Protein 3DH0 (pdb70)

Organism: Aquifex aeolicus (strain VF5) (NCBI:txid224324)

InterPro domains:
  IPR025714 Methyltransferase domain [PF13847] (34-143)
  IPR029063 S-adenosyl-L-methionine-dependent methyltransferase superfamily [G3DSA:3.40.50.150] (1-191)
  IPR029063 S-adenosyl-L-methionine-dependent methyltransferase superfamily [SSF53335] (17-187)

CATH classification: 3.40.50.150

Foldseek 3Di:
DDDLVCLVVVQDPCCCLQFPLQVVVVVLDQAALFEEEEEQCQLVNSVVVSLVRNPPNYAYEYEHQDPSSQVNNVVVCVVVVRPRYDGDHDHQQADPAAFQQGAEYEYEACQLVRPDRLSSLLNVNRNHHQWHKYKYKHFALDDDPDDDHNVSGDHLVVVCVSCVVSPWAWDDWAAGRVTMIMTITIRD/DEDDDLVVLVVVQPPVVCLQFPLLVVCVVQDQAAQFEEEEEACRLVNCVVSSLPGNDVNYAYEYEHQDPSSQVNNVVVCVVVVRDRYDGYHAHLQADPAAFQAGAEYEAEQCQLHRPDNLSNVVNVLRNHHQKHKYKHKHFALDDDPDDDHSVSDDHPPVNQVSCVVSVWHWPDWAATNVGMIMTIIMHD

Secondary structure (DSSP, 8-state):
---GGGGGGTS-GGGGGT--HHHHHHHHT--TT-EEEESS-TT-TTHHHHHHHHTTT-EEEEEES-HHHHHHHHHHHHHHT-TTEEEEE-BTTB-SS-SS-EEEEEEES-GGG-SSHHHHHHHHHHHEEEEEEEEEEEE-SS--SSS--GGGS--HHHHHHHHHHTTPEEEEEEEETTTEEEEEEE--/-----GGGGGGGG-GGGGGT--HHHHHHHHT--TT-EEEESS-TT-TTHHHHHHHT-TTSEEEEEESSHHHHHHHHHHHHHTT--SEEEEE-BTTB-SS-TT-EEEEEEES-GGG-SSHHHHHHHHHHSEEEEEEEEEEEE-SS--SSS--GGGS--TTHHHHHHHHTT-EEEEEEEETTTEEEEEEE--

Nearest PDB structures (foldseek):
  3dh0-assembly1_A  TM=1.005E+00  e=3.651E-44  Aquifex aeolicus
  3mgg-assembly1_A  TM=7.725E-01  e=1.161E-12  Methanosarcina mazei
  5w7k-assembly1_A  TM=8.186E-01  e=4.172E-11  Penicillium oxalicum
  5w7k-assembly2_B  TM=7.733E-01  e=2.201E-11  Penicillium oxalicum
  5w7m-assembly1_A  TM=7.932E-01  e=6.124E-11  Penicillium rubens Wisconsin 54-1255

Solvent-accessible surface area: 17375 Å² total; per-residue (Å²): 125,59,58,41,102,98,20,132,132,32,35,51,99,38,25,73,139,2,17,73,7,64,144,18,6,146,92,9,5,3,111,132,36,21,18,0,0,6,8,30,8,8,1,0,22,14,0,38,50,0,8,141,32,0,19,147,153,6,62,0,8,0,2,14,49,36,69,87,4,1,42,59,0,67,98,26,5,97,145,98,48,32,199,24,8,14,1,0,39,3,40,44,25,96,1,6,2,5,37,74,11,0,29,0,0,3,0,13,21,14,1,46,48,19,70,72,15,94,114,4,1,88,31,0,57,43,0,2,68,91,157,0,56,2,2,1,1,3,23,17,73,86,146,32,134,84,20,47,65,30,136,111,9,53,5,38,185,68,4,18,116,28,0,128,102,7,42,4,123,54,64,84,76,70,134,10,38,182,46,0,3,0,4,55,1,68,5,109,81,158,69,49,60,40,93,104,22,144,131,33,33,61,96,35,26,83,145,5,16,71,2,53,152,12,2,148,95,4,11,2,130,124,35,35,22,0,0,6,8,27,8,10,1,0,22,13,0,37,54,0,8,141,38,0,14,159,157,11,62,0,10,0,4,15,50,32,69,79,4,1,45,56,0,51,84,24,1,84,151,92,55,36,188,20,8,13,2,0,38,4,42,46,31,109,1,7,2,4,34,80,14,0,26,0,0,2,0,13,23,16,1,19,33,14,76,76,15,82,112,6,1,101,24,1,60,45,0,3,70,80,138,5,60,0,1,0,1,4,24,44,94,80,155,37,129,96,20,43,63,22,136,62,3,64,11,38,186,56,2,17,110,32,0,104,97,7,61,4,132,53,58,100,70,54,114,11,47,179,48,0,3,0,1,35,0,62,6,122

Radius of gyration: 22.37 Å; Cα contacts (8 Å, |Δi|>4): 800; chains: 2; bounding box: 64×40×44 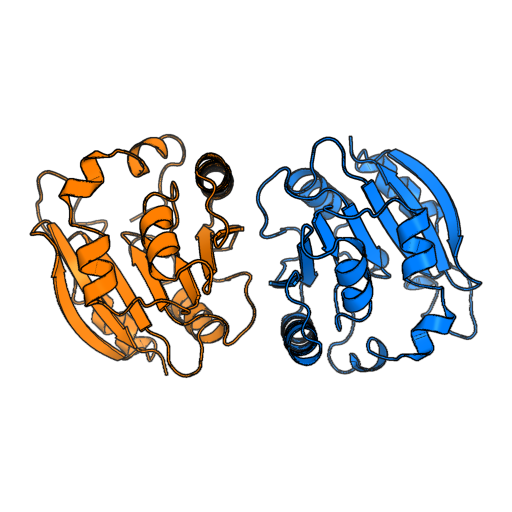Å

Sequence (378 aa):
KFDPSKIKKLDDPSRLELFDPEKVLKEFGLKEGMTVLDVGTGAGFYLPYLSKMVGEKGKVYAIDVQEEMVNYAWEKVNKLGLKNVEVLKSEENKIPLPDNTVDFIFMAFTFHELSEPLKFLEELKRVAKPFAYLAIIDWKKEERDKGPPPEEVYSEWEVGLILEDAGIRVGRVVEVGKYCFGVYAMIVAHKFDPSKIKKLDDPSRLELFDPEKVLKEFGLKEGMTVLDVGTGAGFYLPYLSKMVGEKGKVYAIDVQEEMVNYAWEKVNKLGLKNVEVLKSEENKIPLPDNTVDFIFMAFTFHELSEPLKFLEELKRVAKPFAYLAIIDWKKEERDKGPPPEEVYSEWEVGLILEDAGIRVGRVVEVGKYCFGVYAMIV

Structure (mmCIF, N/CA/C/O backbone):
data_3DH0
#
_entry.id   3DH0
#
_cell.length_a   66.436
_cell.length_b   42.902
_cell.length_c   84.253
_cell.angle_alpha   90.00
_cell.angle_beta   106.74
_cell.angle_gamma   90.00
#
_symmetry.space_group_name_H-M   'P 1 21 1'
#
loop_
_entity.id
_entity.type
_entity.pdbx_description
1 polymer 'SAM dependent methyltransferase'
2 non-polymer S-ADENOSYLMETHIONINE
3 water water
#
loop_
_atom_site.group_PDB
_atom_site.id
_atom_site.type_symbol
_atom_site.label_atom_id
_atom_site.label_alt_id
_atom_site.label_comp_id
_atom_site.label_asym_id
_atom_site.label_entity_id
_atom_site.label_seq_id
_atom_site.pdbx_PDB_ins_code
_atom_site.Cartn_x
_atom_site.Cartn_y
_atom_site.Cartn_z
_atom_site.occupancy
_atom_site.B_iso_or_equiv
_atom_site.auth_seq_id
_atom_site.auth_comp_id
_atom_site.auth_asym_id
_atom_site.auth_atom_id
_atom_site.pdbx_PDB_model_num
ATOM 1 N N . LYS A 1 6 ? 25.119 -7.047 23.789 1.00 28.28 6 LYS A N 1
ATOM 2 C CA . LYS A 1 6 ? 24.374 -5.985 24.535 1.00 30.09 6 LYS A CA 1
ATOM 3 C C . LYS A 1 6 ? 24.537 -6.139 26.040 1.00 30.26 6 LYS A C 1
ATOM 4 O O . LYS A 1 6 ? 24.648 -7.251 26.549 1.00 32.84 6 LYS A O 1
ATOM 10 N N . PHE A 1 7 ? 24.544 -5.036 26.771 1.00 30.00 7 PHE A N 1
ATOM 11 C CA . PHE A 1 7 ? 24.698 -5.159 28.208 1.00 29.46 7 PHE A CA 1
ATOM 12 C C . PHE A 1 7 ? 23.485 -5.868 28.773 1.00 29.35 7 PHE A C 1
ATOM 13 O O . PHE A 1 7 ? 22.392 -5.733 28.245 1.00 30.29 7 PHE A O 1
ATOM 21 N N . ASP A 1 8 ? 23.672 -6.615 29.852 1.00 30.20 8 ASP A N 1
ATOM 22 C CA . ASP A 1 8 ? 22.560 -7.333 30.452 1.00 31.78 8 ASP A CA 1
ATOM 23 C C . ASP A 1 8 ? 21.743 -6.527 31.451 1.00 31.30 8 ASP A C 1
ATOM 24 O O . ASP A 1 8 ? 22.205 -6.205 32.548 1.00 32.02 8 ASP A O 1
ATOM 29 N N . PRO A 1 9 ? 20.498 -6.215 31.083 1.00 30.44 9 PRO A N 1
ATOM 30 C CA . PRO A 1 9 ? 19.551 -5.452 31.891 1.00 29.78 9 PRO A CA 1
ATOM 31 C C . PRO A 1 9 ? 19.487 -5.800 33.389 1.00 30.03 9 PRO A C 1
ATOM 32 O O . PRO A 1 9 ? 19.253 -4.913 34.213 1.00 31.15 9 PRO A O 1
ATOM 36 N N . SER A 1 10 ? 19.688 -7.064 33.759 1.00 28.65 10 SER A N 1
ATOM 37 C CA . SER A 1 10 ? 19.611 -7.417 35.179 1.00 28.33 10 SER A CA 1
ATOM 38 C C . SER A 1 10 ? 20.875 -7.068 35.970 1.00 27.99 10 SER A C 1
ATOM 39 O O . SER A 1 10 ? 20.922 -7.244 37.186 1.00 26.35 10 SER A O 1
ATOM 42 N N . LYS A 1 11 ? 21.889 -6.565 35.271 1.00 27.71 11 LYS A N 1
ATOM 43 C CA . LYS A 1 11 ? 23.147 -6.178 35.899 1.00 27.40 11 LYS A CA 1
ATOM 44 C C . LYS A 1 11 ? 23.274 -4.660 35.952 1.00 27.30 11 LYS A C 1
ATOM 45 O O . LYS A 1 11 ? 24.318 -4.134 36.327 1.00 26.23 11 LYS A O 1
ATOM 51 N N . ILE A 1 12 ? 22.210 -3.960 35.578 1.00 27.54 12 ILE A N 1
ATOM 52 C CA . ILE A 1 12 ? 22.219 -2.500 35.532 1.00 27.98 12 ILE A CA 1
ATOM 53 C C . ILE A 1 12 ? 22.812 -1.746 36.723 1.00 28.05 12 ILE A C 1
ATOM 54 O O . ILE A 1 12 ? 23.348 -0.651 36.558 1.00 28.26 12 ILE A O 1
ATOM 59 N N . LYS A 1 13 ? 22.720 -2.319 37.915 1.00 27.80 13 LYS A N 1
ATOM 60 C CA . LYS A 1 13 ? 23.251 -1.662 39.097 1.00 26.63 13 LYS A CA 1
ATOM 61 C C . LYS A 1 13 ? 24.759 -1.518 38.973 1.00 27.25 13 LYS A C 1
ATOM 62 O O . LYS A 1 13 ? 25.377 -0.708 39.663 1.00 28.32 13 LYS A O 1
ATOM 68 N N . LYS A 1 14 ? 25.353 -2.320 38.095 1.00 26.19 14 LYS A N 1
ATOM 69 C CA . LYS A 1 14 ? 26.787 -2.261 37.868 1.00 25.31 14 LYS A CA 1
ATOM 70 C C . LYS A 1 14 ? 27.110 -0.994 37.089 1.00 25.05 14 LYS A C 1
ATOM 71 O O . LYS A 1 14 ? 28.253 -0.548 37.048 1.00 24.46 14 LYS A O 1
ATOM 77 N N . LEU A 1 15 ? 26.094 -0.420 36.461 1.00 23.17 15 LEU A N 1
ATOM 78 C CA . LEU A 1 15 ? 26.280 0.799 35.697 1.00 24.49 15 LEU A CA 1
ATOM 79 C C . LEU A 1 15 ? 25.978 2.024 36.569 1.00 25.48 15 LEU A C 1
ATOM 80 O O . LEU A 1 15 ? 26.429 3.127 36.288 1.00 25.15 15 LEU A O 1
ATOM 85 N N . ASP A 1 16 ? 25.235 1.811 37.646 1.00 25.92 16 ASP A N 1
ATOM 86 C CA . ASP A 1 16 ? 24.859 2.885 38.557 1.00 26.96 16 ASP A CA 1
ATOM 87 C C . ASP A 1 16 ? 25.682 2.760 39.850 1.00 27.67 16 ASP A C 1
ATOM 88 O O . ASP A 1 16 ? 25.154 2.813 40.959 1.00 26.60 16 ASP A O 1
ATOM 93 N N . ASP A 1 17 ? 26.990 2.601 39.681 1.00 28.38 17 ASP A N 1
ATOM 94 C CA . ASP A 1 17 ? 27.917 2.442 40.798 1.00 29.16 17 ASP A CA 1
ATOM 95 C C . ASP A 1 17 ? 28.836 3.659 40.939 1.00 30.81 17 ASP A C 1
ATOM 96 O O . ASP A 1 17 ? 29.680 3.916 40.075 1.00 28.96 17 ASP A O 1
ATOM 101 N N . PRO A 1 18 ? 28.698 4.414 42.046 1.00 32.00 18 PRO A N 1
ATOM 102 C CA . PRO A 1 18 ? 29.540 5.595 42.241 1.00 31.37 18 PRO A CA 1
ATOM 103 C C . PRO A 1 18 ? 31.028 5.307 42.179 1.00 31.81 18 PRO A C 1
ATOM 104 O O . PRO A 1 18 ? 31.828 6.227 42.039 1.00 34.67 18 PRO A O 1
ATOM 108 N N . SER A 1 19 ? 31.405 4.036 42.246 1.00 30.90 19 SER A N 1
ATOM 109 C CA . SER A 1 19 ? 32.817 3.672 42.196 1.00 30.33 19 SER A CA 1
ATOM 110 C C . SER A 1 19 ? 33.392 3.694 40.783 1.00 30.21 19 SER A C 1
ATOM 111 O O . SER A 1 19 ? 34.589 3.436 40.597 1.00 29.81 19 SER A O 1
ATOM 114 N N . ARG A 1 20 ? 32.536 3.982 39.798 1.00 29.93 20 ARG A N 1
ATOM 115 C CA . ARG A 1 20 ? 32.946 4.046 38.396 1.00 27.82 20 ARG A CA 1
ATOM 116 C C . ARG A 1 20 ? 33.809 5.286 38.251 1.00 28.07 20 ARG A C 1
ATOM 117 O O . ARG A 1 20 ? 34.585 5.414 37.309 1.00 28.23 20 ARG A O 1
ATOM 125 N N . LEU A 1 21 ? 33.659 6.211 39.187 1.00 27.57 21 LEU A N 1
ATOM 126 C CA . LEU A 1 21 ? 34.423 7.438 39.134 1.00 29.20 21 LEU A CA 1
ATOM 127 C C . LEU A 1 21 ? 35.910 7.140 39.162 1.00 30.25 21 LEU A C 1
ATOM 128 O O . LEU A 1 21 ? 36.718 7.931 38.695 1.00 31.10 21 LEU A O 1
ATOM 133 N N . GLU A 1 22 ? 36.263 5.988 39.712 1.00 31.36 22 GLU A N 1
ATOM 134 C CA . GLU A 1 22 ? 37.657 5.582 39.796 1.00 32.97 22 GLU A CA 1
ATOM 135 C C . GLU A 1 22 ? 38.259 5.336 38.416 1.00 33.24 22 GLU A C 1
ATOM 136 O O . GLU A 1 22 ? 39.465 5.141 38.283 1.00 34.49 22 GLU A O 1
ATOM 142 N N . LEU A 1 23 ? 37.416 5.342 37.386 1.00 33.18 23 LEU A N 1
ATOM 143 C CA . LEU A 1 23 ? 37.888 5.105 36.027 1.00 31.99 23 LEU A CA 1
ATOM 144 C C . LEU A 1 23 ? 38.467 6.375 35.450 1.00 31.04 23 LEU A C 1
ATOM 145 O O . LEU A 1 23 ? 39.533 6.361 34.828 1.00 30.23 23 LEU A O 1
ATOM 150 N N . PHE A 1 24 ? 37.744 7.470 35.660 1.00 30.91 24 PHE A N 1
ATOM 151 C CA . PHE A 1 24 ? 38.148 8.791 35.186 1.00 30.50 24 PHE A CA 1
ATOM 152 C C . PHE A 1 24 ? 37.172 9.830 35.700 1.00 30.52 24 PHE A C 1
ATOM 153 O O . PHE A 1 24 ? 36.020 9.517 35.988 1.00 29.64 24 PHE A O 1
ATOM 161 N N . ASP A 1 25 ? 37.642 11.064 35.833 1.00 31.79 25 ASP A N 1
ATOM 162 C CA . ASP A 1 25 ? 36.796 12.158 36.307 1.00 32.82 25 ASP A CA 1
ATOM 163 C C . ASP A 1 25 ? 35.843 12.551 35.175 1.00 33.05 25 ASP A C 1
ATOM 164 O O . ASP A 1 25 ? 36.278 12.977 34.106 1.00 32.29 25 ASP A O 1
ATOM 169 N N . PRO A 1 26 ? 34.530 12.401 35.396 1.00 33.01 26 PRO A N 1
ATOM 170 C CA . PRO A 1 26 ? 33.536 12.739 34.382 1.00 32.99 26 PRO A CA 1
ATOM 171 C C . PRO A 1 26 ? 33.617 14.139 33.782 1.00 33.43 26 PRO A C 1
ATOM 172 O O . PRO A 1 26 ? 33.754 14.266 32.564 1.00 32.09 26 PRO A O 1
ATOM 176 N N . GLU A 1 27 ? 33.539 15.193 34.598 1.00 33.95 27 GLU A N 1
ATOM 177 C CA . GLU A 1 27 ? 33.595 16.517 33.990 1.00 35.27 27 GLU A CA 1
ATOM 178 C C . GLU A 1 27 ? 34.962 16.987 33.557 1.00 35.27 27 GLU A C 1
ATOM 179 O O . GLU A 1 27 ? 35.076 17.879 32.707 1.00 35.02 27 GLU A O 1
ATOM 185 N N . LYS A 1 28 ? 36.002 16.383 34.114 1.00 34.71 28 LYS A N 1
ATOM 186 C CA . LYS A 1 28 ? 37.339 16.764 33.711 1.00 34.19 28 LYS A CA 1
ATOM 187 C C . LYS A 1 28 ? 37.481 16.335 32.264 1.00 33.57 28 LYS A C 1
ATOM 188 O O . LYS A 1 28 ? 37.844 17.124 31.394 1.00 34.18 28 LYS A O 1
ATOM 194 N N . VAL A 1 29 ? 37.165 15.074 32.009 1.00 33.78 29 VAL A N 1
ATOM 195 C CA . VAL A 1 29 ? 37.254 14.521 30.666 1.00 33.34 29 VAL A CA 1
ATOM 196 C C . VAL A 1 29 ? 36.368 15.243 29.651 1.00 33.17 29 VAL A C 1
ATOM 197 O O . VAL A 1 29 ? 36.825 15.569 28.558 1.00 32.45 29 VAL A O 1
ATOM 201 N N . LEU A 1 30 ? 35.114 15.498 30.012 1.00 33.31 30 LEU A N 1
ATOM 202 C CA . LEU A 1 30 ? 34.182 16.174 29.106 1.00 35.43 30 LEU A CA 1
ATOM 203 C C . LEU A 1 30 ? 34.646 17.571 28.723 1.00 36.68 30 LEU A C 1
ATOM 204 O O . LEU A 1 30 ? 34.662 17.935 27.543 1.00 35.80 30 LEU A O 1
ATOM 209 N N . LYS A 1 31 ? 34.998 18.351 29.742 1.00 38.26 31 LYS A N 1
ATOM 210 C CA . LYS A 1 31 ? 35.451 19.724 29.561 1.00 39.53 31 LYS A CA 1
ATOM 211 C C . LYS A 1 31 ? 36.653 19.748 28.645 1.00 39.41 31 LYS A C 1
ATOM 212 O O . LYS A 1 31 ? 36.812 20.648 27.825 1.00 40.45 31 LYS A O 1
ATOM 218 N N . GLU A 1 32 ? 37.491 18.739 28.780 1.00 38.86 32 GLU A N 1
ATOM 219 C CA . GLU A 1 32 ? 38.677 18.661 27.972 1.00 40.12 32 GLU A CA 1
ATOM 220 C C . GLU A 1 32 ? 38.341 18.280 26.528 1.00 38.95 32 GLU A C 1
ATOM 221 O O . GLU A 1 32 ? 38.998 18.731 25.591 1.00 38.43 32 GLU A O 1
ATOM 227 N N . PHE A 1 33 ? 37.317 17.450 26.349 1.00 38.53 33 PHE A N 1
ATOM 228 C CA . PHE A 1 33 ? 36.910 17.027 25.005 1.00 37.40 33 PHE A CA 1
ATOM 229 C C . PHE A 1 33 ? 36.062 18.055 24.257 1.00 36.52 33 PHE A C 1
ATOM 230 O O . PHE A 1 33 ? 35.678 17.823 23.110 1.00 35.29 33 PHE A O 1
ATOM 238 N N . GLY A 1 34 ? 35.759 19.176 24.909 1.00 35.04 34 GLY A N 1
ATOM 239 C CA . GLY A 1 34 ? 34.994 20.221 24.258 1.00 33.64 34 GLY A CA 1
ATOM 240 C C . GLY A 1 34 ? 33.515 20.414 24.556 1.00 33.73 34 GLY A C 1
ATOM 241 O O . GLY A 1 34 ? 32.874 21.247 23.902 1.00 33.72 34 GLY A O 1
ATOM 242 N N . LEU A 1 35 ? 32.943 19.683 25.511 1.00 31.50 35 LEU A N 1
ATOM 243 C CA . LEU A 1 35 ? 31.523 19.884 25.789 1.00 29.29 35 LEU A CA 1
ATOM 244 C C . LEU A 1 35 ? 31.379 21.261 26.423 1.00 29.83 35 LEU A C 1
ATOM 245 O O . LEU A 1 35 ? 32.095 21.601 27.368 1.00 29.93 35 LEU A O 1
ATOM 250 N N . LYS A 1 36 ? 30.455 22.060 25.907 1.00 29.84 36 LYS A N 1
ATOM 251 C CA . LYS A 1 36 ? 30.292 23.390 26.450 1.00 29.68 36 LYS A CA 1
ATOM 252 C C . LYS A 1 36 ? 28.862 23.738 26.768 1.00 29.31 36 LYS A C 1
ATOM 253 O O . LYS A 1 36 ? 27.933 23.081 26.319 1.00 29.81 36 LYS A O 1
ATOM 259 N N . GLU A 1 37 ? 28.710 24.787 27.563 1.00 29.05 37 GLU A N 1
ATOM 260 C CA . GLU A 1 37 ? 27.415 25.279 27.968 1.00 29.20 37 GLU A CA 1
ATOM 261 C C . GLU A 1 37 ? 26.596 25.613 26.714 1.00 29.45 37 GLU A C 1
ATOM 262 O O . GLU A 1 37 ? 27.126 26.182 25.749 1.00 27.40 37 GLU A O 1
ATOM 268 N N . GLY A 1 38 ? 25.313 25.248 26.737 1.00 28.85 38 GLY A N 1
ATOM 269 C CA . GLY A 1 38 ? 24.430 25.504 25.610 1.00 26.77 38 GLY A CA 1
ATOM 270 C C . GLY A 1 38 ? 24.405 24.408 24.556 1.00 25.98 38 GLY A C 1
ATOM 271 O O . GLY A 1 38 ? 23.470 24.323 23.765 1.00 24.68 38 GLY A O 1
ATOM 272 N N . MET A 1 39 ? 25.436 23.571 24.543 1.00 25.59 39 MET A N 1
ATOM 273 C CA . MET A 1 39 ? 25.525 22.477 23.584 1.00 26.06 39 MET A CA 1
ATOM 274 C C . MET A 1 39 ? 24.463 21.394 23.768 1.00 26.40 39 MET A C 1
ATOM 275 O O . MET A 1 39 ? 24.047 21.086 24.883 1.00 27.51 39 MET A O 1
ATOM 280 N N . THR A 1 40 ? 24.003 20.834 22.660 1.00 26.04 40 THR A N 1
ATOM 281 C CA . THR A 1 40 ? 23.040 19.757 22.735 1.00 25.56 40 THR A CA 1
ATOM 282 C C . THR A 1 40 ? 23.902 18.532 22.583 1.00 25.88 40 THR A C 1
ATOM 283 O O . THR A 1 40 ? 24.644 18.405 21.611 1.00 25.16 40 THR A O 1
ATOM 287 N N . VAL A 1 41 ? 23.828 17.652 23.572 1.00 26.16 41 VAL A N 1
ATOM 288 C CA . VAL A 1 41 ? 24.641 16.456 23.545 1.00 27.91 41 VAL A CA 1
ATOM 289 C C . VAL A 1 41 ? 23.848 15.161 23.489 1.00 27.62 41 VAL A C 1
ATOM 290 O O . VAL A 1 41 ? 22.799 15.028 24.114 1.00 27.64 41 VAL A O 1
ATOM 294 N N . LEU A 1 42 ? 24.362 14.215 22.708 1.00 27.41 42 LEU A N 1
ATOM 295 C CA . LEU A 1 42 ? 23.734 12.911 22.566 1.00 26.81 42 LEU A CA 1
ATOM 296 C C . LEU A 1 42 ? 24.566 11.918 23.358 1.00 25.67 42 LEU A C 1
ATOM 297 O O . LEU A 1 42 ? 25.778 11.842 23.183 1.00 23.91 42 LEU A O 1
ATOM 302 N N . ASP A 1 43 ? 23.900 11.182 24.241 1.00 25.21 43 ASP A N 1
ATOM 303 C CA . ASP A 1 43 ? 24.539 10.173 25.076 1.00 25.71 43 ASP A CA 1
ATOM 304 C C . ASP A 1 43 ? 24.032 8.856 24.521 1.00 25.24 43 ASP A C 1
ATOM 305 O O . ASP A 1 43 ? 22.918 8.452 24.816 1.00 24.83 43 ASP A O 1
ATOM 310 N N . VAL A 1 44 ? 24.854 8.192 23.721 1.00 25.28 44 VAL A N 1
ATOM 311 C CA . VAL A 1 44 ? 24.449 6.951 23.069 1.00 26.33 44 VAL A CA 1
ATOM 312 C C . VAL A 1 44 ? 24.020 5.772 23.960 1.00 26.99 44 VAL A C 1
ATOM 313 O O . VAL A 1 44 ? 22.832 5.471 24.044 1.00 29.48 44 VAL A O 1
ATOM 317 N N . GLY A 1 45 ? 24.937 5.079 24.614 1.00 25.41 45 GLY A N 1
ATOM 318 C CA . GLY A 1 45 ? 24.474 3.991 25.463 1.00 24.67 45 GLY A CA 1
ATOM 319 C C . GLY A 1 45 ? 24.225 4.543 26.851 1.00 22.73 45 GLY A C 1
ATOM 320 O O . GLY A 1 45 ? 25.001 4.301 27.777 1.00 23.32 45 GLY A O 1
ATOM 321 N N . THR A 1 46 ? 23.138 5.286 27.003 1.00 20.78 46 THR A N 1
ATOM 322 C CA . THR A 1 46 ? 22.844 5.908 28.277 1.00 19.03 46 THR A CA 1
ATOM 323 C C . THR A 1 46 ? 22.777 4.931 29.452 1.00 18.79 46 THR A C 1
ATOM 324 O O . THR A 1 46 ? 23.103 5.293 30.578 1.00 17.35 46 THR A O 1
ATOM 328 N N . GLY A 1 47 ? 22.363 3.699 29.185 1.00 18.75 47 GLY A N 1
ATOM 329 C CA . GLY A 1 47 ? 22.284 2.691 30.227 1.00 18.86 47 GLY A CA 1
ATOM 330 C C . GLY A 1 47 ? 21.502 3.080 31.467 1.00 19.56 47 GLY A C 1
ATOM 331 O O . GLY A 1 47 ? 20.293 3.275 31.418 1.00 18.55 47 GLY A O 1
ATOM 332 N N . ALA A 1 48 ? 22.194 3.178 32.595 1.00 20.72 48 ALA A N 1
ATOM 333 C CA . ALA A 1 48 ? 21.553 3.557 33.844 1.00 22.39 48 ALA A CA 1
ATOM 334 C C . ALA A 1 48 ? 21.431 5.083 33.956 1.00 22.08 48 ALA A C 1
ATOM 335 O O . ALA A 1 48 ? 20.716 5.595 34.804 1.00 21.04 48 ALA A O 1
ATOM 337 N N . GLY A 1 49 ? 22.135 5.794 33.082 1.00 22.55 49 GLY A N 1
ATOM 338 C CA . GLY A 1 49 ? 22.116 7.243 33.096 1.00 23.38 49 GLY A CA 1
ATOM 339 C C . GLY A 1 49 ? 23.138 7.767 34.080 1.00 24.48 49 GLY A C 1
ATOM 340 O O . GLY A 1 49 ? 22.983 8.859 34.624 1.00 24.54 49 GLY A O 1
ATOM 341 N N . PHE A 1 50 ? 24.188 6.976 34.301 1.00 24.79 50 PHE A N 1
ATOM 342 C CA . PHE A 1 50 ? 25.250 7.310 35.240 1.00 23.79 50 PHE A CA 1
ATOM 343 C C . PHE A 1 50 ? 25.905 8.655 34.984 1.00 22.74 50 PHE A C 1
ATOM 344 O O . PHE A 1 50 ? 25.939 9.496 35.869 1.00 23.92 50 PHE A O 1
ATOM 352 N N . TYR A 1 51 ? 26.429 8.859 33.782 1.00 21.51 51 TYR A N 1
ATOM 353 C CA . TYR A 1 51 ? 27.070 10.124 33.438 1.00 20.66 51 TYR A CA 1
ATOM 354 C C . TYR A 1 51 ? 26.104 11.273 33.126 1.00 20.72 51 TYR A C 1
ATOM 355 O O . TYR A 1 51 ? 26.532 12.386 32.870 1.00 20.73 51 TYR A O 1
ATOM 364 N N . LEU A 1 52 ? 24.805 11.010 33.165 1.00 20.94 52 LEU A N 1
ATOM 365 C CA . LEU A 1 52 ? 23.815 12.039 32.863 1.00 21.71 52 LEU A CA 1
ATOM 366 C C . LEU A 1 52 ? 23.863 13.273 33.766 1.00 22.86 52 LEU A C 1
ATOM 367 O O . LEU A 1 52 ? 23.705 14.402 33.297 1.00 24.00 52 LEU A O 1
ATOM 372 N N . PRO A 1 53 ? 24.061 13.081 35.075 1.00 23.27 53 PRO A N 1
ATOM 373 C CA . PRO A 1 53 ? 24.119 14.262 35.944 1.00 23.00 53 PRO A CA 1
ATOM 374 C C . PRO A 1 53 ? 25.234 15.214 35.507 1.00 23.09 53 PRO A C 1
ATOM 375 O O . PRO A 1 53 ? 25.162 16.423 35.715 1.00 23.66 53 PRO A O 1
ATOM 379 N N . TYR A 1 54 ? 26.260 14.643 34.891 1.00 22.97 54 TYR A N 1
ATOM 380 C CA . TYR A 1 54 ? 27.413 15.393 34.433 1.00 23.38 54 TYR A CA 1
ATOM 381 C C . TYR A 1 54 ? 27.123 16.186 33.192 1.00 23.24 54 TYR A C 1
ATOM 382 O O . TYR A 1 54 ? 27.227 17.398 33.189 1.00 24.40 54 TYR A O 1
ATOM 391 N N . LEU A 1 55 ? 26.766 15.480 32.132 1.00 23.33 55 LEU A N 1
ATOM 392 C CA . LEU A 1 55 ? 26.411 16.102 30.866 1.00 21.38 55 LEU A CA 1
ATOM 393 C C . LEU A 1 55 ? 25.364 17.193 31.110 1.00 20.49 55 LEU A C 1
ATOM 394 O O . LEU A 1 55 ? 25.436 18.286 30.558 1.00 19.65 55 LEU A O 1
ATOM 399 N N . SER A 1 56 ? 24.389 16.873 31.946 1.00 18.92 56 SER A N 1
ATOM 400 C CA . SER A 1 56 ? 23.332 17.806 32.276 1.00 19.68 56 SER A CA 1
ATOM 401 C C . SER A 1 56 ? 23.919 19.102 32.832 1.00 22.66 56 SER A C 1
ATOM 402 O O . SER A 1 56 ? 23.611 20.204 32.362 1.00 22.51 56 SER A O 1
ATOM 405 N N . LYS A 1 57 ? 24.770 18.959 33.840 1.00 24.64 57 LYS A N 1
ATOM 406 C CA . LYS A 1 57 ? 25.372 20.108 34.473 1.00 27.19 57 LYS A CA 1
ATOM 407 C C . LYS A 1 57 ? 26.164 20.964 33.501 1.00 28.65 57 LYS A C 1
ATOM 408 O O . LYS A 1 57 ? 26.035 22.190 33.502 1.00 29.08 57 LYS A O 1
ATOM 414 N N . MET A 1 58 ? 26.976 20.312 32.671 1.00 29.22 58 MET A N 1
ATOM 415 C CA . MET A 1 58 ? 27.837 21.007 31.721 1.00 29.23 58 MET A CA 1
ATOM 416 C C . MET A 1 58 ? 27.208 21.771 30.576 1.00 29.15 58 MET A C 1
ATOM 417 O O . MET A 1 58 ? 27.854 22.631 30.007 1.00 30.42 58 MET A O 1
ATOM 422 N N . VAL A 1 59 ? 25.968 21.469 30.217 1.00 28.89 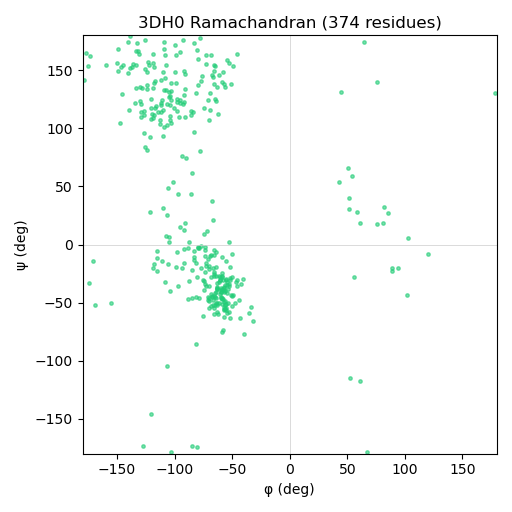59 VAL A N 1
ATOM 423 C CA . VAL A 1 59 ? 25.337 22.201 29.136 1.00 28.16 59 VAL A CA 1
ATOM 424 C C . VAL A 1 59 ? 24.445 23.275 29.744 1.00 27.56 59 VAL A C 1
ATOM 425 O O . VAL A 1 59 ? 24.086 24.247 29.093 1.00 28.19 59 VAL A O 1
ATOM 429 N N . GLY A 1 60 ? 24.109 23.092 31.012 1.00 27.31 60 GLY A N 1
ATOM 430 C CA . GLY A 1 60 ? 23.288 24.054 31.720 1.00 28.43 60 GLY A CA 1
ATOM 431 C C . GLY A 1 60 ? 21.849 24.222 31.285 1.00 28.88 60 GLY A C 1
ATOM 432 O O . GLY A 1 60 ? 21.359 23.551 30.384 1.00 29.74 60 GLY A O 1
ATOM 433 N N . GLU A 1 61 ? 21.175 25.139 31.964 1.00 30.40 61 GLU A N 1
ATOM 434 C CA . GLU A 1 61 ? 19.781 25.478 31.711 1.00 31.91 61 GLU A CA 1
ATOM 435 C C . GLU A 1 61 ? 19.500 25.655 30.215 1.00 31.30 61 GLU A C 1
ATOM 436 O O . GLU A 1 61 ? 18.440 25.290 29.734 1.00 29.54 61 GLU A O 1
ATOM 442 N N . LYS A 1 62 ? 20.472 26.209 29.494 1.00 32.92 62 LYS A N 1
ATOM 443 C CA . LYS A 1 62 ? 20.353 26.465 28.059 1.00 35.12 62 LYS A CA 1
ATOM 444 C C . LYS A 1 62 ? 20.590 25.271 27.128 1.00 34.49 62 LYS A C 1
ATOM 445 O O . LYS A 1 62 ? 20.066 25.247 26.016 1.00 35.66 62 LYS A O 1
ATOM 451 N N . GLY A 1 63 ? 21.395 24.306 27.560 1.00 32.86 63 GLY A N 1
ATOM 452 C CA . GLY A 1 63 ? 21.673 23.149 26.731 1.00 30.70 63 GLY A CA 1
ATOM 453 C C . GLY A 1 63 ? 20.649 22.029 26.836 1.00 30.89 63 GLY A C 1
ATOM 454 O O . GLY A 1 63 ? 19.609 22.160 27.484 1.00 31.04 63 GLY A O 1
ATOM 455 N N . LYS A 1 64 ? 20.941 20.908 26.197 1.00 29.88 64 LYS A N 1
ATOM 456 C CA . LYS A 1 64 ? 20.026 19.790 26.249 1.00 28.01 64 LYS A CA 1
ATOM 457 C C . LYS A 1 64 ? 20.776 18.474 26.155 1.00 25.56 64 LYS A C 1
ATOM 458 O O . LYS A 1 64 ? 21.826 18.387 25.530 1.00 24.91 64 LYS A O 1
ATOM 464 N N . VAL A 1 65 ? 20.234 17.447 26.786 1.00 23.83 65 VAL A N 1
ATOM 465 C CA . VAL A 1 65 ? 20.868 16.144 26.755 1.00 22.13 65 VAL A CA 1
ATOM 466 C C . VAL A 1 65 ? 19.904 15.065 26.283 1.00 21.34 65 VAL A C 1
ATOM 467 O O . VAL A 1 65 ? 18.906 14.787 26.935 1.00 21.51 65 VAL A O 1
ATOM 471 N N . TYR A 1 66 ? 20.192 14.469 25.137 1.00 20.16 66 TYR A N 1
ATOM 472 C CA . TYR A 1 66 ? 19.359 13.389 24.636 1.00 20.61 66 TYR A CA 1
ATOM 473 C C . TYR A 1 66 ? 20.045 12.101 25.034 1.00 19.14 66 TYR A C 1
ATOM 474 O O . TYR A 1 66 ? 21.145 11.817 24.579 1.00 19.90 66 TYR A O 1
ATOM 483 N N . ALA A 1 67 ? 19.392 11.331 25.890 1.00 16.91 67 ALA A N 1
ATOM 484 C CA . ALA A 1 67 ? 19.939 10.073 26.359 1.00 15.89 67 ALA A CA 1
ATOM 485 C C . ALA A 1 67 ? 19.199 8.905 25.720 1.00 15.28 67 ALA A C 1
ATOM 486 O O . ALA A 1 67 ? 18.096 8.579 26.126 1.00 16.71 67 ALA A O 1
ATOM 488 N N . ILE A 1 68 ? 19.803 8.273 24.723 1.00 14.85 68 ILE A N 1
ATOM 489 C CA . ILE A 1 68 ? 19.168 7.145 24.060 1.00 16.28 68 ILE A CA 1
ATOM 490 C C . ILE A 1 68 ? 19.682 5.803 24.549 1.00 16.63 68 ILE A C 1
ATOM 491 O O . ILE A 1 68 ? 20.631 5.724 25.305 1.00 16.94 68 ILE A O 1
ATOM 496 N N . ASP A 1 69 ? 19.027 4.743 24.111 1.00 18.49 69 ASP A N 1
ATOM 497 C CA . ASP A 1 69 ? 19.405 3.396 24.478 1.00 17.78 69 ASP A CA 1
ATOM 498 C C . ASP A 1 69 ? 18.417 2.437 23.847 1.00 18.67 69 ASP A C 1
ATOM 499 O O . ASP A 1 69 ? 17.210 2.622 23.961 1.00 16.79 69 ASP A O 1
ATOM 504 N N . VAL A 1 70 ? 18.944 1.413 23.179 1.00 20.58 70 VAL A N 1
ATOM 505 C CA . VAL A 1 70 ? 18.131 0.402 22.508 1.00 21.05 70 VAL A CA 1
ATOM 506 C C . VAL A 1 70 ? 17.304 -0.449 23.456 1.00 22.67 70 VAL A C 1
ATOM 507 O O . VAL A 1 70 ? 16.300 -1.010 23.043 1.00 22.79 70 VAL A O 1
ATOM 511 N N . GLN A 1 71 ? 17.718 -0.558 24.717 1.00 24.47 71 GLN A N 1
ATOM 512 C CA . GLN A 1 71 ? 16.967 -1.368 25.675 1.00 26.05 71 GLN A CA 1
ATOM 513 C C . GLN A 1 71 ? 15.970 -0.589 26.521 1.00 27.21 71 GLN A C 1
ATOM 514 O O . GLN A 1 71 ? 16.316 0.376 27.193 1.00 28.39 71 GLN A O 1
ATOM 520 N N . GLU A 1 72 ? 14.718 -1.035 26.465 1.00 27.63 72 GLU A N 1
ATOM 521 C CA . GLU A 1 72 ? 13.621 -0.408 27.174 1.00 26.80 72 GLU A CA 1
ATOM 522 C C . GLU A 1 72 ? 13.851 -0.323 28.680 1.00 26.69 72 GLU A C 1
ATOM 523 O O . GLU A 1 72 ? 13.526 0.692 29.305 1.00 26.16 72 GLU A O 1
ATOM 529 N N . GLU A 1 73 ? 14.409 -1.381 29.267 1.00 25.52 73 GLU A N 1
ATOM 530 C CA . GLU A 1 73 ? 14.657 -1.379 30.700 1.00 24.60 73 GLU A CA 1
ATOM 531 C C . GLU A 1 73 ? 15.657 -0.305 31.084 1.00 23.31 73 GLU A C 1
ATOM 532 O O . GLU A 1 73 ? 15.513 0.339 32.119 1.00 22.75 73 GLU A O 1
ATOM 538 N N . MET A 1 74 ? 16.668 -0.106 30.249 1.00 21.17 74 MET A N 1
ATOM 539 C CA . MET A 1 74 ? 17.659 0.918 30.516 1.00 20.79 74 MET A CA 1
ATOM 540 C C . MET A 1 74 ? 17.028 2.295 30.343 1.00 21.75 74 MET A C 1
ATOM 541 O O . MET A 1 74 ? 17.339 3.239 31.073 1.00 22.50 74 MET A O 1
ATOM 546 N N . VAL A 1 75 ? 16.124 2.413 29.385 1.00 21.18 75 VAL A N 1
ATOM 547 C CA . VAL A 1 75 ? 15.466 3.685 29.155 1.00 20.25 75 VAL A CA 1
ATOM 548 C C . VAL A 1 75 ? 14.641 4.106 30.374 1.00 20.39 75 VAL A C 1
ATOM 549 O O . VAL A 1 75 ? 14.767 5.226 30.868 1.00 20.28 75 VAL A O 1
ATOM 553 N N . ASN A 1 76 ? 13.810 3.208 30.880 1.00 19.80 76 ASN A N 1
ATOM 554 C CA . ASN A 1 76 ? 12.986 3.571 32.018 1.00 20.45 76 ASN A CA 1
ATOM 555 C C . ASN A 1 76 ? 13.769 3.792 33.304 1.00 20.23 76 ASN A C 1
ATOM 556 O O . ASN A 1 76 ? 13.366 4.572 34.154 1.00 20.54 76 ASN A O 1
ATOM 561 N N . TYR A 1 77 ? 14.902 3.122 33.434 1.00 21.17 77 TYR A N 1
ATOM 562 C CA . TYR A 1 77 ? 15.725 3.271 34.618 1.00 21.26 77 TYR A CA 1
ATOM 563 C C . TYR A 1 77 ? 16.365 4.654 34.608 1.00 22.57 77 TYR A C 1
ATOM 564 O O . TYR A 1 77 ? 16.351 5.362 35.619 1.00 24.23 77 TYR A O 1
ATOM 573 N N . ALA A 1 78 ? 16.933 5.026 33.463 1.00 22.66 78 ALA A N 1
ATOM 574 C CA . ALA A 1 78 ? 17.578 6.328 33.303 1.00 22.71 78 ALA A CA 1
ATOM 575 C C . ALA A 1 78 ? 16.569 7.456 33.464 1.00 22.04 78 ALA A C 1
ATOM 576 O O . ALA A 1 78 ? 16.879 8.507 34.002 1.00 21.44 78 ALA A O 1
ATOM 578 N N . TRP A 1 79 ? 15.356 7.228 32.989 1.00 22.10 79 TRP A N 1
ATOM 579 C CA . TRP A 1 79 ? 14.313 8.222 33.097 1.00 22.34 79 TRP A CA 1
ATOM 580 C C . TRP A 1 79 ? 13.996 8.487 34.565 1.00 23.01 79 TRP A C 1
ATOM 581 O O . TRP A 1 79 ? 13.998 9.635 34.999 1.00 23.59 79 TRP A O 1
ATOM 592 N N . GLU A 1 80 ? 13.725 7.430 35.329 1.00 22.64 80 GLU A N 1
ATOM 593 C CA . GLU A 1 80 ? 13.409 7.598 36.735 1.00 23.68 80 GLU A CA 1
ATOM 594 C C . GLU A 1 80 ? 14.580 8.295 37.409 1.00 23.41 80 GLU A C 1
ATOM 595 O O . GLU A 1 80 ? 14.429 8.994 38.402 1.00 23.16 80 GLU A O 1
ATOM 601 N N . LYS A 1 81 ? 15.759 8.115 36.852 1.00 22.83 81 LYS A N 1
ATOM 602 C CA . LYS A 1 81 ? 16.923 8.750 37.414 1.00 24.32 81 LYS A CA 1
ATOM 603 C C . LYS A 1 81 ? 16.833 10.259 37.281 1.00 25.01 81 LYS A C 1
ATOM 604 O O . LYS A 1 81 ? 16.948 10.971 38.268 1.00 26.55 81 LYS A O 1
ATOM 610 N N . VAL A 1 82 ? 16.625 10.757 36.066 1.00 25.10 82 VAL A N 1
ATOM 611 C CA . VAL A 1 82 ? 16.561 12.197 35.883 1.00 26.21 82 VAL A CA 1
ATOM 612 C C . VAL A 1 82 ? 15.504 12.843 36.758 1.00 26.95 82 VAL A C 1
ATOM 613 O O . VAL A 1 82 ? 15.692 13.967 37.235 1.00 28.25 82 VAL A O 1
ATOM 617 N N . ASN A 1 83 ? 14.398 12.141 36.977 1.00 26.88 83 ASN A N 1
ATOM 618 C CA . ASN A 1 83 ? 13.331 12.698 37.793 1.00 27.76 83 ASN A CA 1
ATOM 619 C C . ASN A 1 83 ? 13.660 12.666 39.246 1.00 27.88 83 ASN A C 1
ATOM 620 O O . ASN A 1 83 ? 13.209 13.506 40.017 1.00 28.87 83 ASN A O 1
ATOM 625 N N . LYS A 1 84 ? 14.442 11.673 39.619 1.00 27.82 84 LYS A N 1
ATOM 626 C CA . LYS A 1 84 ? 14.822 11.508 40.992 1.00 27.06 84 LYS A CA 1
ATOM 627 C C . LYS A 1 84 ? 15.821 12.584 41.355 1.00 25.25 84 LYS A C 1
ATOM 628 O O . LYS A 1 84 ? 15.800 13.111 42.466 1.00 24.18 84 LYS A O 1
ATOM 634 N N . LEU A 1 85 ? 16.677 12.929 40.398 1.00 23.64 85 LEU A N 1
ATOM 635 C CA . LEU A 1 85 ? 17.718 13.925 40.625 1.00 22.45 85 LEU A CA 1
ATOM 636 C C . LEU A 1 85 ? 17.319 15.346 40.269 1.00 23.42 85 LEU A C 1
ATOM 637 O O . LEU A 1 85 ? 17.987 16.292 40.677 1.00 24.55 85 LEU A O 1
ATOM 642 N N . GLY A 1 86 ? 16.238 15.499 39.513 1.00 23.52 86 GLY A N 1
ATOM 643 C CA . GLY A 1 86 ? 15.794 16.823 39.135 1.00 23.65 86 GLY A CA 1
ATOM 644 C C . GLY A 1 86 ? 16.532 17.420 37.953 1.00 26.60 86 GLY A C 1
ATOM 645 O O . GLY A 1 86 ? 16.713 18.640 37.892 1.00 29.85 86 GLY A O 1
ATOM 646 N N . LEU A 1 87 ? 16.960 16.576 37.016 1.00 25.19 87 LEU A N 1
ATOM 647 C CA . LEU A 1 87 ? 17.661 17.038 35.820 1.00 24.90 87 LEU A CA 1
ATOM 648 C C . LEU A 1 87 ? 16.629 17.481 34.774 1.00 25.94 87 LEU A C 1
ATOM 649 O O . LEU A 1 87 ? 16.093 16.669 34.024 1.00 27.63 87 LEU A O 1
ATOM 654 N N . LYS A 1 88 ? 16.367 18.782 34.720 1.00 25.46 88 LYS A N 1
ATOM 655 C CA . LYS A 1 88 ? 15.376 19.338 33.805 1.00 23.29 88 LYS A CA 1
ATOM 656 C C . LYS A 1 88 ? 15.716 19.427 32.316 1.00 21.41 88 LYS A C 1
ATOM 657 O O . LYS A 1 88 ? 14.817 19.463 31.490 1.00 22.23 88 LYS A O 1
ATOM 663 N N . ASN A 1 89 ? 16.992 19.453 31.961 1.00 19.44 89 ASN A N 1
ATOM 664 C CA . ASN A 1 89 ? 17.361 19.563 30.556 1.00 18.27 89 ASN A CA 1
ATOM 665 C C . ASN A 1 89 ? 17.646 18.237 29.870 1.00 19.03 89 ASN A C 1
ATOM 666 O O . ASN A 1 89 ? 18.231 18.207 28.784 1.00 18.91 89 ASN A O 1
ATOM 671 N N . VAL A 1 90 ? 17.241 17.134 30.487 1.00 19.32 90 VAL A N 1
ATOM 672 C CA . VAL A 1 90 ? 17.506 15.844 29.882 1.00 18.69 90 VAL A CA 1
ATOM 673 C C . VAL A 1 90 ? 16.275 15.165 29.338 1.00 18.88 90 VAL A C 1
ATOM 674 O O . VAL A 1 90 ? 15.246 15.078 30.001 1.00 19.86 90 VAL A O 1
ATOM 678 N N . GLU A 1 91 ? 16.413 14.672 28.117 1.00 18.29 91 GLU A N 1
ATOM 679 C CA . GLU A 1 91 ? 15.340 13.983 27.432 1.00 18.69 91 GLU A CA 1
ATOM 680 C C . GLU A 1 91 ? 15.793 12.533 27.159 1.00 17.74 91 GLU A C 1
ATOM 681 O O . GLU A 1 91 ? 16.699 12.290 26.369 1.00 14.06 91 GLU A O 1
ATOM 687 N N . VAL A 1 92 ? 15.170 11.579 27.844 1.00 18.66 92 VAL A N 1
ATOM 688 C CA . VAL A 1 92 ? 15.503 10.159 27.688 1.00 20.99 92 VAL A CA 1
ATOM 689 C C . VAL A 1 92 ? 14.642 9.492 26.620 1.00 20.90 92 VAL A C 1
ATOM 690 O O . VAL A 1 92 ? 13.423 9.496 26.714 1.00 20.09 92 VAL A O 1
ATOM 694 N N . LEU A 1 93 ? 15.284 8.904 25.616 1.00 21.17 93 LEU A N 1
ATOM 695 C CA . LEU A 1 93 ? 14.555 8.277 24.519 1.00 21.60 93 LEU A CA 1
ATOM 696 C C . LEU A 1 93 ? 14.894 6.811 24.207 1.00 22.71 93 LEU A C 1
ATOM 697 O O . LEU A 1 93 ? 16.019 6.346 24.409 1.00 21.62 93 LEU A O 1
ATOM 702 N N . LYS A 1 94 ? 13.889 6.104 23.692 1.00 22.58 94 LYS A N 1
ATOM 703 C CA . LYS A 1 94 ? 14.006 4.706 23.291 1.00 21.96 94 LYS A CA 1
ATOM 704 C C . LYS A 1 94 ? 14.579 4.644 21.874 1.00 22.77 94 LYS A C 1
ATOM 705 O O . LYS A 1 94 ? 13.943 5.072 20.913 1.00 23.74 94 LYS A O 1
ATOM 711 N N . SER A 1 95 ? 15.787 4.108 21.755 1.00 24.44 95 SER A N 1
ATOM 712 C CA . SER A 1 95 ? 16.479 4.003 20.475 1.00 24.01 95 SER A CA 1
ATOM 713 C C . SER A 1 95 ? 16.369 2.630 19.815 1.00 23.78 95 SER A C 1
ATOM 714 O O . SER A 1 95 ? 16.013 1.633 20.446 1.00 22.98 95 SER A O 1
ATOM 717 N N . GLU A 1 96 ? 16.679 2.606 18.527 1.00 24.63 96 GLU A N 1
ATOM 718 C CA . GLU A 1 96 ? 16.654 1.389 17.732 1.00 25.66 96 GLU A CA 1
ATOM 719 C C . GLU A 1 96 ? 18.094 1.223 17.277 1.00 25.00 96 GLU A C 1
ATOM 720 O O . GLU A 1 96 ? 18.813 2.199 17.146 1.00 24.68 96 GLU A O 1
ATOM 726 N N . GLU A 1 97 ? 18.511 -0.007 17.023 1.00 25.93 97 GLU A N 1
ATOM 727 C CA . GLU A 1 97 ? 19.887 -0.280 16.634 1.00 25.34 97 GLU A CA 1
ATOM 728 C C . GLU A 1 97 ? 20.592 0.745 15.751 1.00 25.26 97 GLU A C 1
ATOM 729 O O . GLU A 1 97 ? 21.622 1.286 16.142 1.00 26.47 97 GLU A O 1
ATOM 735 N N . ASN A 1 98 ? 20.069 1.032 14.568 1.00 24.91 98 ASN A N 1
ATOM 736 C CA . ASN A 1 98 ? 20.755 1.999 13.714 1.00 25.79 98 ASN A CA 1
ATOM 737 C C . ASN A 1 98 ? 19.914 3.195 13.327 1.00 26.28 98 ASN A C 1
ATOM 738 O O . ASN A 1 98 ? 20.129 3.801 12.273 1.00 26.16 98 ASN A O 1
ATOM 743 N N . LYS A 1 99 ? 18.964 3.530 14.193 1.00 26.50 99 LYS A N 1
ATOM 744 C CA . LYS A 1 99 ? 18.072 4.650 13.949 1.00 27.90 99 LYS A CA 1
ATOM 745 C C . LYS A 1 99 ? 17.914 5.516 15.194 1.00 27.51 99 LYS A C 1
ATOM 746 O O . LYS A 1 99 ? 17.473 5.031 16.239 1.00 27.79 99 LYS A O 1
ATOM 752 N N . ILE A 1 100 ? 18.248 6.797 15.076 1.00 25.70 100 ILE A N 1
ATOM 753 C CA . ILE A 1 100 ? 18.117 7.723 16.194 1.00 24.94 100 ILE A CA 1
ATOM 754 C C . ILE A 1 100 ? 16.865 8.562 15.939 1.00 24.00 100 ILE A C 1
ATOM 755 O O . ILE A 1 100 ? 16.726 9.195 14.902 1.00 24.72 100 ILE A O 1
ATOM 760 N N . PRO A 1 101 ? 15.931 8.572 16.892 1.00 23.06 101 PRO A N 1
ATOM 761 C CA . PRO A 1 101 ? 14.678 9.322 16.775 1.00 21.67 101 PRO A CA 1
ATOM 762 C C . PRO A 1 101 ? 14.791 10.840 16.788 1.00 21.23 101 PRO A C 1
ATOM 763 O O . PRO A 1 101 ? 13.931 11.524 17.327 1.00 21.15 101 PRO A O 1
ATOM 767 N N . LEU A 1 102 ? 15.832 11.368 16.167 1.00 21.74 102 LEU A N 1
ATOM 768 C CA . LEU A 1 102 ? 16.040 12.805 16.140 1.00 22.75 102 LEU A CA 1
ATOM 769 C C . LEU A 1 102 ? 16.108 13.363 14.725 1.00 24.79 102 LEU A C 1
ATOM 770 O O . LEU A 1 102 ? 16.425 12.641 13.780 1.00 25.37 102 LEU A O 1
ATOM 775 N N . PRO A 1 103 ? 15.773 14.656 14.555 1.00 26.07 103 PRO A N 1
ATOM 776 C CA . PRO A 1 103 ? 15.845 15.242 13.210 1.00 26.80 103 PRO A CA 1
ATOM 777 C C . PRO A 1 103 ? 17.290 15.608 12.861 1.00 26.96 103 PRO A C 1
ATOM 778 O O . PRO A 1 103 ? 18.126 15.755 13.744 1.00 27.97 103 PRO A O 1
ATOM 782 N N . ASP A 1 104 ? 17.584 15.747 11.575 1.00 27.07 104 ASP A N 1
ATOM 783 C CA . ASP A 1 104 ? 18.928 16.090 11.140 1.00 25.53 104 ASP A CA 1
ATOM 784 C C . ASP A 1 104 ? 19.487 17.331 11.823 1.00 25.69 104 ASP A C 1
ATOM 785 O O . ASP A 1 104 ? 18.750 18.187 12.306 1.00 24.27 104 ASP A O 1
ATOM 790 N N . ASN A 1 105 ? 20.811 17.404 11.855 1.00 27.01 105 ASN A N 1
ATOM 791 C CA . ASN A 1 105 ? 21.540 18.539 12.407 1.00 28.10 105 ASN A CA 1
ATOM 792 C C . ASN A 1 105 ? 20.996 19.100 13.715 1.00 28.82 105 ASN A C 1
ATOM 793 O O . ASN A 1 105 ? 20.751 20.302 13.843 1.00 29.02 105 ASN A O 1
ATOM 798 N N . THR A 1 106 ? 20.838 18.228 14.703 1.00 29.18 106 THR A N 1
ATOM 799 C CA . THR A 1 106 ? 20.323 18.647 15.993 1.00 28.95 106 THR A CA 1
ATOM 800 C C . THR A 1 106 ? 21.328 18.497 17.143 1.00 28.31 106 THR A C 1
ATOM 801 O O . THR A 1 106 ? 21.097 19.021 18.234 1.00 28.01 106 THR A O 1
ATOM 805 N N . VAL A 1 107 ? 22.441 17.804 16.914 1.00 27.16 107 VAL A N 1
ATOM 806 C CA . VAL A 1 107 ? 23.407 17.628 17.999 1.00 27.50 107 VAL A CA 1
ATOM 807 C C . VAL A 1 107 ? 24.788 18.221 17.762 1.00 26.27 107 VAL A C 1
ATOM 808 O O . VAL A 1 107 ? 25.350 18.120 16.676 1.00 25.82 107 VAL A O 1
ATOM 812 N N . ASP A 1 108 ? 25.330 18.821 18.813 1.00 24.89 108 ASP A N 1
ATOM 813 C CA . ASP A 1 108 ? 26.633 19.472 18.768 1.00 25.36 108 ASP A CA 1
ATOM 814 C C . ASP A 1 108 ? 27.742 18.568 19.299 1.00 25.29 108 ASP A C 1
ATOM 815 O O . ASP A 1 108 ? 28.876 18.571 18.809 1.00 23.62 108 ASP A O 1
ATOM 820 N N . PHE A 1 109 ? 27.385 17.785 20.306 1.00 26.41 109 PHE A N 1
ATOM 821 C CA . PHE A 1 109 ? 28.312 16.881 20.959 1.00 26.07 109 PHE A CA 1
ATOM 822 C C . PHE A 1 109 ? 27.741 15.465 21.013 1.00 24.43 109 PHE A C 1
ATOM 823 O O . PHE A 1 109 ? 26.575 15.272 21.338 1.00 24.02 109 PHE A O 1
ATOM 831 N N . ILE A 1 110 ? 28.563 14.481 20.683 1.00 22.33 110 ILE A N 1
ATOM 832 C CA . ILE A 1 110 ? 28.148 13.089 20.739 1.00 22.47 110 ILE A CA 1
ATOM 833 C C . ILE A 1 110 ? 29.089 12.371 21.705 1.00 22.59 110 ILE A C 1
ATOM 834 O O . ILE A 1 110 ? 30.290 12.295 21.486 1.00 23.58 110 ILE A O 1
ATOM 839 N N . PHE A 1 111 ? 28.530 11.852 22.784 1.00 22.12 111 PHE A N 1
ATOM 840 C CA . PHE A 1 111 ? 29.300 11.163 23.809 1.00 22.24 111 PHE A CA 1
ATOM 841 C C . PHE A 1 111 ? 28.943 9.687 23.809 1.00 22.81 111 PHE A C 1
ATOM 842 O O . PHE A 1 111 ? 27.783 9.319 24.007 1.00 24.17 111 PHE A O 1
ATOM 850 N N . MET A 1 112 ? 29.935 8.841 23.576 1.00 22.13 112 MET A N 1
ATOM 851 C CA . MET A 1 112 ? 29.707 7.406 23.554 1.00 22.23 112 MET A CA 1
ATOM 852 C C . MET A 1 112 ? 30.584 6.726 24.610 1.00 21.48 112 MET A C 1
ATOM 853 O O . MET A 1 112 ? 31.730 6.384 24.340 1.00 20.86 112 MET A O 1
ATOM 858 N N . ALA A 1 113 ? 30.047 6.533 25.811 1.00 21.05 113 ALA A N 1
ATOM 859 C CA . ALA A 1 113 ? 30.820 5.914 26.889 1.00 22.26 113 ALA A CA 1
ATOM 860 C C . ALA A 1 113 ? 30.615 4.411 27.064 1.00 22.37 113 ALA A C 1
ATOM 861 O O . ALA A 1 113 ? 29.568 3.963 27.519 1.00 21.84 113 ALA A O 1
ATOM 863 N N . PHE A 1 114 ? 31.648 3.649 26.721 1.00 24.17 114 PHE A N 1
ATOM 864 C CA . PHE A 1 114 ? 31.634 2.191 26.818 1.00 26.11 114 PHE A CA 1
ATOM 865 C C . PHE A 1 114 ? 30.525 1.522 26.015 1.00 26.75 114 PHE A C 1
ATOM 866 O O . PHE A 1 114 ? 30.079 0.428 26.360 1.00 28.12 114 PHE A O 1
ATOM 874 N N . THR A 1 115 ? 30.089 2.156 24.939 1.00 26.28 115 THR A N 1
ATOM 875 C CA . THR A 1 115 ? 29.027 1.565 24.159 1.00 27.78 115 THR A CA 1
ATOM 876 C C . THR A 1 115 ? 29.410 1.228 22.715 1.00 27.98 115 THR A C 1
ATOM 877 O O . THR A 1 115 ? 28.733 0.434 22.063 1.00 27.89 115 THR A O 1
ATOM 881 N N . PHE A 1 116 ? 30.504 1.792 22.218 1.00 27.72 116 PHE A N 1
ATOM 882 C CA . PHE A 1 116 ? 30.908 1.530 20.842 1.00 28.33 116 PHE A CA 1
ATOM 883 C C . PHE A 1 116 ? 31.093 0.048 20.512 1.00 30.68 116 PHE A C 1
ATOM 884 O O . PHE A 1 116 ? 30.591 -0.434 19.498 1.00 31.25 116 PHE A O 1
ATOM 892 N N . HIS A 1 117 ? 31.819 -0.675 21.357 1.00 32.61 117 HIS A N 1
ATOM 893 C CA . HIS A 1 117 ? 32.054 -2.099 21.123 1.00 34.20 117 HIS A CA 1
ATOM 894 C C . HIS A 1 117 ? 30.771 -2.940 21.208 1.00 33.67 117 HIS A C 1
ATOM 895 O O . HIS A 1 117 ? 30.801 -4.141 20.957 1.00 34.14 117 HIS A O 1
ATOM 902 N N . GLU A 1 118 ? 29.652 -2.318 21.572 1.00 33.00 118 GLU A N 1
ATOM 903 C CA . GLU A 1 118 ? 28.379 -3.031 21.685 1.00 32.59 118 GLU A CA 1
ATOM 904 C C . GLU A 1 118 ? 27.478 -2.876 20.450 1.00 33.43 118 GLU A C 1
ATOM 905 O O . GLU A 1 118 ? 26.424 -3.506 20.353 1.00 33.50 118 GLU A O 1
ATOM 911 N N . LEU A 1 119 ? 27.893 -2.033 19.514 1.00 33.97 119 LEU A N 1
ATOM 912 C CA . LEU A 1 119 ? 27.115 -1.791 18.306 1.00 35.51 119 LEU A CA 1
ATOM 913 C C . LEU A 1 119 ? 27.089 -2.967 17.322 1.00 36.44 119 LEU A C 1
ATOM 914 O O . LEU A 1 119 ? 28.142 -3.438 16.885 1.00 36.60 119 LEU A O 1
ATOM 919 N N . SER A 1 120 ? 25.893 -3.434 16.967 1.00 36.68 120 SER A N 1
ATOM 920 C CA . SER A 1 120 ? 25.763 -4.528 16.003 1.00 36.17 120 SER A CA 1
ATOM 921 C C . SER A 1 120 ? 26.457 -4.159 14.687 1.00 36.89 120 SER A C 1
ATOM 922 O O . SER A 1 120 ? 27.338 -4.869 14.211 1.00 37.53 120 SER A O 1
ATOM 925 N N . GLU A 1 121 ? 26.056 -3.043 14.095 1.00 37.11 121 GLU A N 1
ATOM 926 C CA . GLU A 1 121 ? 26.656 -2.617 12.844 1.00 36.95 121 GLU A CA 1
ATOM 927 C C . GLU A 1 121 ? 27.197 -1.198 12.934 1.00 36.60 121 GLU A C 1
ATOM 928 O O . GLU A 1 121 ? 26.539 -0.227 12.546 1.00 35.14 121 GLU A O 1
ATOM 934 N N . PRO A 1 122 ? 28.427 -1.066 13.454 1.00 36.32 122 PRO A N 1
ATOM 935 C CA . PRO A 1 122 ? 29.136 0.204 13.635 1.00 36.61 122 PRO A CA 1
ATOM 936 C C . PRO A 1 122 ? 28.993 1.232 12.509 1.00 36.80 122 PRO A C 1
ATOM 937 O O . PRO A 1 122 ? 28.254 2.206 12.636 1.00 37.75 122 PRO A O 1
ATOM 941 N N . LEU A 1 123 ? 29.709 1.013 11.413 1.00 36.44 123 LEU A N 1
ATOM 942 C CA . LEU A 1 123 ? 29.711 1.946 10.294 1.00 37.58 123 LEU A CA 1
ATOM 943 C C . LEU A 1 123 ? 28.334 2.361 9.749 1.00 37.71 123 LEU A C 1
ATOM 944 O O . LEU A 1 123 ? 28.195 3.391 9.083 1.00 37.49 123 LEU A O 1
ATOM 949 N N . LYS A 1 124 ? 27.321 1.564 10.054 1.00 37.10 124 LYS A N 1
ATOM 950 C CA . LYS A 1 124 ? 25.961 1.842 9.616 1.00 35.86 124 LYS A CA 1
ATOM 951 C C . LYS A 1 124 ? 25.339 2.740 10.670 1.00 34.87 124 LYS A C 1
ATOM 952 O O . LYS A 1 124 ? 24.484 3.568 10.372 1.00 35.48 124 LYS A O 1
ATOM 958 N N . PHE A 1 125 ? 25.773 2.560 11.913 1.00 34.15 125 PHE A N 1
ATOM 959 C CA . PHE A 1 125 ? 25.281 3.372 13.016 1.00 31.67 125 PHE A CA 1
ATOM 960 C C . PHE A 1 125 ? 25.927 4.742 12.882 1.00 31.88 125 PHE A C 1
ATOM 961 O O . PHE A 1 125 ? 25.294 5.778 13.108 1.00 31.13 125 PHE A O 1
ATOM 969 N N . LEU A 1 126 ? 27.203 4.726 12.499 1.00 32.39 126 LEU A N 1
ATOM 970 C CA . LEU A 1 126 ? 27.973 5.948 12.285 1.00 32.04 126 LEU A CA 1
ATOM 971 C C . LEU A 1 126 ? 27.307 6.858 11.254 1.00 31.93 126 LEU A C 1
ATOM 972 O O . LEU A 1 126 ? 27.347 8.076 11.388 1.00 32.26 126 LEU A O 1
ATOM 977 N N . GLU A 1 127 ? 26.709 6.271 10.220 1.00 31.23 127 GLU A N 1
ATOM 978 C CA . GLU A 1 127 ? 26.050 7.075 9.202 1.00 31.85 127 GLU A CA 1
ATOM 979 C C . GLU A 1 127 ? 24.842 7.749 9.821 1.00 32.31 127 GLU A C 1
ATOM 980 O O . GLU A 1 127 ? 24.609 8.949 9.623 1.00 32.45 127 GLU A O 1
ATOM 986 N N . GLU A 1 128 ? 24.078 6.976 10.585 1.00 31.32 128 GLU A N 1
ATOM 987 C CA . GLU A 1 128 ? 22.896 7.516 11.242 1.00 31.14 128 GLU A CA 1
ATOM 988 C C . GLU A 1 128 ? 23.334 8.657 12.168 1.00 30.68 128 GLU A C 1
ATOM 989 O O . GLU A 1 128 ? 22.654 9.676 12.277 1.00 28.85 128 GLU A O 1
ATOM 995 N N . LEU A 1 129 ? 24.489 8.484 12.808 1.00 29.75 129 LEU A N 1
ATOM 996 C CA . LEU A 1 129 ? 25.012 9.491 13.720 1.00 30.47 129 LEU A CA 1
ATOM 997 C C . LEU A 1 129 ? 25.285 10.858 13.084 1.00 30.30 129 LEU A C 1
ATOM 998 O O . LEU A 1 129 ? 24.991 11.888 13.684 1.00 29.10 129 LEU A O 1
ATOM 1003 N N . LYS A 1 130 ? 25.864 10.863 11.882 1.00 30.64 130 LYS A N 1
ATOM 1004 C CA . LYS A 1 130 ? 26.178 12.107 11.176 1.00 29.67 130 LYS A CA 1
ATOM 1005 C C . LYS A 1 130 ? 24.904 12.878 10.861 1.00 29.43 130 LYS A C 1
ATOM 1006 O O . LYS A 1 130 ? 24.871 14.105 10.902 1.00 28.56 130 LYS A O 1
ATOM 1012 N N . ARG A 1 131 ? 23.856 12.138 10.528 1.00 29.60 131 ARG A N 1
ATOM 1013 C CA . ARG A 1 131 ? 22.584 12.745 10.193 1.00 29.70 131 ARG A CA 1
ATOM 1014 C C . ARG A 1 131 ? 22.090 13.637 11.322 1.00 29.85 131 ARG A C 1
ATOM 1015 O O . ARG A 1 131 ? 21.828 14.825 11.107 1.00 30.53 131 ARG A O 1
ATOM 1023 N N . VAL A 1 132 ? 21.975 13.074 12.523 1.00 29.16 132 VAL A N 1
ATOM 1024 C CA . VAL A 1 132 ? 21.491 13.849 13.658 1.00 28.56 132 VAL A CA 1
ATOM 1025 C C . VAL A 1 132 ? 22.522 14.878 14.091 1.00 29.21 132 VAL A C 1
ATOM 1026 O O . VAL A 1 132 ? 22.204 15.853 14.773 1.00 29.11 132 VAL A O 1
ATOM 1030 N N . ALA A 1 133 ? 23.760 14.655 13.675 1.00 29.75 133 ALA A N 1
ATOM 1031 C CA . ALA A 1 133 ? 24.860 15.547 14.013 1.00 31.67 133 ALA A CA 1
ATOM 1032 C C . ALA A 1 133 ? 24.882 16.787 13.126 1.00 32.56 133 ALA A C 1
ATOM 1033 O O . ALA A 1 133 ? 24.693 16.684 11.919 1.00 33.43 133 ALA A O 1
ATOM 1035 N N . LYS A 1 134 ? 25.127 17.950 13.727 1.00 33.25 134 LYS A N 1
ATOM 1036 C CA . LYS A 1 134 ? 25.200 19.203 12.980 1.00 35.00 134 LYS A CA 1
ATOM 1037 C C . LYS A 1 134 ? 26.441 19.211 12.088 1.00 37.72 134 LYS A C 1
ATOM 1038 O O . LYS A 1 134 ? 27.362 18.423 12.278 1.00 37.45 134 LYS A O 1
ATOM 1044 N N . PRO A 1 135 ? 26.486 20.109 11.093 1.00 40.61 135 PRO A N 1
ATOM 1045 C CA . PRO A 1 135 ? 27.660 20.144 10.213 1.00 41.97 135 PRO A CA 1
ATOM 1046 C C . PRO A 1 135 ? 28.982 20.230 10.975 1.00 43.31 135 PRO A C 1
ATOM 1047 O O . PRO A 1 135 ? 30.013 19.752 10.495 1.00 44.57 135 PRO A O 1
ATOM 1051 N N . PHE A 1 136 ? 28.944 20.839 12.158 1.00 44.35 136 PHE A N 1
ATOM 1052 C CA . PHE A 1 136 ? 30.131 20.984 13.006 1.00 46.64 136 PHE A CA 1
ATOM 1053 C C . PHE A 1 136 ? 30.362 19.679 13.774 1.00 46.23 136 PHE A C 1
ATOM 1054 O O . PHE A 1 136 ? 31.141 18.822 13.338 1.00 47.94 136 PHE A O 1
ATOM 1062 N N . ALA A 1 137 ? 29.686 19.560 14.919 1.00 43.46 137 ALA A N 1
ATOM 1063 C CA . ALA A 1 137 ? 29.702 18.388 15.809 1.00 40.83 137 ALA A CA 1
ATOM 1064 C C . ALA A 1 137 ? 30.998 17.683 16.174 1.00 39.24 137 ALA A C 1
ATOM 1065 O O . ALA A 1 137 ? 31.807 17.336 15.307 1.00 38.59 137 ALA A O 1
ATOM 1067 N N . TYR A 1 138 ? 31.152 17.449 17.481 1.00 37.51 138 TYR A N 1
ATOM 1068 C CA . TYR A 1 138 ? 32.313 16.741 18.039 1.00 35.93 138 TYR A CA 1
ATOM 1069 C C . TYR A 1 138 ? 31.865 15.355 18.507 1.00 33.14 138 TYR A C 1
ATOM 1070 O O . TYR A 1 138 ? 30.768 15.196 19.033 1.00 32.66 138 TYR A O 1
ATOM 1079 N N . LEU A 1 139 ? 32.720 14.360 18.323 1.00 30.23 139 LEU A N 1
ATOM 1080 C CA . LEU A 1 139 ? 32.412 13.002 18.750 1.00 28.14 139 LEU A CA 1
ATOM 1081 C C . LEU A 1 139 ? 33.391 12.530 19.843 1.00 28.12 139 LEU A C 1
ATOM 1082 O O . LEU A 1 139 ? 34.600 12.464 19.618 1.00 27.54 139 LEU A O 1
ATOM 1087 N N . ALA A 1 140 ? 32.871 12.208 21.026 1.00 26.80 140 ALA A N 1
ATOM 1088 C CA . ALA A 1 140 ? 33.715 11.748 22.125 1.00 25.44 140 ALA A CA 1
ATOM 1089 C C . ALA A 1 140 ? 33.453 10.287 22.465 1.00 24.68 140 ALA A C 1
ATOM 1090 O O . ALA A 1 140 ? 32.465 9.961 23.109 1.00 25.44 140 ALA A O 1
ATOM 1092 N N . ILE A 1 141 ? 34.357 9.413 22.050 1.00 24.39 141 ILE A N 1
ATOM 1093 C CA . ILE A 1 141 ? 34.203 7.986 22.306 1.00 24.22 141 ILE A CA 1
ATOM 1094 C C . ILE A 1 141 ? 35.171 7.488 23.381 1.00 23.91 141 ILE A C 1
ATOM 1095 O O . ILE A 1 141 ? 36.384 7.593 23.232 1.00 22.83 141 ILE A O 1
ATOM 1100 N N . ILE A 1 142 ? 34.625 6.940 24.462 1.00 25.27 142 ILE A N 1
ATOM 1101 C CA . ILE A 1 142 ? 35.442 6.432 25.567 1.00 26.10 142 ILE A CA 1
ATOM 1102 C C . ILE A 1 142 ? 35.229 4.939 25.828 1.00 26.51 142 ILE A C 1
ATOM 1103 O O . ILE A 1 142 ? 34.097 4.502 26.033 1.00 25.74 142 ILE A O 1
ATOM 1108 N N . ASP A 1 143 ? 36.308 4.159 25.826 1.00 27.84 143 ASP A N 1
ATOM 1109 C CA . ASP A 1 143 ? 36.178 2.727 26.085 1.00 31.69 143 ASP A CA 1
ATOM 1110 C C . ASP A 1 143 ? 37.369 2.039 26.762 1.00 31.88 143 ASP A C 1
ATOM 1111 O O . ASP A 1 143 ? 38.446 2.613 26.871 1.00 32.30 143 ASP A O 1
ATOM 1116 N N . TRP A 1 144 ? 37.162 0.799 27.210 1.00 32.95 144 TRP A N 1
ATOM 1117 C CA . TRP A 1 144 ? 38.209 0.019 27.884 1.00 33.68 144 TRP A CA 1
ATOM 1118 C C . TRP A 1 144 ? 39.354 -0.305 26.952 1.00 34.37 144 TRP A C 1
ATOM 1119 O O . TRP A 1 144 ? 39.155 -0.402 25.738 1.00 35.51 144 TRP A O 1
ATOM 1130 N N . LYS A 1 145 ? 40.538 -0.511 27.535 1.00 34.92 145 LYS A N 1
ATOM 1131 C CA . LYS A 1 145 ? 41.754 -0.854 26.793 1.00 34.84 145 LYS A CA 1
ATOM 1132 C C . LYS A 1 145 ? 41.618 -2.305 26.316 1.00 34.86 145 LYS A C 1
ATOM 1133 O O . LYS A 1 145 ? 40.874 -3.088 26.916 1.00 34.44 145 LYS A O 1
ATOM 1139 N N . LYS A 1 146 ? 42.321 -2.677 25.250 1.00 35.09 146 LYS A N 1
ATOM 1140 C CA . LYS A 1 146 ? 42.198 -4.049 24.763 1.00 37.16 146 LYS A CA 1
ATOM 1141 C C . LYS A 1 146 ? 43.300 -4.955 25.271 1.00 39.05 146 LYS A C 1
ATOM 1142 O O . LYS A 1 146 ? 43.868 -5.753 24.523 1.00 39.65 146 LYS A O 1
ATOM 1148 N N . GLU A 1 147 ? 43.599 -4.819 26.552 1.00 40.56 147 GLU A N 1
ATOM 1149 C CA . GLU A 1 147 ? 44.600 -5.640 27.197 1.00 42.80 147 GLU A CA 1
ATOM 1150 C C . GLU A 1 147 ? 43.833 -6.328 28.305 1.00 44.66 147 GLU A C 1
ATOM 1151 O O . GLU A 1 147 ? 42.642 -6.637 28.149 1.00 45.30 147 GLU A O 1
ATOM 1157 N N . GLU A 1 148 ? 44.497 -6.570 29.428 1.00 46.00 148 GLU A N 1
ATOM 1158 C CA . GLU A 1 148 ? 43.815 -7.199 30.541 1.00 46.73 148 GLU A CA 1
ATOM 1159 C C . GLU A 1 148 ? 43.982 -6.281 31.718 1.00 46.53 148 GLU A C 1
ATOM 1160 O O . GLU A 1 148 ? 45.048 -5.699 31.922 1.00 46.12 148 GLU A O 1
ATOM 1166 N N . ARG A 1 149 ? 42.898 -6.113 32.465 1.00 47.29 149 ARG A N 1
ATOM 1167 C CA . ARG A 1 149 ? 42.900 -5.192 33.591 1.00 47.78 149 ARG A CA 1
ATOM 1168 C C . ARG A 1 149 ? 42.203 -5.797 34.801 1.00 48.62 149 ARG A C 1
ATOM 1169 O O . ARG A 1 149 ? 41.294 -6.628 34.664 1.00 47.83 149 ARG A O 1
ATOM 1177 N N . ASP A 1 150 ? 42.607 -5.360 35.986 1.00 49.48 150 ASP A N 1
ATOM 1178 C CA . ASP A 1 150 ? 41.995 -5.870 37.205 1.00 51.94 150 ASP A CA 1
ATOM 1179 C C . ASP A 1 150 ? 40.738 -5.077 37.544 1.00 52.63 150 ASP A C 1
ATOM 1180 O O . ASP A 1 150 ? 40.508 -4.738 38.714 1.00 52.67 150 ASP A O 1
ATOM 1185 N N . LYS A 1 151 ? 39.923 -4.796 36.523 1.00 53.03 151 LYS A N 1
ATOM 1186 C CA . LYS A 1 151 ? 38.693 -4.024 36.713 1.00 52.50 151 LYS A CA 1
ATOM 1187 C C . LYS A 1 151 ? 37.757 -3.966 35.494 1.00 51.76 151 LYS A C 1
ATOM 1188 O O . LYS A 1 151 ? 36.594 -3.593 35.633 1.00 52.72 151 LYS A O 1
ATOM 1194 N N . GLY A 1 152 ? 38.222 -4.343 34.310 1.00 50.00 152 GLY A N 1
ATOM 1195 C CA . GLY A 1 152 ? 37.323 -4.283 33.166 1.00 49.62 152 GLY A CA 1
ATOM 1196 C C . GLY A 1 152 ? 37.022 -5.591 32.446 1.00 49.82 152 GLY A C 1
ATOM 1197 O O . GLY A 1 152 ? 37.748 -6.584 32.606 1.00 50.84 152 GLY A O 1
ATOM 1198 N N . PRO A 1 153 ? 35.958 -5.623 31.619 1.00 48.87 153 PRO A N 1
ATOM 1199 C CA . PRO A 1 153 ? 35.535 -6.806 30.850 1.00 47.72 153 PRO A CA 1
ATOM 1200 C C . PRO A 1 153 ? 36.625 -7.423 29.968 1.00 47.54 153 PRO A C 1
ATOM 1201 O O . PRO A 1 153 ? 37.612 -6.761 29.614 1.00 46.52 153 PRO A O 1
ATOM 1205 N N . PRO A 1 154 ? 36.451 -8.709 29.599 1.00 47.96 154 PRO A N 1
ATOM 1206 C CA . PRO A 1 154 ? 37.392 -9.469 28.756 1.00 48.02 154 PRO A CA 1
ATOM 1207 C C . PRO A 1 154 ? 37.776 -8.742 27.469 1.00 47.13 154 PRO A C 1
ATOM 1208 O O . PRO A 1 154 ? 36.927 -8.153 26.790 1.00 47.15 154 PRO A O 1
ATOM 1212 N N . PRO A 1 155 ? 39.065 -8.805 27.106 1.00 46.40 155 PRO A N 1
ATOM 1213 C CA . PRO A 1 155 ? 39.601 -8.151 25.911 1.00 45.57 155 PRO A CA 1
ATOM 1214 C C . PRO A 1 155 ? 38.972 -8.527 24.587 1.00 45.30 155 PRO A C 1
ATOM 1215 O O . PRO A 1 155 ? 38.799 -7.656 23.740 1.00 44.87 155 PRO A O 1
ATOM 1219 N N . GLU A 1 156 ? 38.634 -9.802 24.384 1.00 44.98 156 GLU A N 1
ATOM 1220 C CA . GLU A 1 156 ? 38.041 -10.189 23.098 1.00 45.25 156 GLU A CA 1
ATOM 1221 C C . GLU A 1 156 ? 36.654 -9.577 22.965 1.00 44.76 156 GLU A C 1
ATOM 1222 O O . GLU A 1 156 ? 36.028 -9.622 21.898 1.00 43.58 156 GLU A O 1
ATOM 1228 N N . GLU A 1 157 ? 36.178 -9.004 24.062 1.00 44.59 157 GLU A N 1
ATOM 1229 C CA . GLU A 1 157 ? 34.867 -8.387 24.071 1.00 44.41 157 GLU A CA 1
ATOM 1230 C C . GLU A 1 157 ? 34.923 -6.894 23.729 1.00 42.20 157 GLU A C 1
ATOM 1231 O O . GLU A 1 157 ? 33.892 -6.241 23.603 1.00 42.32 157 GLU A O 1
ATOM 1237 N N . VAL A 1 158 ? 36.119 -6.356 23.549 1.00 40.26 158 VAL A N 1
ATOM 1238 C CA . VAL A 1 158 ? 36.252 -4.939 23.261 1.00 38.70 158 VAL A CA 1
ATOM 1239 C C . VAL A 1 158 ? 37.169 -4.686 22.074 1.00 37.90 158 VAL A C 1
ATOM 1240 O O . VAL A 1 158 ? 37.877 -5.588 21.627 1.00 37.85 158 VAL A O 1
ATOM 1244 N N . TYR A 1 159 ? 37.133 -3.454 21.563 1.00 36.91 159 TYR A N 1
ATOM 1245 C CA . TYR A 1 159 ? 37.992 -3.030 20.460 1.00 35.31 159 TYR A CA 1
ATOM 1246 C C . TYR A 1 159 ? 39.195 -2.363 21.107 1.00 35.90 159 TYR A C 1
ATOM 1247 O O . TYR A 1 159 ? 39.171 -2.019 22.290 1.00 36.97 159 TYR A O 1
ATOM 1256 N N . SER A 1 160 ? 40.240 -2.157 20.325 1.00 36.63 160 SER A N 1
ATOM 1257 C CA . SER A 1 160 ? 41.416 -1.470 20.822 1.00 37.45 160 SER A CA 1
ATOM 1258 C C . SER A 1 160 ? 41.361 -0.106 20.136 1.00 39.01 160 SER A C 1
ATOM 1259 O O . SER A 1 160 ? 40.778 0.020 19.054 1.00 38.35 160 SER A O 1
ATOM 1262 N N . GLU A 1 161 ? 41.962 0.909 20.754 1.00 40.19 161 GLU A N 1
ATOM 1263 C CA . GLU A 1 161 ? 41.985 2.251 20.175 1.00 41.43 161 GLU A CA 1
ATOM 1264 C C . GLU A 1 161 ? 42.376 2.175 18.706 1.00 41.99 161 GLU A C 1
ATOM 1265 O O . GLU A 1 161 ? 41.938 2.967 17.880 1.00 42.05 161 GLU A O 1
ATOM 1271 N N . TRP A 1 162 ? 43.209 1.206 18.383 1.00 43.54 162 TRP A N 1
ATOM 1272 C CA . TRP A 1 162 ? 43.662 1.055 17.024 1.00 44.45 162 TRP A CA 1
ATOM 1273 C C . TRP A 1 162 ? 42.491 0.740 16.091 1.00 44.01 162 TRP A C 1
ATOM 1274 O O . TRP A 1 162 ? 42.227 1.492 15.156 1.00 43.59 162 TRP A O 1
ATOM 1285 N N . GLU A 1 163 ? 41.764 -0.344 16.349 1.00 44.13 163 GLU A N 1
ATOM 1286 C CA . GLU A 1 163 ? 40.621 -0.714 15.500 1.00 43.42 163 GLU A CA 1
ATOM 1287 C C . GLU A 1 163 ? 39.576 0.403 15.405 1.00 42.87 163 GLU A C 1
ATOM 1288 O O . GLU A 1 163 ? 39.213 0.835 14.316 1.00 43.54 163 GLU A O 1
ATOM 1294 N N . VAL A 1 164 ? 39.082 0.850 16.551 1.00 40.88 164 VAL A N 1
ATOM 1295 C CA . VAL A 1 164 ? 38.089 1.907 16.589 1.00 40.26 164 VAL A CA 1
ATOM 1296 C C . VAL A 1 164 ? 38.392 3.058 15.625 1.00 40.59 164 VAL A C 1
ATOM 1297 O O . VAL A 1 164 ? 37.627 3.315 14.701 1.00 41.17 164 VAL A O 1
ATOM 1301 N N . GLY A 1 165 ? 39.505 3.749 15.845 1.00 40.69 165 GLY A N 1
ATOM 1302 C CA . GLY A 1 165 ? 39.852 4.882 15.002 1.00 40.77 165 GLY A CA 1
ATOM 1303 C C . GLY A 1 165 ? 39.995 4.576 13.526 1.00 40.52 165 GLY A C 1
ATOM 1304 O O . GLY A 1 165 ? 40.102 5.479 12.688 1.00 40.67 165 GLY A O 1
ATOM 1305 N N . LEU A 1 166 ? 40.004 3.292 13.204 1.00 40.60 166 LEU A N 1
ATOM 1306 C CA . LEU A 1 166 ? 40.137 2.856 11.822 1.00 39.70 166 LEU A CA 1
ATOM 1307 C C . LEU A 1 166 ? 38.733 2.874 11.234 1.00 38.74 166 LEU A C 1
ATOM 1308 O O . LEU A 1 166 ? 38.493 3.376 10.128 1.00 38.19 166 LEU A O 1
ATOM 1313 N N . ILE A 1 167 ? 37.810 2.323 12.014 1.00 37.16 167 ILE A N 1
ATOM 1314 C CA . ILE A 1 167 ? 36.412 2.247 11.643 1.00 35.83 167 ILE A CA 1
ATOM 1315 C C . ILE A 1 167 ? 35.896 3.653 11.420 1.00 35.53 167 ILE A C 1
ATOM 1316 O O . ILE A 1 167 ? 35.234 3.939 10.432 1.00 36.50 167 ILE A O 1
ATOM 1321 N N . LEU A 1 168 ? 36.203 4.534 12.355 1.00 35.54 168 LEU A N 1
ATOM 1322 C CA . LEU A 1 168 ? 35.798 5.919 12.266 1.00 36.39 168 LEU A CA 1
ATOM 1323 C C . LEU A 1 168 ? 36.276 6.473 10.925 1.00 38.23 168 LEU A C 1
ATOM 1324 O O . LEU A 1 168 ? 35.585 7.259 10.272 1.00 38.01 168 LEU A O 1
ATOM 1329 N N . GLU A 1 169 ? 37.466 6.052 10.513 1.00 39.69 169 GLU A N 1
ATOM 1330 C CA . GLU A 1 169 ? 38.022 6.512 9.253 1.00 41.67 169 GLU A CA 1
ATOM 1331 C C . GLU A 1 169 ? 37.158 6.023 8.088 1.00 42.22 169 GLU A C 1
ATOM 1332 O O . GLU A 1 169 ? 36.848 6.789 7.173 1.00 42.16 169 GLU A O 1
ATOM 1338 N N . ASP A 1 170 ? 36.770 4.752 8.110 1.00 42.27 170 ASP A N 1
ATOM 1339 C CA . ASP A 1 170 ? 35.916 4.244 7.047 1.00 43.58 170 ASP A CA 1
ATOM 1340 C C . ASP A 1 170 ? 34.652 5.083 6.999 1.00 43.37 170 ASP A C 1
ATOM 1341 O O . ASP A 1 170 ? 34.233 5.534 5.934 1.00 45.08 170 ASP A O 1
ATOM 1346 N N . ALA A 1 171 ? 34.039 5.274 8.162 1.00 42.31 171 ALA A N 1
ATOM 1347 C CA . ALA A 1 171 ? 32.801 6.032 8.268 1.00 41.85 171 ALA A CA 1
ATOM 1348 C C . ALA A 1 171 ? 32.953 7.498 7.878 1.00 41.80 171 ALA A C 1
ATOM 1349 O O . ALA A 1 171 ? 31.964 8.241 7.803 1.00 41.29 171 ALA A O 1
ATOM 1351 N N . GLY A 1 172 ? 34.191 7.916 7.637 1.00 41.14 172 GLY A N 1
ATOM 1352 C CA . GLY A 1 172 ? 34.425 9.296 7.263 1.00 40.27 172 GLY A CA 1
ATOM 1353 C C . GLY A 1 172 ? 34.771 10.243 8.399 1.00 39.69 172 GLY A C 1
ATOM 1354 O O . GLY A 1 172 ? 35.332 11.298 8.144 1.00 39.35 172 GLY A O 1
ATOM 1355 N N . ILE A 1 173 ? 34.449 9.898 9.642 1.00 40.03 173 ILE A N 1
ATOM 1356 C CA . ILE A 1 173 ? 34.770 10.794 10.756 1.00 40.88 173 ILE A CA 1
ATOM 1357 C C . ILE A 1 173 ? 36.281 10.994 10.906 1.00 41.92 173 ILE A C 1
ATOM 1358 O O . ILE A 1 173 ? 37.054 10.028 10.854 1.00 42.49 173 ILE A O 1
ATOM 1363 N N . ARG A 1 174 ? 36.691 12.247 11.109 1.00 41.48 174 ARG A N 1
ATOM 1364 C CA . ARG A 1 174 ? 38.104 12.582 11.262 1.00 41.08 174 ARG A CA 1
ATOM 1365 C C . ARG A 1 174 ? 38.552 12.580 12.722 1.00 39.41 174 ARG A C 1
ATOM 1366 O O . ARG A 1 174 ? 38.027 13.328 13.547 1.00 37.60 174 ARG A O 1
ATOM 1374 N N . VAL A 1 175 ? 39.537 11.735 13.025 1.00 37.89 175 VAL A N 1
ATOM 1375 C CA . VAL A 1 175 ? 40.076 11.622 14.379 1.00 36.22 175 VAL A CA 1
ATOM 1376 C C . VAL A 1 175 ? 41.251 12.561 14.569 1.00 34.85 175 VAL A C 1
ATOM 1377 O O . VAL A 1 175 ? 42.186 12.556 13.774 1.00 35.11 175 VAL A O 1
ATOM 1381 N N . GLY A 1 176 ? 41.207 13.353 15.634 1.00 34.49 176 GLY A N 1
ATOM 1382 C CA . GLY A 1 176 ? 42.283 14.291 15.915 1.00 34.40 176 GLY A CA 1
ATOM 1383 C C . GLY A 1 176 ? 43.156 13.913 17.103 1.00 34.54 176 GLY A C 1
ATOM 1384 O O . GLY A 1 176 ? 44.351 14.195 17.117 1.00 34.54 176 GLY A O 1
ATOM 1385 N N . ARG A 1 177 ? 42.562 13.262 18.095 1.00 34.66 177 ARG A N 1
ATOM 1386 C CA . ARG A 1 177 ? 43.283 12.866 19.290 1.00 35.27 177 ARG A CA 1
ATOM 1387 C C . ARG A 1 177 ? 42.904 11.472 19.759 1.00 35.35 177 ARG A C 1
ATOM 1388 O O . ARG A 1 177 ? 41.797 11.003 19.529 1.00 34.63 177 ARG A O 1
ATOM 1396 N N . VAL A 1 178 ? 43.842 10.820 20.426 1.00 35.78 178 VAL A N 1
ATOM 1397 C CA . VAL A 1 178 ? 43.620 9.502 21.001 1.00 36.20 178 VAL A CA 1
ATOM 1398 C C . VAL A 1 178 ? 44.483 9.503 22.243 1.00 35.97 178 VAL A C 1
ATOM 1399 O O . VAL A 1 178 ? 45.694 9.393 22.144 1.00 37.23 178 VAL A O 1
ATOM 1403 N N . VAL A 1 179 ? 43.854 9.648 23.404 1.00 36.30 179 VAL A N 1
ATOM 1404 C CA . VAL A 1 179 ? 44.568 9.708 24.671 1.00 37.10 179 VAL A CA 1
ATOM 1405 C C . VAL A 1 179 ? 44.111 8.657 25.678 1.00 38.21 179 VAL A C 1
ATOM 1406 O O . VAL A 1 179 ? 42.945 8.271 25.694 1.00 37.35 179 VAL A O 1
ATOM 1410 N N . GLU A 1 180 ? 45.035 8.205 26.527 1.00 39.21 180 GLU A N 1
ATOM 1411 C CA . GLU A 1 180 ? 44.706 7.227 27.552 1.00 39.56 180 GLU A CA 1
ATOM 1412 C C . GLU A 1 180 ? 43.775 7.914 28.551 1.00 39.69 180 GLU A C 1
ATOM 1413 O O . GLU A 1 180 ? 43.898 9.108 28.797 1.00 39.43 180 GLU A O 1
ATOM 1419 N N . VAL A 1 181 ? 42.841 7.160 29.115 1.00 39.93 181 VAL A N 1
ATOM 1420 C CA . VAL A 1 181 ? 41.900 7.713 30.072 1.00 39.96 181 VAL A CA 1
ATOM 1421 C C . VAL A 1 181 ? 41.922 6.892 31.353 1.00 41.11 181 VAL A C 1
ATOM 1422 O O . VAL A 1 181 ? 41.275 5.841 31.455 1.00 41.27 181 VAL A O 1
ATOM 1426 N N . GLY A 1 182 ? 42.700 7.369 32.319 1.00 42.00 182 GLY A N 1
ATOM 1427 C CA . GLY A 1 182 ? 42.807 6.704 33.602 1.00 42.12 182 GLY A CA 1
ATOM 1428 C C . GLY A 1 182 ? 43.113 5.214 33.704 1.00 42.83 182 GLY A C 1
ATOM 1429 O O . GLY A 1 182 ? 42.260 4.439 34.132 1.00 45.08 182 GLY A O 1
ATOM 1430 N N . LYS A 1 183 ? 44.301 4.790 33.300 1.00 41.53 183 LYS A N 1
ATOM 1431 C CA . LYS A 1 183 ? 44.693 3.389 33.451 1.00 41.49 183 LYS A CA 1
ATOM 1432 C C . LYS A 1 183 ? 43.869 2.242 32.871 1.00 40.91 183 LYS A C 1
ATOM 1433 O O . LYS A 1 183 ? 44.420 1.184 32.584 1.00 41.04 183 LYS A O 1
ATOM 1439 N N . TYR A 1 184 ? 42.563 2.401 32.722 1.00 40.54 184 TYR A N 1
ATOM 1440 C CA . TYR A 1 184 ? 41.777 1.288 32.198 1.00 39.28 184 TYR A CA 1
ATOM 1441 C C . TYR A 1 184 ? 41.149 1.567 30.852 1.00 38.00 184 TYR A C 1
ATOM 1442 O O . TYR A 1 184 ? 40.822 0.644 30.114 1.00 38.03 184 TYR A O 1
ATOM 1451 N N . CYS A 1 185 ? 40.968 2.840 30.533 1.00 36.61 185 CYS A N 1
ATOM 1452 C CA . CYS A 1 185 ? 40.337 3.196 29.277 1.00 34.27 185 CYS A CA 1
ATOM 1453 C C . CYS A 1 185 ? 41.163 4.148 28.444 1.00 33.78 185 CYS A C 1
ATOM 1454 O O . CYS A 1 185 ? 42.228 4.611 28.855 1.00 33.49 185 CYS A O 1
ATOM 1457 N N . PHE A 1 186 ? 40.642 4.417 27.254 1.00 33.50 186 PHE A N 1
ATOM 1458 C CA . PHE A 1 186 ? 41.237 5.352 26.324 1.00 33.27 186 PHE A CA 1
ATOM 1459 C C . PHE A 1 186 ? 40.102 6.252 25.845 1.00 32.99 186 PHE A C 1
ATOM 1460 O O . PHE A 1 186 ? 38.943 6.037 26.180 1.00 32.85 186 PHE A O 1
ATOM 1468 N N . GLY A 1 187 ? 40.436 7.278 25.085 1.00 33.36 187 GLY A N 1
ATOM 1469 C CA . GLY A 1 187 ? 39.415 8.170 24.589 1.00 32.27 187 GLY A CA 1
ATOM 1470 C C . GLY A 1 187 ? 39.825 8.610 23.210 1.00 32.62 187 GLY A C 1
ATOM 1471 O O . GLY A 1 187 ? 41.000 8.595 22.870 1.00 31.42 187 GLY A O 1
ATOM 1472 N N . VAL A 1 188 ? 38.849 8.973 22.396 1.00 34.07 188 VAL A N 1
ATOM 1473 C CA . VAL A 1 188 ? 39.140 9.435 21.053 1.00 34.69 188 VAL A CA 1
ATOM 1474 C C . VAL A 1 188 ? 38.352 10.701 20.761 1.00 34.73 188 VAL A C 1
ATOM 1475 O O . VAL A 1 188 ? 37.175 10.809 21.075 1.00 35.04 188 VAL A O 1
ATOM 1479 N N . TYR A 1 189 ? 39.047 11.660 20.176 1.00 35.26 189 TYR A N 1
ATOM 1480 C CA . TYR A 1 189 ? 38.507 12.960 19.833 1.00 37.34 189 TYR A CA 1
ATOM 1481 C C . TYR A 1 189 ? 38.272 12.950 18.339 1.00 36.75 189 TYR A C 1
ATOM 1482 O O . TYR A 1 189 ? 39.206 12.760 17.563 1.00 36.72 189 TYR A O 1
ATOM 1491 N N . ALA A 1 190 ? 37.028 13.145 17.927 1.00 35.79 190 ALA A N 1
ATOM 1492 C CA . ALA A 1 190 ? 36.723 13.149 16.509 1.00 34.95 190 ALA A CA 1
ATOM 1493 C C . ALA A 1 190 ? 35.710 14.218 16.175 1.00 35.03 190 ALA A C 1
ATOM 1494 O O . ALA A 1 190 ? 34.844 14.551 16.985 1.00 33.74 190 ALA A O 1
ATOM 1496 N N . MET A 1 191 ? 35.829 14.765 14.973 1.00 37.26 191 MET A N 1
ATOM 1497 C CA . MET A 1 191 ? 34.914 15.802 14.512 1.00 38.37 191 MET A CA 1
ATOM 1498 C C . MET A 1 191 ? 34.179 15.312 13.268 1.00 38.39 191 MET A C 1
ATOM 1499 O O . MET A 1 191 ? 34.776 14.732 12.354 1.00 37.68 191 MET A O 1
ATOM 1504 N N . ILE A 1 192 ? 32.873 15.537 13.246 1.00 39.48 192 ILE A N 1
ATOM 1505 C CA . ILE A 1 192 ? 32.070 15.120 12.116 1.00 41.31 192 ILE A CA 1
ATOM 1506 C C . ILE A 1 192 ? 32.132 16.101 10.955 1.00 42.59 192 ILE A C 1
ATOM 1507 O O . ILE A 1 192 ? 31.957 17.317 11.126 1.00 41.88 192 ILE A O 1
ATOM 1512 N N . VAL A 1 193 ? 32.397 15.539 9.775 1.00 44.06 193 VAL A N 1
ATOM 1513 C CA . VAL A 1 193 ? 32.536 16.297 8.540 1.00 45.86 193 VAL A CA 1
ATOM 1514 C C . VAL A 1 193 ? 31.207 16.472 7.808 1.00 45.72 193 VAL A C 1
ATOM 1515 O O . VAL A 1 193 ? 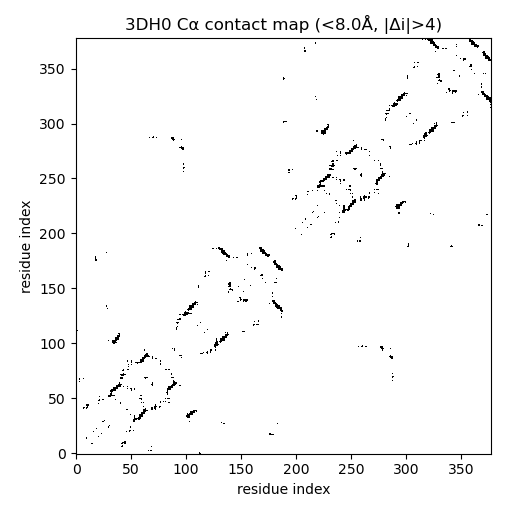30.681 17.606 7.828 1.00 46.80 193 VAL A O 1
ATOM 1519 N N . ALA B 1 4 ? -5.741 3.387 1.314 1.00 47.24 4 ALA B N 1
ATOM 1520 C CA . ALA B 1 4 ? -5.375 3.720 2.723 1.00 47.11 4 ALA B CA 1
ATOM 1521 C C . ALA B 1 4 ? -3.866 3.848 2.980 1.00 47.51 4 ALA B C 1
ATOM 1522 O O . ALA B 1 4 ? -3.449 3.575 4.100 1.00 50.27 4 ALA B O 1
ATOM 1524 N N . HIS B 1 5 ? -3.042 4.271 2.008 1.00 46.55 5 HIS B N 1
ATOM 1525 C CA . HIS B 1 5 ? -1.598 4.313 2.297 1.00 45.89 5 HIS B CA 1
ATOM 1526 C C . HIS B 1 5 ? -0.928 5.590 2.819 1.00 45.50 5 HIS B C 1
ATOM 1527 O O . HIS B 1 5 ? -1.560 6.639 2.969 1.00 45.50 5 HIS B O 1
ATOM 1534 N N . LYS B 1 6 ? 0.363 5.467 3.121 1.00 44.05 6 LYS B N 1
ATOM 1535 C CA . LYS B 1 6 ? 1.159 6.555 3.677 1.00 43.13 6 LYS B CA 1
ATOM 1536 C C . LYS B 1 6 ? 0.947 7.863 2.951 1.00 42.80 6 LYS B C 1
ATOM 1537 O O . LYS B 1 6 ? 0.410 7.863 1.856 1.00 45.53 6 LYS B O 1
ATOM 1543 N N . PHE B 1 7 ? 1.363 8.974 3.555 1.00 41.23 7 PHE B N 1
ATOM 1544 C CA . PHE B 1 7 ? 1.194 10.279 2.929 1.00 41.05 7 PHE B CA 1
ATOM 1545 C C . PHE B 1 7 ? 2.401 10.660 2.076 1.00 41.79 7 PHE B C 1
ATOM 1546 O O . PHE B 1 7 ? 3.535 10.534 2.513 1.00 42.50 7 PHE B O 1
ATOM 1554 N N . ASP B 1 8 ? 2.153 11.151 0.867 1.00 43.39 8 ASP B N 1
ATOM 1555 C CA . ASP B 1 8 ? 3.227 11.534 -0.047 1.00 44.43 8 ASP B CA 1
ATOM 1556 C C . ASP B 1 8 ? 3.977 12.776 0.415 1.00 44.33 8 ASP B C 1
ATOM 1557 O O . ASP B 1 8 ? 3.469 13.899 0.311 1.00 43.70 8 ASP B O 1
ATOM 1562 N N . PRO B 1 9 ? 5.216 12.587 0.900 1.00 44.48 9 PRO B N 1
ATOM 1563 C CA . PRO B 1 9 ? 6.099 13.649 1.397 1.00 44.76 9 PRO B CA 1
ATOM 1564 C C . PRO B 1 9 ? 6.272 14.798 0.396 1.00 45.99 9 PRO B C 1
ATOM 1565 O O . PRO B 1 9 ? 6.496 15.959 0.786 1.00 45.16 9 PRO B O 1
ATOM 1569 N N . SER B 1 10 ? 6.184 14.470 -0.894 1.00 46.72 10 SER B N 1
ATOM 1570 C CA . SER B 1 10 ? 6.343 15.472 -1.948 1.00 48.20 10 SER B CA 1
ATOM 1571 C C . SER B 1 10 ? 5.283 16.569 -1.827 1.00 47.73 10 SER B C 1
ATOM 1572 O O . SER B 1 10 ? 5.505 17.714 -2.220 1.00 48.53 10 SER B O 1
ATOM 1575 N N . LYS B 1 11 ? 4.131 16.212 -1.275 1.00 47.31 11 LYS B N 1
ATOM 1576 C CA . LYS B 1 11 ? 3.045 17.162 -1.105 1.00 46.13 11 LYS B CA 1
ATOM 1577 C C . LYS B 1 11 ? 2.898 17.566 0.354 1.00 44.29 11 LYS B C 1
ATOM 1578 O O . LYS B 1 11 ? 1.811 17.956 0.781 1.00 45.31 11 LYS B O 1
ATOM 1584 N N . ILE B 1 12 ? 3.976 17.477 1.125 1.00 41.92 12 ILE B N 1
ATOM 1585 C CA . ILE B 1 12 ? 3.889 17.827 2.539 1.00 40.45 12 ILE B CA 1
ATOM 1586 C C . ILE B 1 12 ? 3.336 19.235 2.750 1.00 39.06 12 ILE B C 1
ATOM 1587 O O . ILE B 1 12 ? 2.616 19.496 3.716 1.00 38.38 12 ILE B O 1
ATOM 1592 N N . LYS B 1 13 ? 3.673 20.136 1.835 1.00 37.61 13 LYS B N 1
ATOM 1593 C CA . LYS B 1 13 ? 3.228 21.518 1.904 1.00 36.96 13 LYS B CA 1
ATOM 1594 C C . LYS B 1 13 ? 1.701 21.567 2.001 1.00 37.19 13 LYS B C 1
ATOM 1595 O O . LYS B 1 13 ? 1.122 22.492 2.580 1.00 36.61 13 LYS B O 1
ATOM 1601 N N . LYS B 1 14 ? 1.056 20.560 1.421 1.00 37.20 14 LYS B N 1
ATOM 1602 C CA . LYS B 1 14 ? -0.391 20.472 1.455 1.00 37.88 14 LYS B CA 1
ATOM 1603 C C . LYS B 1 14 ? -0.895 20.493 2.890 1.00 37.93 14 LYS B C 1
ATOM 1604 O O . LYS B 1 14 ? -1.903 21.132 3.187 1.00 38.93 14 LYS B O 1
ATOM 1610 N N . LEU B 1 15 ? -0.179 19.799 3.775 1.00 37.14 15 LEU B N 1
ATOM 1611 C CA . LEU B 1 15 ? -0.534 19.699 5.190 1.00 35.48 15 LEU B CA 1
ATOM 1612 C C . LEU B 1 15 ? -0.337 20.970 6.004 1.00 35.40 15 LEU B C 1
ATOM 1613 O O . LEU B 1 15 ? -0.806 21.046 7.127 1.00 36.51 15 LEU B O 1
ATOM 1618 N N . ASP B 1 16 ? 0.353 21.959 5.446 1.00 37.08 16 ASP B N 1
ATOM 1619 C CA . ASP B 1 16 ? 0.599 23.220 6.147 1.00 38.45 16 ASP B CA 1
ATOM 1620 C C . ASP B 1 16 ? -0.301 24.320 5.576 1.00 38.92 16 ASP B C 1
ATOM 1621 O O . ASP B 1 16 ? -0.232 25.468 6.007 1.00 39.07 16 ASP B O 1
ATOM 1626 N N . ASP B 1 17 ? -1.154 23.955 4.620 1.00 39.74 17 ASP B N 1
ATOM 1627 C CA . ASP B 1 17 ? -2.067 24.899 3.965 1.00 41.04 17 ASP B CA 1
ATOM 1628 C C . ASP B 1 17 ? -3.076 25.546 4.911 1.00 40.79 17 ASP B C 1
ATOM 1629 O O . ASP B 1 17 ? -3.992 24.881 5.398 1.00 40.96 17 ASP B O 1
ATOM 1634 N N . PRO B 1 18 ? -2.945 26.866 5.150 1.00 40.81 18 PRO B N 1
ATOM 1635 C CA . PRO B 1 18 ? -3.853 27.594 6.053 1.00 40.31 18 PRO B CA 1
ATOM 1636 C C . PRO B 1 18 ? -5.351 27.439 5.773 1.00 39.78 18 PRO B C 1
ATOM 1637 O O . PRO B 1 18 ? -6.186 28.020 6.460 1.00 39.76 18 PRO B O 1
ATOM 1641 N N . SER B 1 19 ? -5.683 26.638 4.773 1.00 39.33 19 SER B N 1
ATOM 1642 C CA . SER B 1 19 ? -7.070 26.394 4.452 1.00 39.33 19 SER B CA 1
ATOM 1643 C C . SER B 1 19 ? -7.607 25.314 5.400 1.00 39.96 19 SER B C 1
ATOM 1644 O O . SER B 1 19 ? -8.829 25.127 5.518 1.00 40.07 19 SER B O 1
ATOM 1647 N N . ARG B 1 20 ? -6.695 24.598 6.065 1.00 38.21 20 ARG B N 1
ATOM 1648 C CA . ARG B 1 20 ? -7.088 23.536 6.991 1.00 36.77 20 ARG B CA 1
ATOM 1649 C C . ARG B 1 20 ? -7.947 24.107 8.117 1.00 36.37 20 ARG B C 1
ATOM 1650 O O . ARG B 1 20 ? -8.800 23.409 8.669 1.00 35.37 20 ARG B O 1
ATOM 1658 N N . LEU B 1 21 ? -7.703 25.372 8.462 1.00 36.52 21 LEU B N 1
ATOM 1659 C CA . LEU B 1 21 ? -8.434 26.049 9.540 1.00 37.46 21 LEU B CA 1
ATOM 1660 C C . LEU B 1 21 ? -9.929 25.898 9.379 1.00 37.51 21 LEU B C 1
ATOM 1661 O O . LEU B 1 21 ? -10.687 25.900 10.344 1.00 37.48 21 LEU B O 1
ATOM 1666 N N . GLU B 1 22 ? -10.343 25.754 8.135 1.00 39.06 22 GLU B N 1
ATOM 1667 C CA . GLU B 1 22 ? -11.743 25.635 7.806 1.00 40.15 22 GLU B CA 1
ATOM 1668 C C . GLU B 1 22 ? -12.365 24.300 8.184 1.00 39.81 22 GLU B C 1
ATOM 1669 O O . GLU B 1 22 ? -13.587 24.182 8.237 1.00 39.33 22 GLU B O 1
ATOM 1675 N N . LEU B 1 23 ? -11.539 23.293 8.452 1.00 39.79 23 LEU B N 1
ATOM 1676 C CA . LEU B 1 23 ? -12.077 21.995 8.841 1.00 39.09 23 LEU B CA 1
ATOM 1677 C C . LEU B 1 23 ? -12.712 22.137 10.215 1.00 39.15 23 LEU B C 1
ATOM 1678 O O . LEU B 1 23 ? -13.797 21.621 10.463 1.00 40.24 23 LEU B O 1
ATOM 1683 N N . PHE B 1 24 ? -12.027 22.853 11.101 1.00 38.97 24 PHE B N 1
ATOM 1684 C CA . PHE B 1 24 ? -12.495 23.073 12.466 1.00 38.75 24 PHE B CA 1
ATOM 1685 C C . PHE B 1 24 ? -11.521 23.995 13.175 1.00 39.49 24 PHE B C 1
ATOM 1686 O O . PHE B 1 24 ? -10.396 24.206 12.707 1.00 39.88 24 PHE B O 1
ATOM 1694 N N . ASP B 1 25 ? -11.949 24.550 14.302 1.00 40.20 25 ASP B N 1
ATOM 1695 C CA . ASP B 1 25 ? -11.076 25.433 15.063 1.00 40.87 25 ASP B CA 1
ATOM 1696 C C . ASP B 1 25 ? -10.314 24.576 16.087 1.00 39.86 25 ASP B C 1
ATOM 1697 O O . ASP B 1 25 ? -10.896 24.076 17.051 1.00 39.57 25 ASP B O 1
ATOM 1702 N N . PRO B 1 26 ? -8.996 24.393 15.872 1.00 39.61 26 PRO B N 1
ATOM 1703 C CA . PRO B 1 26 ? -8.075 23.607 16.714 1.00 39.11 26 PRO B CA 1
ATOM 1704 C C . PRO B 1 26 ? -8.171 23.973 18.191 1.00 38.57 26 PRO B C 1
ATOM 1705 O O . PRO B 1 26 ? -8.182 23.109 19.069 1.00 37.71 26 PRO B O 1
ATOM 1709 N N . GLU B 1 27 ? -8.216 25.273 18.449 1.00 38.02 27 GLU B N 1
ATOM 1710 C CA . GLU B 1 27 ? -8.336 25.787 19.798 1.00 38.12 27 GLU B CA 1
ATOM 1711 C C . GLU B 1 27 ? -9.575 25.172 20.424 1.00 37.76 27 GLU B C 1
ATOM 1712 O O . GLU B 1 27 ? -9.519 24.561 21.492 1.00 37.10 27 GLU B O 1
ATOM 1718 N N . LYS B 1 28 ? -10.690 25.354 19.724 1.00 36.74 28 LYS B N 1
ATOM 1719 C CA . LYS B 1 28 ? -12.000 24.874 20.129 1.00 36.62 28 LYS B CA 1
ATOM 1720 C C . LYS B 1 28 ? -11.980 23.395 20.468 1.00 36.37 28 LYS B C 1
ATOM 1721 O O . LYS B 1 28 ? -12.234 22.984 21.605 1.00 35.99 28 LYS B O 1
ATOM 1727 N N . VAL B 1 29 ? -11.671 22.604 19.453 1.00 36.05 29 VAL B N 1
ATOM 1728 C CA . VAL B 1 29 ? -11.615 21.153 19.559 1.00 36.31 29 VAL B CA 1
ATOM 1729 C C . VAL B 1 29 ? -10.706 20.617 20.671 1.00 36.40 29 VAL B C 1
ATOM 1730 O O . VAL B 1 29 ? -11.169 19.893 21.557 1.00 35.41 29 VAL B O 1
ATOM 1734 N N . LEU B 1 30 ? -9.418 20.969 20.613 1.00 36.46 30 LEU B N 1
ATOM 1735 C CA . LEU B 1 30 ? -8.441 20.530 21.614 1.00 36.81 30 LEU B CA 1
ATOM 1736 C C . LEU B 1 30 ? -8.937 20.854 23.017 1.00 37.00 30 LEU B C 1
ATOM 1737 O O . LEU B 1 30 ? -8.719 20.099 23.966 1.00 37.23 30 LEU B O 1
ATOM 1742 N N . LYS B 1 31 ? -9.616 21.984 23.137 1.00 37.88 31 LYS B N 1
ATOM 1743 C CA . LYS B 1 31 ? -10.159 22.423 24.412 1.00 38.81 31 LYS B CA 1
ATOM 1744 C C . LYS B 1 31 ? -11.307 21.494 24.789 1.00 38.40 31 LYS B C 1
ATOM 1745 O O . LYS B 1 31 ? -11.345 20.997 25.908 1.00 37.33 31 LYS B O 1
ATOM 1751 N N . GLU B 1 32 ? -12.225 21.239 23.852 1.00 38.27 32 GLU B N 1
ATOM 1752 C CA . GLU B 1 32 ? -13.359 20.363 24.137 1.00 39.84 32 GLU B CA 1
ATOM 1753 C C . GLU B 1 32 ? -12.953 18.940 24.493 1.00 39.68 32 GLU B C 1
ATOM 1754 O O . GLU B 1 32 ? -13.634 18.276 25.280 1.00 40.56 32 GLU B O 1
ATOM 1760 N N . PHE B 1 33 ? -11.857 18.461 23.911 1.00 38.96 33 PHE B N 1
ATOM 1761 C CA . PHE B 1 33 ? -11.407 17.097 24.167 1.00 37.85 33 PHE B CA 1
ATOM 1762 C C . PHE B 1 33 ? -10.582 16.865 25.432 1.00 37.39 33 PHE B C 1
ATOM 1763 O O . PHE B 1 33 ? -10.343 15.721 25.811 1.00 37.41 33 PHE B O 1
ATOM 1771 N N . GLY B 1 34 ? -10.140 17.934 26.086 1.00 37.27 34 GLY B N 1
ATOM 1772 C CA . GLY B 1 34 ? -9.387 17.758 27.318 1.00 35.82 34 GLY B CA 1
ATOM 1773 C C . GLY B 1 34 ? -7.963 18.279 27.443 1.00 34.64 34 GLY B C 1
ATOM 1774 O O . GLY B 1 34 ? -7.404 18.259 28.536 1.00 34.91 34 GLY B O 1
ATOM 1775 N N . LEU B 1 35 ? -7.357 18.745 26.362 1.00 32.60 35 LEU B N 1
ATOM 1776 C CA . LEU B 1 35 ? -6.005 19.239 26.490 1.00 31.83 35 LEU B CA 1
ATOM 1777 C C . LEU B 1 35 ? -6.013 20.380 27.500 1.00 33.03 35 LEU B C 1
ATOM 1778 O O . LEU B 1 35 ? -6.933 21.201 27.514 1.00 32.98 35 LEU B O 1
ATOM 1783 N N . LYS B 1 36 ? -4.992 20.428 28.352 1.00 34.13 36 LYS B N 1
ATOM 1784 C CA . LYS B 1 36 ? -4.905 21.470 29.370 1.00 34.99 36 LYS B CA 1
ATOM 1785 C C . LYS B 1 36 ? -3.465 21.798 29.709 1.00 35.81 36 LYS B C 1
ATOM 1786 O O . LYS B 1 36 ? -2.578 20.970 29.505 1.00 37.15 36 LYS B O 1
ATOM 1792 N N . GLU B 1 37 ? -3.233 23.004 30.225 1.00 36.38 37 GLU B N 1
ATOM 1793 C CA . GLU B 1 37 ? -1.879 23.439 30.586 1.00 36.95 37 GLU B CA 1
ATOM 1794 C C . GLU B 1 37 ? -1.181 22.513 31.564 1.00 34.95 37 GLU B C 1
ATOM 1795 O O . GLU B 1 37 ? -1.765 22.086 32.558 1.00 35.43 37 GLU B O 1
ATOM 1801 N N . GLY B 1 38 ? 0.082 22.230 31.284 1.00 33.49 38 GLY B N 1
ATOM 1802 C CA . GLY B 1 38 ? 0.842 21.340 32.138 1.00 33.10 38 GLY B CA 1
ATOM 1803 C C . GLY B 1 38 ? 0.931 19.968 31.499 1.00 32.67 38 GLY B C 1
ATOM 1804 O O . GLY B 1 38 ? 1.992 19.348 31.475 1.00 32.57 38 GLY B O 1
ATOM 1805 N N . MET B 1 39 ? -0.189 19.498 30.962 1.00 31.28 39 MET B N 1
ATOM 1806 C CA . MET B 1 39 ? -0.232 18.195 30.326 1.00 30.24 39 MET B CA 1
ATOM 1807 C C . MET B 1 39 ? 0.891 17.976 29.334 1.00 30.21 39 MET B C 1
ATOM 1808 O O . MET B 1 39 ? 1.438 18.913 28.749 1.00 30.79 39 MET B O 1
ATOM 1813 N N . THR B 1 40 ? 1.215 16.708 29.151 1.00 29.24 40 THR B N 1
ATOM 1814 C CA . THR B 1 40 ? 2.228 16.310 28.211 1.00 29.23 40 THR B CA 1
ATOM 1815 C C . THR B 1 40 ? 1.441 15.612 27.111 1.00 28.84 40 THR B C 1
ATOM 1816 O O . THR B 1 40 ? 0.790 14.592 27.328 1.00 28.79 40 THR B O 1
ATOM 1820 N N . VAL B 1 41 ? 1.485 16.201 25.930 1.00 26.90 41 VAL B N 1
ATOM 1821 C CA . VAL B 1 41 ? 0.753 15.680 24.801 1.00 26.03 41 VAL B CA 1
ATOM 1822 C C . VAL B 1 41 ? 1.651 15.116 23.714 1.00 26.35 41 VAL B C 1
ATOM 1823 O O . VAL B 1 41 ? 2.718 15.643 23.431 1.00 27.47 41 VAL B O 1
ATOM 1827 N N . LEU B 1 42 ? 1.208 14.019 23.121 1.00 25.72 42 LEU B N 1
ATOM 1828 C CA . LEU B 1 42 ? 1.923 13.379 22.034 1.00 25.55 42 LEU B CA 1
ATOM 1829 C C . LEU B 1 42 ? 1.082 13.573 20.778 1.00 26.19 42 LEU B C 1
ATOM 1830 O O . LEU B 1 42 ? -0.096 13.230 20.749 1.00 25.49 42 LEU B O 1
ATOM 1835 N N . ASP B 1 43 ? 1.693 14.145 19.753 1.00 26.98 43 ASP B N 1
ATOM 1836 C CA . ASP B 1 43 ? 1.032 14.371 18.482 1.00 27.51 43 ASP B CA 1
ATOM 1837 C C . ASP B 1 43 ? 1.546 13.301 17.527 1.00 27.11 43 ASP B C 1
ATOM 1838 O O . ASP B 1 43 ? 2.670 13.375 17.033 1.00 26.69 43 ASP B O 1
ATOM 1843 N N . VAL B 1 44 ? 0.715 12.304 17.272 1.00 27.79 44 VAL B N 1
ATOM 1844 C CA . VAL B 1 44 ? 1.084 11.181 16.418 1.00 29.17 44 VAL B CA 1
ATOM 1845 C C . VAL B 1 44 ? 1.513 11.486 14.983 1.00 31.50 44 VAL B C 1
ATOM 1846 O O . VAL B 1 44 ? 2.690 11.369 14.643 1.00 34.64 44 VAL B O 1
ATOM 1850 N N . GLY B 1 45 ? 0.587 11.835 14.108 1.00 31.39 45 GLY B N 1
ATOM 1851 C CA . GLY B 1 45 ? 1.030 12.130 12.757 1.00 31.55 45 GLY B CA 1
ATOM 1852 C C . GLY B 1 45 ? 1.262 13.622 12.682 1.00 30.44 45 GLY B C 1
ATOM 1853 O O . GLY B 1 45 ? 0.436 14.354 12.131 1.00 31.94 45 GLY B O 1
ATOM 1854 N N . THR B 1 46 ? 2.370 14.078 13.249 1.00 28.32 46 THR B N 1
ATOM 1855 C CA . THR B 1 46 ? 2.679 15.495 13.271 1.00 28.89 46 THR B CA 1
ATOM 1856 C C . THR B 1 46 ? 2.603 16.105 11.852 1.00 29.71 46 THR B C 1
ATOM 1857 O O . THR B 1 46 ? 2.199 17.260 11.680 1.00 29.73 46 THR B O 1
ATOM 1861 N N . GLY B 1 47 ? 2.973 15.317 10.845 1.00 29.53 47 GLY B N 1
ATOM 1862 C CA . GLY B 1 47 ? 2.920 15.786 9.476 1.00 29.48 47 GLY B CA 1
ATOM 1863 C C . GLY B 1 47 ? 3.801 16.990 9.240 1.00 30.57 47 GLY B C 1
ATOM 1864 O O . GLY B 1 47 ? 5.018 16.918 9.388 1.00 31.87 47 GLY B O 1
ATOM 1865 N N . ALA B 1 48 ? 3.193 18.108 8.866 1.00 30.86 48 ALA B N 1
ATOM 1866 C CA . ALA B 1 48 ? 3.948 19.321 8.617 1.00 30.55 48 ALA B CA 1
ATOM 1867 C C . ALA B 1 48 ? 4.084 20.079 9.930 1.00 30.39 48 ALA B C 1
ATOM 1868 O O . ALA B 1 48 ? 4.731 21.123 9.996 1.00 28.58 48 ALA B O 1
ATOM 1870 N N . GLY B 1 49 ? 3.456 19.522 10.965 1.00 31.00 49 GLY B N 1
ATOM 1871 C CA . GLY B 1 49 ? 3.456 20.116 12.289 1.00 32.05 49 GLY B CA 1
ATOM 1872 C C . GLY B 1 49 ? 2.419 21.220 12.419 1.00 33.06 49 GLY B C 1
ATOM 1873 O O . GLY B 1 49 ? 2.483 22.047 13.332 1.00 32.83 49 GLY B O 1
ATOM 1874 N N . PHE B 1 50 ? 1.455 21.223 11.502 1.00 34.51 50 PHE B N 1
ATOM 1875 C CA . PHE B 1 50 ? 0.398 22.236 11.462 1.00 35.28 50 PHE B CA 1
ATOM 1876 C C . PHE B 1 50 ? -0.250 22.593 12.803 1.00 35.09 50 PHE B C 1
ATOM 1877 O O . PHE B 1 50 ? -0.399 23.772 13.122 1.00 35.81 50 PHE B O 1
ATOM 1885 N N . TYR B 1 51 ? -0.632 21.581 13.581 1.00 33.26 51 TYR B N 1
ATOM 1886 C CA . TYR B 1 51 ? -1.272 21.820 14.859 1.00 31.41 51 TYR B CA 1
ATOM 1887 C C . TYR B 1 51 ? -0.338 22.002 16.045 1.00 30.74 51 TYR B C 1
ATOM 1888 O O . TYR B 1 51 ? -0.799 22.184 17.167 1.00 31.18 51 TYR B O 1
ATOM 1897 N N . LEU B 1 52 ? 0.967 21.968 15.814 1.00 30.22 52 LEU B N 1
ATOM 1898 C CA . LEU B 1 52 ? 1.910 22.126 16.915 1.00 30.68 52 LEU B CA 1
ATOM 1899 C C . LEU B 1 52 ? 1.754 23.461 17.662 1.00 32.32 52 LEU B C 1
ATOM 1900 O O . LEU B 1 52 ? 1.837 23.515 18.897 1.00 31.98 52 LEU B O 1
ATOM 1905 N N . PRO B 1 53 ? 1.526 24.560 16.930 1.00 32.62 53 PRO B N 1
ATOM 1906 C CA . PRO B 1 53 ? 1.373 25.829 17.635 1.00 32.71 53 PRO B CA 1
ATOM 1907 C C . PRO B 1 53 ? 0.241 25.752 18.659 1.00 34.21 53 PRO B C 1
ATOM 1908 O O . PRO B 1 53 ? 0.423 26.055 19.845 1.00 35.86 53 PRO B O 1
ATOM 1912 N N . TYR B 1 54 ? -0.932 25.341 18.195 1.00 33.79 54 TYR B N 1
ATOM 1913 C CA . TYR B 1 54 ? -2.093 25.253 19.061 1.00 34.53 54 TYR B CA 1
ATOM 1914 C C . TYR B 1 54 ? -1.824 24.387 20.285 1.00 34.29 54 TYR B C 1
ATOM 1915 O O . TYR B 1 54 ? -2.054 24.812 21.421 1.00 34.68 54 TYR B O 1
ATOM 1924 N N . LEU B 1 55 ? -1.308 23.186 20.049 1.00 34.11 55 LEU B N 1
ATOM 1925 C CA . LEU B 1 55 ? -0.965 22.245 21.115 1.00 33.00 55 LEU B CA 1
ATOM 1926 C C . LEU B 1 55 ? 0.051 22.866 22.081 1.00 32.17 55 LEU B C 1
ATOM 1927 O O . LEU B 1 55 ? -0.085 22.770 23.297 1.00 30.49 55 LEU B O 1
ATOM 1932 N N . SER B 1 56 ? 1.081 23.481 21.506 1.00 32.17 56 SER B N 1
ATOM 1933 C CA . SER B 1 56 ? 2.143 24.138 22.258 1.00 32.48 56 SER B CA 1
ATOM 1934 C C . SER B 1 56 ? 1.610 25.263 23.146 1.00 32.89 56 SER B C 1
ATOM 1935 O O . SER B 1 56 ? 1.980 25.380 24.312 1.00 32.81 56 SER B O 1
ATOM 1938 N N . LYS B 1 57 ? 0.739 26.092 22.581 1.00 33.10 57 LYS B N 1
ATOM 1939 C CA . LYS B 1 57 ? 0.165 27.209 23.309 1.00 33.55 57 LYS B CA 1
ATOM 1940 C C . LYS B 1 57 ? -0.710 26.756 24.474 1.00 33.21 57 LYS B C 1
ATOM 1941 O O . LYS B 1 57 ? -0.645 27.343 25.552 1.00 33.27 57 LYS B O 1
ATOM 1947 N N . MET B 1 58 ? -1.517 25.715 24.268 1.00 32.90 58 MET B N 1
ATOM 1948 C CA . MET B 1 58 ? -2.398 25.209 25.327 1.00 33.31 58 MET B CA 1
ATOM 1949 C C . MET B 1 58 ? -1.696 24.558 26.520 1.00 34.30 58 MET B C 1
ATOM 1950 O O . MET B 1 58 ? -2.056 24.823 27.669 1.00 35.12 58 MET B O 1
ATOM 1955 N N . VAL B 1 59 ? -0.703 23.710 26.274 1.00 34.59 59 VAL B N 1
ATOM 1956 C CA . VAL B 1 59 ? -0.010 23.066 27.385 1.00 35.53 59 VAL B CA 1
ATOM 1957 C C . VAL B 1 59 ? 0.910 24.033 28.132 1.00 36.42 59 VAL B C 1
ATOM 1958 O O . VAL B 1 59 ? 1.542 23.659 29.121 1.00 35.79 59 VAL B O 1
ATOM 1962 N N . GLY B 1 60 ? 0.976 25.269 27.647 1.00 36.81 60 GLY B N 1
ATOM 1963 C CA . GLY B 1 60 ? 1.803 26.282 28.272 1.00 38.61 60 GLY B CA 1
ATOM 1964 C C . GLY B 1 60 ? 3.286 25.974 28.213 1.00 40.42 60 GLY B C 1
ATOM 1965 O O . GLY B 1 60 ? 3.683 24.896 27.764 1.00 41.06 60 GLY B O 1
ATOM 1966 N N . GLU B 1 61 ? 4.116 26.916 28.658 1.00 41.05 61 GLU B N 1
ATOM 1967 C CA . GLU B 1 61 ? 5.553 26.687 28.644 1.00 41.72 61 GLU B CA 1
ATOM 1968 C C . GLU B 1 61 ? 5.857 25.707 29.767 1.00 40.86 61 GLU B C 1
ATOM 1969 O O . GLU B 1 61 ? 6.964 25.189 29.875 1.00 38.76 61 GLU B O 1
ATOM 1975 N N . LYS B 1 62 ? 4.835 25.468 30.586 1.00 40.29 62 LYS B N 1
ATOM 1976 C CA . LYS B 1 62 ? 4.893 24.574 31.734 1.00 40.48 62 LYS B CA 1
ATOM 1977 C C . LYS B 1 62 ? 4.473 23.159 31.370 1.00 39.90 62 LYS B C 1
ATOM 1978 O O . LYS B 1 62 ? 4.216 22.328 32.254 1.00 38.96 62 LYS B O 1
ATOM 1984 N N . GLY B 1 63 ? 4.384 22.901 30.068 1.00 37.96 63 GLY B N 1
ATOM 1985 C CA . GLY B 1 63 ? 3.986 21.591 29.590 1.00 35.17 63 GLY B CA 1
ATOM 1986 C C . GLY B 1 63 ? 4.823 21.271 28.383 1.00 33.02 63 GLY B C 1
ATOM 1987 O O . GLY B 1 63 ? 5.573 22.116 27.925 1.00 32.59 63 GLY B O 1
ATOM 1988 N N . LYS B 1 64 ? 4.708 20.063 27.854 1.00 33.27 64 LYS B N 1
ATOM 1989 C CA . LYS B 1 64 ? 5.503 19.708 26.686 1.00 32.92 64 LYS B CA 1
ATOM 1990 C C . LYS B 1 64 ? 4.671 19.025 25.621 1.00 31.92 64 LYS B C 1
ATOM 1991 O O . LYS B 1 64 ? 3.637 18.425 25.915 1.00 31.97 64 LYS B O 1
ATOM 1997 N N . VAL B 1 65 ? 5.139 19.140 24.382 1.00 30.80 65 VAL B N 1
ATOM 1998 C CA . VAL B 1 65 ? 4.506 18.502 23.241 1.00 28.88 65 VAL B CA 1
ATOM 1999 C C . VAL B 1 65 ? 5.543 17.626 22.534 1.00 27.64 65 VAL B C 1
ATOM 2000 O O . VAL B 1 65 ? 6.679 18.037 22.315 1.00 25.43 65 VAL B O 1
ATOM 2004 N N . TYR B 1 66 ? 5.145 16.403 22.213 1.00 28.06 66 TYR B N 1
ATOM 2005 C CA . TYR B 1 66 ? 6.000 15.467 21.492 1.00 26.90 66 TYR B CA 1
ATOM 2006 C C . TYR B 1 66 ? 5.344 15.237 20.148 1.00 26.11 66 TYR B C 1
ATOM 2007 O O . TYR B 1 66 ? 4.249 14.692 20.079 1.00 25.49 66 TYR B O 1
ATOM 2016 N N . ALA B 1 67 ? 6.013 15.672 19.094 1.00 25.27 67 ALA B N 1
ATOM 2017 C CA . ALA B 1 67 ? 5.516 15.503 17.748 1.00 25.43 67 ALA B CA 1
ATOM 2018 C C . ALA B 1 67 ? 6.320 14.386 17.134 1.00 26.04 67 ALA B C 1
ATOM 2019 O O . ALA B 1 67 ? 7.509 14.557 16.882 1.00 27.78 67 ALA B O 1
ATOM 2021 N N . ILE B 1 68 ? 5.695 13.241 16.896 1.00 25.10 68 ILE B N 1
ATOM 2022 C CA . ILE B 1 68 ? 6.422 12.138 16.293 1.00 24.55 68 ILE B CA 1
ATOM 2023 C C . ILE B 1 68 ? 5.933 11.956 14.875 1.00 25.83 68 ILE B C 1
ATOM 2024 O O . ILE B 1 68 ? 4.937 12.543 14.487 1.00 25.89 68 ILE B O 1
ATOM 2029 N N . ASP B 1 69 ? 6.653 11.152 14.102 1.00 27.57 69 ASP B N 1
ATOM 2030 C CA . ASP B 1 69 ? 6.289 10.872 12.725 1.00 27.66 69 ASP B CA 1
ATOM 2031 C C . ASP B 1 69 ? 7.295 9.891 12.141 1.00 27.85 69 ASP B C 1
ATOM 2032 O O . ASP B 1 69 ? 8.488 9.990 12.434 1.00 28.08 69 ASP B O 1
ATOM 2037 N N . VAL B 1 70 ? 6.808 8.949 11.326 1.00 26.66 70 VAL B N 1
ATOM 2038 C CA . VAL B 1 70 ? 7.651 7.935 10.696 1.00 26.76 70 VAL B CA 1
ATOM 2039 C C . VAL B 1 70 ? 8.363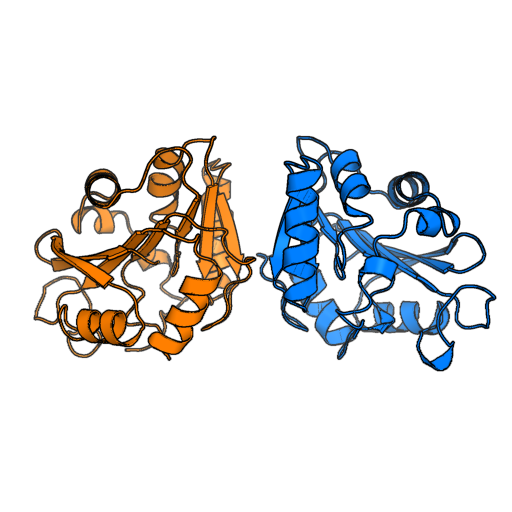 8.343 9.406 1.00 26.46 70 VAL B C 1
ATOM 2040 O O . VAL B 1 70 ? 9.153 7.579 8.882 1.00 25.09 70 VAL B O 1
ATOM 2044 N N . GLN B 1 71 ? 8.087 9.529 8.881 1.00 26.93 71 GLN B N 1
ATOM 2045 C CA . GLN B 1 71 ? 8.760 9.955 7.664 1.00 27.80 71 GLN B CA 1
ATOM 2046 C C . GLN B 1 71 ? 9.689 11.104 8.007 1.00 28.77 71 GLN B C 1
ATOM 2047 O O . GLN B 1 71 ? 9.251 12.129 8.533 1.00 28.73 71 GLN B O 1
ATOM 2053 N N . GLU B 1 72 ? 10.975 10.910 7.709 1.00 29.75 72 GLU B N 1
ATOM 2054 C CA . GLU B 1 72 ? 12.033 11.880 7.989 1.00 30.37 72 GLU B CA 1
ATOM 2055 C C . GLU B 1 72 ? 11.745 13.324 7.569 1.00 30.47 72 GLU B C 1
ATOM 2056 O O . GLU B 1 72 ? 11.905 14.254 8.369 1.00 30.13 72 GLU B O 1
ATOM 2062 N N . GLU B 1 73 ? 11.315 13.511 6.323 1.00 29.02 73 GLU B N 1
ATOM 2063 C CA . GLU B 1 73 ? 11.016 14.843 5.808 1.00 28.15 73 GLU B CA 1
ATOM 2064 C C . GLU B 1 73 ? 9.956 15.566 6.622 1.00 27.47 73 GLU B C 1
ATOM 2065 O O . GLU B 1 73 ? 9.957 16.801 6.713 1.00 25.41 73 GLU B O 1
ATOM 2071 N N . MET B 1 74 ? 9.045 14.793 7.204 1.00 26.63 74 MET B N 1
ATOM 2072 C CA . MET B 1 74 ? 7.993 15.359 8.038 1.00 26.23 74 MET B CA 1
ATOM 2073 C C . MET B 1 74 ? 8.661 15.841 9.326 1.00 26.53 74 MET B C 1
ATOM 2074 O O . MET B 1 74 ? 8.432 16.959 9.808 1.00 26.21 74 MET B O 1
ATOM 2079 N N . VAL B 1 75 ? 9.522 14.990 9.861 1.00 25.04 75 VAL B N 1
ATOM 2080 C CA . VAL B 1 75 ? 10.240 15.311 11.074 1.00 24.06 75 VAL B CA 1
ATOM 2081 C C . VAL B 1 75 ? 11.073 16.582 10.894 1.00 23.32 75 VAL B C 1
ATOM 2082 O O . VAL B 1 75 ? 10.982 17.511 11.700 1.00 20.41 75 VAL B O 1
ATOM 2086 N N . ASN B 1 76 ? 11.876 16.619 9.832 1.00 23.29 76 ASN B N 1
ATOM 2087 C CA . ASN B 1 76 ? 12.725 17.776 9.548 1.00 24.10 76 ASN B CA 1
ATOM 2088 C C . ASN B 1 76 ? 11.911 19.034 9.251 1.00 24.53 76 ASN B C 1
ATOM 2089 O O . ASN B 1 76 ? 12.257 20.124 9.699 1.00 24.21 76 ASN B O 1
ATOM 2094 N N . TYR B 1 77 ? 10.828 18.884 8.495 1.00 26.01 77 TYR B N 1
ATOM 2095 C CA . TYR B 1 77 ? 9.987 20.017 8.161 1.00 27.05 77 TYR B CA 1
ATOM 2096 C C . TYR B 1 77 ? 9.419 20.589 9.446 1.00 28.75 77 TYR B C 1
ATOM 2097 O O . T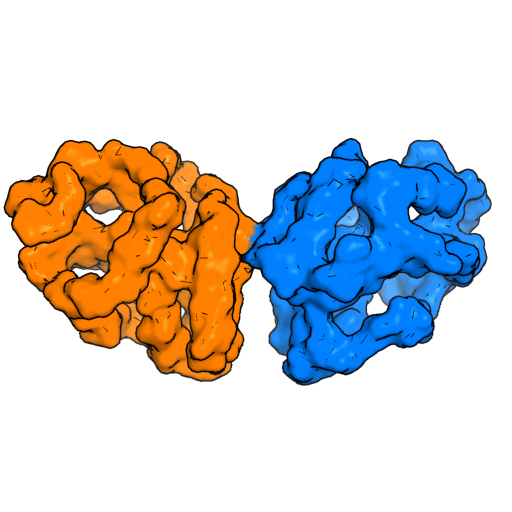YR B 1 77 ? 9.637 21.762 9.773 1.00 29.10 77 TYR B O 1
ATOM 2106 N N . ALA B 1 78 ? 8.687 19.745 10.168 1.00 29.51 78 ALA B N 1
ATOM 2107 C CA . ALA B 1 78 ? 8.069 20.138 11.430 1.00 30.59 78 ALA B CA 1
ATOM 2108 C C . ALA B 1 78 ? 9.070 20.720 12.419 1.00 31.01 78 ALA B C 1
ATOM 2109 O O . ALA B 1 78 ? 8.726 21.589 13.215 1.00 30.64 78 ALA B O 1
ATOM 2111 N N . TRP B 1 79 ? 10.305 20.235 12.380 1.00 32.38 79 TRP B N 1
ATOM 2112 C CA . TRP B 1 79 ? 11.334 20.718 13.288 1.00 34.97 79 TRP B CA 1
ATOM 2113 C C . TRP B 1 79 ? 11.694 22.156 12.940 1.00 36.21 79 TRP B C 1
ATOM 2114 O O . TRP B 1 79 ? 11.663 23.040 13.799 1.00 35.77 79 TRP B O 1
ATOM 2125 N N . GLU B 1 80 ? 12.032 22.387 11.677 1.00 37.33 80 GLU B N 1
ATOM 2126 C CA . GLU B 1 80 ? 12.392 23.721 11.232 1.00 38.79 80 GLU B CA 1
ATOM 2127 C C . GLU B 1 80 ? 11.180 24.585 11.472 1.00 38.33 80 GLU B C 1
ATOM 2128 O O . GLU B 1 80 ? 11.284 25.776 11.747 1.00 38.03 80 GLU B O 1
ATOM 2134 N N . LYS B 1 81 ? 10.018 23.959 11.378 1.00 38.84 81 LYS B N 1
ATOM 2135 C CA . LYS B 1 81 ? 8.787 24.680 11.577 1.00 39.24 81 LYS B CA 1
ATOM 2136 C C . LYS B 1 81 ? 8.705 25.158 13.017 1.00 38.97 81 LYS B C 1
ATOM 2137 O O . LYS B 1 81 ? 8.618 26.359 13.264 1.00 39.47 81 LYS B O 1
ATOM 2143 N N . VAL B 1 82 ? 8.741 24.233 13.971 1.00 38.96 82 VAL B N 1
ATOM 2144 C CA . VAL B 1 82 ? 8.672 24.640 15.373 1.00 40.40 82 VAL B CA 1
ATOM 2145 C C . VAL B 1 82 ? 9.773 25.660 15.657 1.00 40.13 82 VAL B C 1
ATOM 2146 O O . VAL B 1 82 ? 9.549 26.652 16.342 1.00 40.66 82 VAL B O 1
ATOM 2150 N N . ASN B 1 83 ? 10.960 25.410 15.121 1.00 40.34 83 ASN B N 1
ATOM 2151 C CA . ASN B 1 83 ? 12.080 26.318 15.293 1.00 40.82 83 ASN B CA 1
ATOM 2152 C C . ASN B 1 83 ? 11.679 27.690 14.783 1.00 41.39 83 ASN B C 1
ATOM 2153 O O . ASN B 1 83 ? 11.615 28.665 15.534 1.00 42.24 83 ASN B O 1
ATOM 2158 N N . LYS B 1 84 ? 11.382 27.745 13.495 1.00 41.61 84 LYS B N 1
ATOM 2159 C CA . LYS B 1 84 ? 10.999 28.979 12.825 1.00 42.06 84 LYS B CA 1
ATOM 2160 C C . LYS B 1 84 ? 9.893 29.771 13.530 1.00 42.19 84 LYS B C 1
ATOM 2161 O O . LYS B 1 84 ? 9.599 30.907 13.142 1.00 41.82 84 LYS B O 1
ATOM 2167 N N . LEU B 1 85 ? 9.295 29.187 14.569 1.00 41.90 85 LEU B N 1
ATOM 2168 C CA . LEU B 1 85 ? 8.215 29.855 15.301 1.00 41.52 85 LEU B CA 1
ATOM 2169 C C . LEU B 1 85 ? 8.565 30.182 16.745 1.00 41.04 85 LEU B C 1
ATOM 2170 O O . LEU B 1 85 ? 7.767 30.801 17.454 1.00 41.43 85 LEU B O 1
ATOM 2175 N N . GLY B 1 86 ? 9.731 29.738 17.196 1.00 39.56 86 GLY B N 1
ATOM 2176 C CA . GLY B 1 86 ? 10.116 30.015 18.565 1.00 37.72 86 GLY B CA 1
ATOM 2177 C C . GLY B 1 86 ? 9.392 29.163 19.587 1.00 36.90 86 GLY B C 1
ATOM 2178 O O . GLY B 1 86 ? 9.371 29.499 20.768 1.00 36.73 86 GLY B O 1
ATOM 2179 N N . LEU B 1 87 ? 8.790 28.064 19.140 1.00 36.40 87 LEU B N 1
ATOM 2180 C CA . LEU B 1 87 ? 8.092 27.160 20.054 1.00 36.39 87 LEU B CA 1
ATOM 2181 C C . LEU B 1 87 ? 9.129 26.455 20.941 1.00 36.20 87 LEU B C 1
ATOM 2182 O O . LEU B 1 87 ? 9.955 25.693 20.457 1.00 37.55 87 LEU B O 1
ATOM 2187 N N . LYS B 1 88 ? 9.081 26.700 22.241 1.00 35.09 88 LYS B N 1
ATOM 2188 C CA . LYS B 1 88 ? 10.052 26.101 23.145 1.00 34.09 88 LYS B CA 1
ATOM 2189 C C . LYS B 1 88 ? 9.672 24.731 23.695 1.00 32.07 88 LYS B C 1
ATOM 2190 O O . LYS B 1 88 ? 10.486 23.810 23.699 1.00 32.48 88 LYS B O 1
ATOM 2196 N N . ASN B 1 89 ? 8.439 24.602 24.162 1.00 29.23 89 ASN B N 1
ATOM 2197 C CA . ASN B 1 89 ? 7.960 23.352 24.745 1.00 27.44 89 ASN B CA 1
ATOM 2198 C C . ASN B 1 89 ? 7.709 22.199 23.775 1.00 26.42 89 ASN B C 1
ATOM 2199 O O . ASN B 1 89 ? 7.119 21.188 24.159 1.00 25.97 89 ASN B O 1
ATOM 2204 N N . VAL B 1 90 ? 8.163 22.329 22.535 1.00 25.68 90 VAL B N 1
ATOM 2205 C CA . VAL B 1 90 ? 7.932 21.265 21.572 1.00 24.88 90 VAL B CA 1
ATOM 2206 C C . VAL B 1 90 ? 9.182 20.469 21.231 1.00 24.63 90 VAL B C 1
ATOM 2207 O O . VAL B 1 90 ? 10.242 21.027 20.944 1.00 24.13 90 VAL B O 1
ATOM 2211 N N . GLU B 1 91 ? 9.025 19.151 21.259 1.00 24.48 91 GLU B N 1
ATOM 2212 C CA . GLU B 1 91 ? 10.102 18.218 20.967 1.00 23.86 91 GLU B CA 1
ATOM 2213 C C . GLU B 1 91 ? 9.704 17.347 19.763 1.00 23.37 91 GLU B C 1
ATOM 2214 O O . GLU B 1 91 ? 8.780 16.542 19.860 1.00 21.55 91 GLU B O 1
ATOM 2220 N N . VAL B 1 92 ? 10.398 17.514 18.634 1.00 22.89 92 VAL B N 1
ATOM 2221 C CA . VAL B 1 92 ? 10.090 16.748 17.424 1.00 22.31 92 VAL B CA 1
ATOM 2222 C C . VAL B 1 92 ? 10.953 15.498 17.274 1.00 22.24 92 VAL B C 1
ATOM 2223 O O . VAL B 1 92 ? 12.179 15.585 17.207 1.00 21.58 92 VAL B O 1
ATOM 2227 N N . LEU B 1 93 ? 10.293 14.342 17.197 1.00 22.52 93 LEU B N 1
ATOM 2228 C CA . LEU B 1 93 ? 10.976 13.052 17.069 1.00 21.40 93 LEU B CA 1
ATOM 2229 C C . LEU B 1 93 ? 10.606 12.172 15.855 1.00 22.70 93 LEU B C 1
ATOM 2230 O O . LEU B 1 93 ? 9.518 12.265 15.273 1.00 21.53 93 LEU B O 1
ATOM 2235 N N . LYS B 1 94 ? 11.535 11.290 15.513 1.00 22.19 94 LYS B N 1
ATOM 2236 C CA . LYS B 1 94 ? 11.381 10.371 14.403 1.00 23.99 94 LYS B CA 1
ATOM 2237 C C . LYS B 1 94 ? 11.073 8.977 14.938 1.00 25.10 94 LYS B C 1
ATOM 2238 O O . LYS B 1 94 ? 11.949 8.312 15.475 1.00 27.83 94 LYS B O 1
ATOM 2244 N N . SER B 1 95 ? 9.831 8.528 14.783 1.00 24.74 95 SER B N 1
ATOM 2245 C CA . SER B 1 95 ? 9.447 7.210 15.270 1.00 23.69 95 SER B CA 1
ATOM 2246 C C . SER B 1 95 ? 9.332 6.139 14.197 1.00 24.46 95 SER B C 1
ATOM 2247 O O . SER B 1 95 ? 9.607 6.377 13.028 1.00 23.50 95 SER B O 1
ATOM 2250 N N . GLU B 1 96 ? 8.947 4.945 14.624 1.00 25.73 96 GLU B N 1
ATOM 2251 C CA . GLU B 1 96 ? 8.753 3.828 13.723 1.00 28.10 96 GLU B CA 1
ATOM 2252 C C . GLU B 1 96 ? 7.293 3.425 13.835 1.00 28.46 96 GLU B C 1
ATOM 2253 O O . GLU B 1 96 ? 6.659 3.678 14.852 1.00 28.53 96 GLU B O 1
ATOM 2259 N N . GLU B 1 97 ? 6.768 2.790 12.794 1.00 29.04 97 GLU B N 1
ATOM 2260 C CA . GLU B 1 97 ? 5.364 2.394 12.750 1.00 28.85 97 GLU B CA 1
ATOM 2261 C C . GLU B 1 97 ? 4.728 2.036 14.091 1.00 28.29 97 GLU B C 1
ATOM 2262 O O . GLU B 1 97 ? 3.833 2.735 14.554 1.00 28.03 97 GLU B O 1
ATOM 2268 N N . ASN B 1 98 ? 5.180 0.956 14.715 1.00 27.36 98 ASN B N 1
ATOM 2269 C CA . ASN B 1 98 ? 4.600 0.553 15.981 1.00 27.23 98 ASN B CA 1
ATOM 2270 C C . ASN B 1 98 ? 5.555 0.753 17.154 1.00 28.28 98 ASN B C 1
ATOM 2271 O O . ASN B 1 98 ? 5.526 0.011 18.137 1.00 28.18 98 ASN B O 1
ATOM 2276 N N . LYS B 1 99 ? 6.401 1.765 17.047 1.00 27.85 99 LYS B N 1
ATOM 2277 C CA . LYS B 1 99 ? 7.353 2.053 18.103 1.00 28.06 99 LYS B CA 1
ATOM 2278 C C . LYS B 1 99 ? 7.511 3.547 18.364 1.00 26.23 99 LYS B C 1
ATOM 2279 O O . LYS B 1 99 ? 7.968 4.293 17.503 1.00 24.72 99 LYS B O 1
ATOM 2285 N N . ILE B 1 100 ? 7.120 3.973 19.560 1.00 24.03 100 ILE B N 1
ATOM 2286 C CA . ILE B 1 100 ? 7.236 5.372 19.956 1.00 23.45 100 ILE B CA 1
ATOM 2287 C C . ILE B 1 100 ? 8.515 5.479 20.783 1.00 22.04 100 ILE B C 1
ATOM 2288 O O . ILE B 1 100 ? 8.685 4.760 21.761 1.00 22.93 100 ILE B O 1
ATOM 2293 N N . PRO B 1 101 ? 9.435 6.378 20.389 1.00 20.66 101 PRO B N 1
ATOM 2294 C CA . PRO B 1 101 ? 10.718 6.587 21.064 1.00 20.36 101 PRO B CA 1
ATOM 2295 C C . PRO B 1 101 ? 10.705 7.162 22.475 1.00 20.89 101 PRO B C 1
ATOM 2296 O O . PRO B 1 101 ? 11.704 7.695 22.942 1.00 22.55 101 PRO B O 1
ATOM 2300 N N . LEU B 1 102 ? 9.579 7.044 23.160 1.00 20.83 102 LEU B N 1
ATOM 2301 C CA . LEU B 1 102 ? 9.471 7.565 24.505 1.00 21.33 102 LEU B CA 1
ATOM 2302 C C . LEU B 1 102 ? 9.431 6.452 25.555 1.00 22.93 102 LEU B C 1
ATOM 2303 O O . LEU B 1 102 ? 9.229 5.288 25.227 1.00 22.79 102 LEU B O 1
ATOM 2308 N N . PRO B 1 103 ? 9.689 6.796 26.830 1.00 23.43 103 PRO B N 1
ATOM 2309 C CA . PRO B 1 103 ? 9.644 5.766 27.869 1.00 23.81 103 PRO B CA 1
ATOM 2310 C C . PRO B 1 103 ? 8.193 5.563 28.327 1.00 23.13 103 PRO B C 1
ATOM 2311 O O . PRO B 1 103 ? 7.303 6.298 27.920 1.00 23.08 103 PRO B O 1
ATOM 2315 N N . ASP B 1 104 ? 7.962 4.564 29.166 1.00 22.80 104 ASP B N 1
ATOM 2316 C CA . ASP B 1 104 ? 6.622 4.274 29.659 1.00 22.87 104 ASP B CA 1
ATOM 2317 C C . ASP B 1 104 ? 6.028 5.374 30.527 1.00 22.12 104 ASP B C 1
ATOM 2318 O O . ASP B 1 104 ? 6.738 6.142 31.161 1.00 21.50 104 ASP B O 1
ATOM 2323 N N . ASN B 1 105 ? 4.707 5.440 30.545 1.00 22.05 105 ASN B N 1
ATOM 2324 C CA . ASN B 1 105 ? 4.001 6.393 31.388 1.00 22.89 105 ASN B CA 1
ATOM 2325 C C . ASN B 1 105 ? 4.448 7.834 31.264 1.00 22.88 105 ASN B C 1
ATOM 2326 O O . ASN B 1 105 ? 4.517 8.549 32.251 1.00 23.22 105 ASN B O 1
ATOM 2331 N N . THR B 1 106 ? 4.730 8.281 30.054 1.00 23.41 106 THR B N 1
ATOM 2332 C CA . THR B 1 106 ? 5.177 9.651 29.891 1.00 23.83 106 THR B CA 1
ATOM 2333 C C . THR B 1 106 ? 4.178 10.642 29.305 1.00 23.81 106 THR B C 1
ATOM 2334 O O . THR B 1 106 ? 4.373 11.837 29.444 1.00 24.97 106 THR B O 1
ATOM 2338 N N . VAL B 1 107 ? 3.112 10.168 28.667 1.00 23.82 107 VAL B N 1
ATOM 2339 C CA . VAL B 1 107 ? 2.147 11.094 28.065 1.00 24.87 107 VAL B CA 1
ATOM 2340 C C . VAL B 1 107 ? 0.785 11.175 28.728 1.00 24.53 107 VAL B C 1
ATOM 2341 O O . VAL B 1 107 ? 0.269 10.200 29.270 1.00 23.13 107 VAL B O 1
ATOM 2345 N N . ASP B 1 108 ? 0.201 12.361 28.658 1.00 25.09 108 ASP B N 1
ATOM 2346 C CA . ASP B 1 108 ? -1.101 12.622 29.256 1.00 25.38 108 ASP B CA 1
ATOM 2347 C C . ASP B 1 108 ? -2.205 12.679 28.215 1.00 25.04 108 ASP B C 1
ATOM 2348 O O . ASP B 1 108 ? -3.301 12.178 28.432 1.00 23.70 108 ASP B O 1
ATOM 2353 N N . PHE B 1 109 ? -1.893 13.298 27.084 1.00 25.41 109 PHE B N 1
ATOM 2354 C CA . PHE B 1 109 ? -2.856 13.482 26.015 1.00 26.17 109 PHE B CA 1
ATOM 2355 C C . PHE B 1 109 ? -2.316 13.034 24.649 1.00 26.02 109 PHE B C 1
ATOM 2356 O O . PHE B 1 109 ? -1.267 13.504 24.216 1.00 25.82 109 PHE B O 1
ATOM 2364 N N . ILE B 1 110 ? -3.025 12.122 23.987 1.00 24.04 110 ILE B N 1
ATOM 2365 C CA . ILE B 1 110 ? -2.623 11.666 22.662 1.00 22.36 110 ILE B CA 1
ATOM 2366 C C . ILE B 1 110 ? -3.558 12.320 21.645 1.00 21.31 110 ILE B C 1
ATOM 2367 O O . ILE B 1 110 ? -4.771 12.289 21.798 1.00 18.15 110 ILE B O 1
ATOM 2372 N N . PHE B 1 111 ? -2.978 12.907 20.608 1.00 21.35 111 PHE B N 1
ATOM 2373 C CA . PHE B 1 111 ? -3.744 13.588 19.575 1.00 22.25 111 PHE B CA 1
ATOM 2374 C C . PHE B 1 111 ? -3.482 12.960 18.204 1.00 22.70 111 PHE B C 1
ATOM 2375 O O . PHE B 1 111 ? -2.413 13.115 17.641 1.00 22.22 111 PHE B O 1
ATOM 2383 N N . MET B 1 112 ? -4.464 12.243 17.676 1.00 22.80 112 MET B N 1
ATOM 2384 C CA . MET B 1 112 ? -4.324 11.615 16.370 1.00 24.59 112 MET B CA 1
ATOM 2385 C C . MET B 1 112 ? -5.199 12.289 15.329 1.00 24.43 112 MET B C 1
ATOM 2386 O O . MET B 1 112 ? -6.363 11.944 15.165 1.00 23.18 112 MET B O 1
ATOM 2391 N N . ALA B 1 113 ? -4.640 13.249 14.616 1.00 23.83 113 ALA B N 1
ATOM 2392 C CA . ALA B 1 113 ? -5.422 13.945 13.628 1.00 24.78 113 ALA B CA 1
ATOM 2393 C C . ALA B 1 113 ? -5.152 13.434 12.231 1.00 27.32 113 ALA B C 1
ATOM 2394 O O . ALA B 1 113 ? -4.028 13.519 11.738 1.00 28.66 113 ALA B O 1
ATOM 2396 N N . PHE B 1 114 ? -6.201 12.892 11.608 1.00 28.95 114 PHE B N 1
ATOM 2397 C CA . PHE B 1 114 ? -6.132 12.367 10.252 1.00 30.84 114 PHE B CA 1
ATOM 2398 C C . PHE B 1 114 ? -4.985 11.399 10.061 1.00 31.37 114 PHE B C 1
ATOM 2399 O O . PHE B 1 114 ? -4.443 11.283 8.960 1.00 32.33 114 PHE B O 1
ATOM 2407 N N . THR B 1 115 ? -4.624 10.691 11.118 1.00 31.35 115 THR B N 1
ATOM 2408 C CA . THR B 1 115 ? -3.499 9.778 11.031 1.00 32.65 115 THR B CA 1
ATOM 2409 C C . THR B 1 115 ? -3.858 8.307 11.290 1.00 33.25 115 THR B C 1
ATOM 2410 O O . THR B 1 115 ? -3.138 7.404 10.863 1.00 33.62 115 THR B O 1
ATOM 2414 N N . PHE B 1 116 ? -4.984 8.067 11.950 1.00 33.99 116 PHE B N 1
ATOM 2415 C CA . PHE B 1 116 ? -5.415 6.707 12.265 1.00 35.83 116 PHE B CA 1
ATOM 2416 C C . PHE B 1 116 ? -5.625 5.818 11.026 1.00 37.15 116 PHE B C 1
ATOM 2417 O O . PHE B 1 116 ? -5.295 4.629 11.048 1.00 37.47 116 PHE B O 1
ATOM 2425 N N . HIS B 1 117 ? -6.173 6.378 9.951 1.00 37.67 117 HIS B N 1
ATOM 2426 C CA . HIS B 1 117 ? -6.397 5.575 8.755 1.00 38.51 117 HIS B CA 1
ATOM 2427 C C . HIS B 1 117 ? -5.092 5.302 8.000 1.00 39.48 117 HIS B C 1
ATOM 2428 O O . HIS B 1 117 ? -5.102 4.766 6.880 1.00 40.72 117 HIS B O 1
ATOM 2435 N N . GLU B 1 118 ? -3.966 5.663 8.618 1.00 39.59 118 GLU B N 1
ATOM 2436 C CA . GLU B 1 118 ? -2.640 5.451 8.019 1.00 38.42 118 GLU B CA 1
ATOM 2437 C C . GLU B 1 118 ? -1.823 4.385 8.752 1.00 37.48 118 GLU B C 1
ATOM 2438 O O . GLU B 1 118 ? -0.809 3.902 8.242 1.00 37.18 118 GLU B O 1
ATOM 2444 N N . LEU B 1 119 ? -2.269 4.030 9.951 1.00 36.85 119 LEU B N 1
ATOM 2445 C CA . LEU B 1 119 ? -1.586 3.021 10.744 1.00 36.65 119 LEU B CA 1
ATOM 2446 C C . LEU B 1 119 ? -1.676 1.682 10.031 1.00 37.23 119 LEU B C 1
ATOM 2447 O O . LEU B 1 119 ? -2.767 1.227 9.693 1.00 36.61 119 LEU B O 1
ATOM 2452 N N . SER B 1 120 ? -0.532 1.056 9.789 1.00 37.98 120 SER B N 1
ATOM 2453 C CA . SER B 1 120 ? -0.520 -0.242 9.150 1.00 38.29 120 SER B CA 1
ATOM 2454 C C . SER B 1 120 ? -1.219 -1.225 10.075 1.00 39.88 120 SER B C 1
ATOM 2455 O O . SER B 1 120 ? -2.142 -1.933 9.673 1.00 40.53 120 SER B O 1
ATOM 2458 N N . GLU B 1 121 ? -0.799 -1.237 11.335 1.00 41.10 121 GLU B N 1
ATOM 2459 C CA . GLU B 1 121 ? -1.375 -2.151 12.308 1.00 41.59 121 GLU B CA 1
ATOM 2460 C C . GLU B 1 121 ? -1.941 -1.452 13.538 1.00 41.17 121 GLU B C 1
ATOM 2461 O O . GLU B 1 121 ? -1.318 -1.392 14.602 1.00 40.16 121 GLU B O 1
ATOM 2467 N N . PRO B 1 122 ? -3.166 -0.936 13.400 1.00 40.80 122 PRO B N 1
ATOM 2468 C CA . PRO B 1 122 ? -3.943 -0.212 14.407 1.00 40.91 122 PRO B CA 1
ATOM 2469 C C . PRO B 1 122 ? -3.762 -0.659 15.851 1.00 41.35 122 PRO B C 1
ATOM 2470 O O . PRO B 1 122 ? -3.462 0.166 16.723 1.00 42.64 122 PRO B O 1
ATOM 2474 N N . LEU B 1 123 ? -3.946 -1.945 16.132 1.00 40.56 123 LEU B N 1
ATOM 2475 C CA . LEU B 1 123 ? -3.831 -2.370 17.522 1.00 39.53 123 LEU B CA 1
ATOM 2476 C C . LEU B 1 123 ? -2.404 -2.662 17.942 1.00 38.40 123 LEU B C 1
ATOM 2477 O O . LEU B 1 123 ? -2.068 -2.619 19.130 1.00 36.70 123 LEU B O 1
ATOM 2482 N N . LYS B 1 124 ? -1.551 -2.935 16.967 1.00 37.63 124 LYS B N 1
ATOM 2483 C CA . LYS B 1 124 ? -0.161 -3.165 17.295 1.00 37.11 124 LYS B CA 1
ATOM 2484 C C . LYS B 1 124 ? 0.269 -1.781 17.778 1.00 36.83 124 LYS B C 1
ATOM 2485 O O . LYS B 1 124 ? 0.859 -1.639 18.852 1.00 37.67 124 LYS B O 1
ATOM 2491 N N . PHE B 1 125 ? -0.076 -0.760 16.998 1.00 34.35 125 PHE B N 1
ATOM 2492 C CA . PHE B 1 125 ? 0.277 0.605 17.347 1.00 33.07 125 PHE B CA 1
ATOM 2493 C C . PHE B 1 125 ? -0.376 1.061 18.626 1.00 33.04 125 PHE B C 1
ATOM 2494 O O . PHE B 1 125 ? 0.236 1.786 19.404 1.00 33.63 125 PHE B O 1
ATOM 2502 N N . LEU B 1 126 ? -1.623 0.655 18.837 1.00 32.09 126 LEU B N 1
ATOM 2503 C CA . LEU B 1 126 ? -2.339 1.041 20.045 1.00 30.87 126 LEU B CA 1
ATOM 2504 C C . LEU B 1 126 ? -1.754 0.455 21.332 1.00 30.68 126 LEU B C 1
ATOM 2505 O O . LEU B 1 126 ? -1.953 1.026 22.394 1.00 31.75 126 LEU B O 1
ATOM 2510 N N . GLU B 1 127 ? -1.054 -0.678 21.255 1.00 30.37 127 GLU B N 1
ATOM 2511 C CA . GLU B 1 127 ? -0.442 -1.276 22.452 1.00 30.63 127 GLU B CA 1
ATOM 2512 C C . GLU B 1 127 ? 0.697 -0.376 22.868 1.00 29.97 127 GLU B C 1
ATOM 2513 O O . GLU B 1 127 ? 0.871 -0.054 24.046 1.00 30.59 127 GLU B O 1
ATOM 2519 N N . GLU B 1 128 ? 1.479 0.011 21.874 1.00 28.53 128 GLU B N 1
ATOM 2520 C CA . GLU B 1 128 ? 2.612 0.874 22.080 1.00 28.49 128 GLU B CA 1
ATOM 2521 C C . GLU B 1 128 ? 2.142 2.192 22.702 1.00 28.80 128 GLU B C 1
ATOM 2522 O O . GLU B 1 128 ? 2.819 2.754 23.568 1.00 28.92 128 GLU B O 1
ATOM 2528 N N . LEU B 1 129 ? 0.984 2.680 22.257 1.00 27.89 129 LEU B N 1
ATOM 2529 C CA . LEU B 1 129 ? 0.402 3.925 22.770 1.00 28.11 129 LEU B CA 1
ATOM 2530 C C . LEU B 1 129 ? 0.062 3.831 24.254 1.00 28.04 129 LEU B C 1
ATOM 2531 O O . LEU B 1 129 ? 0.119 4.821 24.986 1.00 27.96 129 LEU B O 1
ATOM 2536 N N . LYS B 1 130 ? -0.322 2.639 24.688 1.00 27.23 130 LYS B N 1
ATOM 2537 C CA . LYS B 1 130 ? -0.666 2.430 26.075 1.00 26.77 130 LYS B CA 1
ATOM 2538 C C . LYS B 1 130 ? 0.576 2.404 26.936 1.00 25.49 130 LYS B C 1
ATOM 2539 O O . LYS B 1 130 ? 0.540 2.801 28.091 1.00 27.22 130 LYS B O 1
ATOM 2545 N N . ARG B 1 131 ? 1.681 1.940 26.373 1.00 24.03 131 ARG B N 1
ATOM 2546 C CA . ARG B 1 131 ? 2.932 1.888 27.112 1.00 23.23 131 ARG B CA 1
ATOM 2547 C C . ARG B 1 131 ? 3.420 3.297 27.467 1.00 23.52 131 ARG B C 1
ATOM 2548 O O . ARG B 1 131 ? 3.714 3.588 28.631 1.00 22.30 131 ARG B O 1
ATOM 2556 N N . VAL B 1 132 ? 3.505 4.169 26.465 1.00 23.32 132 VAL B N 1
ATOM 2557 C CA . VAL B 1 132 ? 3.972 5.529 26.703 1.00 24.36 132 VAL B CA 1
ATOM 2558 C C . VAL B 1 132 ? 2.936 6.395 27.412 1.00 25.72 132 VAL B C 1
ATOM 2559 O O . VAL B 1 132 ? 3.207 7.534 27.784 1.00 25.40 132 VAL B O 1
ATOM 2563 N N . ALA B 1 133 ? 1.753 5.838 27.623 1.00 25.91 133 ALA B N 1
ATOM 2564 C CA . ALA B 1 133 ? 0.697 6.574 28.279 1.00 26.50 133 ALA B CA 1
ATOM 2565 C C . ALA B 1 133 ? 0.718 6.366 29.784 1.00 27.25 133 ALA B C 1
ATOM 2566 O O . ALA B 1 133 ? 1.070 5.293 30.268 1.00 27.05 133 ALA B O 1
ATOM 2568 N N . LYS B 1 134 ? 0.341 7.407 30.520 1.00 28.53 134 LYS B N 1
ATOM 2569 C CA . LYS B 1 134 ? 0.294 7.344 31.977 1.00 29.53 134 LYS B CA 1
ATOM 2570 C C . LYS B 1 134 ? -0.898 6.481 32.380 1.00 31.61 134 LYS B C 1
ATOM 2571 O O . LYS B 1 134 ? -1.801 6.246 31.573 1.00 30.68 134 LYS B O 1
ATOM 2577 N N . PRO B 1 135 ? -0.927 6.012 33.640 1.00 34.30 135 PRO B N 1
ATOM 2578 C CA . PRO B 1 135 ? -2.043 5.174 34.084 1.00 36.17 135 PRO B CA 1
ATOM 2579 C C . PRO B 1 135 ? -3.419 5.626 33.591 1.00 37.83 135 PRO B C 1
ATOM 2580 O O . PRO B 1 135 ? -4.306 4.789 33.410 1.00 39.56 135 PRO B O 1
ATOM 2584 N N . PHE B 1 136 ? -3.596 6.929 33.371 1.00 38.82 136 PHE B N 1
ATOM 2585 C CA . PHE B 1 136 ? -4.869 7.441 32.870 1.00 40.48 136 PHE B CA 1
ATOM 2586 C C . PHE B 1 136 ? -4.684 7.844 31.403 1.00 40.63 136 PHE B C 1
ATOM 2587 O O . PHE B 1 136 ? -4.620 6.975 30.525 1.00 43.11 136 PHE B O 1
ATOM 2595 N N . ALA B 1 137 ? -4.600 9.149 31.133 1.00 37.72 137 ALA B N 1
ATOM 2596 C CA . ALA B 1 137 ? -4.396 9.652 29.767 1.00 34.87 137 ALA B CA 1
ATOM 2597 C C . ALA B 1 137 ? -5.600 9.633 28.815 1.00 34.64 137 ALA B C 1
ATOM 2598 O O . ALA B 1 137 ? -6.385 8.675 28.776 1.00 33.17 137 ALA B O 1
ATOM 2600 N N . TYR B 1 138 ? -5.706 10.709 28.032 1.00 33.89 138 TYR B N 1
ATOM 2601 C CA . TYR B 1 138 ? -6.760 10.896 27.033 1.00 32.80 138 TYR B CA 1
ATOM 2602 C C . TYR B 1 138 ? -6.302 10.557 25.607 1.00 30.65 138 TYR B C 1
ATOM 2603 O O . TYR B 1 138 ? -5.137 10.742 25.243 1.00 29.08 138 TYR B O 1
ATOM 2612 N N . LEU B 1 139 ? -7.238 10.076 24.798 1.00 28.94 139 LEU B N 1
ATOM 2613 C CA . LEU B 1 139 ? -6.953 9.744 23.406 1.00 27.27 139 LEU B CA 1
ATOM 2614 C C . LEU B 1 139 ? -8.005 10.434 22.538 1.00 26.16 139 LEU B C 1
ATOM 2615 O O . LEU B 1 139 ? -9.177 10.066 22.568 1.00 26.58 139 LEU B O 1
ATOM 2620 N N . ALA B 1 140 ? -7.582 11.452 21.791 1.00 25.40 140 ALA B N 1
ATOM 2621 C CA . ALA B 1 140 ? -8.475 12.223 20.921 1.00 23.11 140 ALA B CA 1
ATOM 2622 C C . ALA B 1 140 ? -8.129 11.993 19.473 1.00 21.33 140 ALA B C 1
ATOM 2623 O O . ALA B 1 140 ? -7.128 12.483 18.991 1.00 22.64 140 ALA B O 1
ATOM 2625 N N . ILE B 1 141 ? -8.970 11.247 18.777 1.00 22.62 141 ILE B N 1
ATOM 2626 C CA . ILE B 1 141 ? -8.739 10.948 17.372 1.00 21.66 141 ILE B CA 1
ATOM 2627 C C . ILE B 1 141 ? -9.653 11.804 16.507 1.00 22.35 141 ILE B C 1
ATOM 2628 O O . ILE B 1 141 ? -10.843 11.910 16.767 1.00 24.09 141 ILE B O 1
ATOM 2633 N N . ILE B 1 142 ? -9.096 12.436 15.487 1.00 23.34 142 ILE B N 1
ATOM 2634 C CA . ILE B 1 142 ? -9.900 13.270 14.605 1.00 24.56 142 ILE B CA 1
ATOM 2635 C C . ILE B 1 142 ? -9.645 12.877 13.151 1.00 26.17 142 ILE B C 1
ATOM 2636 O O . ILE B 1 142 ? -8.541 13.060 12.637 1.00 27.41 142 ILE B O 1
ATOM 2641 N N . ASP B 1 143 ? -10.662 12.334 12.485 1.00 27.25 143 ASP B N 1
ATOM 2642 C CA . ASP B 1 143 ? -10.484 11.899 11.099 1.00 27.36 143 ASP B CA 1
ATOM 2643 C C . ASP B 1 143 ? -11.645 12.217 10.156 1.00 27.76 143 ASP B C 1
ATOM 2644 O O . ASP B 1 143 ? -12.656 12.790 10.553 1.00 27.16 143 ASP B O 1
ATOM 2649 N N . TRP B 1 144 ? -11.477 11.833 8.894 1.00 29.82 144 TRP B N 1
ATOM 2650 C CA . TRP B 1 144 ? -12.482 12.065 7.857 1.00 30.39 144 TRP B CA 1
ATOM 2651 C C . TRP B 1 144 ? -13.650 11.099 7.984 1.00 32.00 144 TRP B C 1
ATOM 2652 O O . TRP B 1 144 ? -13.455 9.936 8.346 1.00 31.85 144 TRP B O 1
ATOM 2663 N N . LYS B 1 145 ? -14.854 11.583 7.671 1.00 33.16 145 LYS B N 1
ATOM 2664 C CA . LYS B 1 145 ? -16.058 10.754 7.705 1.00 34.65 145 LYS B CA 1
ATOM 2665 C C . LYS B 1 145 ? -16.042 9.888 6.454 1.00 33.57 145 LYS B C 1
ATOM 2666 O O . LYS B 1 145 ? -15.638 10.350 5.387 1.00 32.70 145 LYS B O 1
ATOM 2672 N N . LYS B 1 146 ? -16.462 8.633 6.590 1.00 33.74 146 LYS B 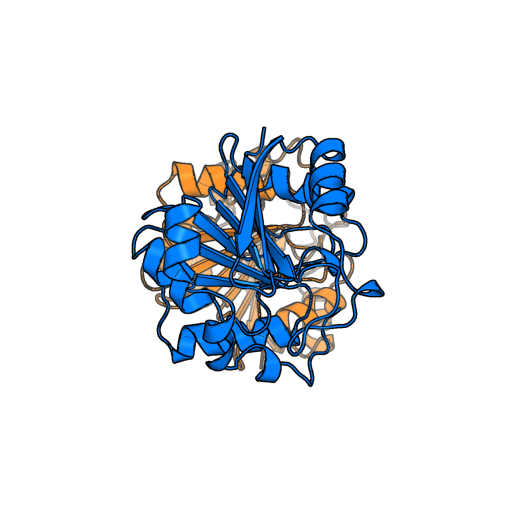N 1
ATOM 2673 C CA . LYS B 1 146 ? -16.492 7.700 5.464 1.00 34.13 146 LYS B CA 1
ATOM 2674 C C . LYS B 1 146 ? -17.724 8.028 4.616 1.00 35.75 146 LYS B C 1
ATOM 2675 O O . LYS B 1 146 ? -18.767 7.374 4.719 1.00 34.47 146 LYS B O 1
ATOM 2681 N N . GLU B 1 147 ? -17.590 9.053 3.779 1.00 37.24 147 GLU B N 1
ATOM 2682 C CA . GLU B 1 147 ? -18.689 9.492 2.949 1.00 40.01 147 GLU B CA 1
ATOM 2683 C C . GLU B 1 147 ? -18.232 10.575 1.978 1.00 42.19 147 GLU B C 1
ATOM 2684 O O . GLU B 1 147 ? -17.191 11.205 2.187 1.00 42.91 147 GLU B O 1
ATOM 2690 N N . GLU B 1 148 ? -19.018 10.806 0.926 1.00 44.30 148 GLU B N 1
ATOM 2691 C CA . GLU B 1 148 ? -18.654 11.804 -0.074 1.00 46.51 148 GLU B CA 1
ATOM 2692 C C . GLU B 1 148 ? -18.619 13.221 0.486 1.00 46.86 148 GLU B C 1
ATOM 2693 O O . GLU B 1 148 ? -19.607 13.720 1.053 1.00 46.02 148 GLU B O 1
ATOM 2699 N N . ARG B 1 149 ? -17.458 13.851 0.315 1.00 46.85 149 ARG B N 1
ATOM 2700 C CA . ARG B 1 149 ? -17.209 15.208 0.789 1.00 46.99 149 ARG B CA 1
ATOM 2701 C C . ARG B 1 149 ? -16.496 15.951 -0.320 1.00 46.98 149 ARG B C 1
ATOM 2702 O O . ARG B 1 149 ? -15.821 15.352 -1.157 1.00 46.04 149 ARG B O 1
ATOM 2710 N N . ASP B 1 150 ? -16.627 17.265 -0.310 1.00 48.42 150 ASP B N 1
ATOM 2711 C CA . ASP B 1 150 ? -15.971 18.076 -1.316 1.00 49.80 150 ASP B CA 1
ATOM 2712 C C . ASP B 1 150 ? -14.730 18.688 -0.694 1.00 50.74 150 ASP B C 1
ATOM 2713 O O . ASP B 1 150 ? -14.554 19.913 -0.732 1.00 51.27 150 ASP B O 1
ATOM 2718 N N . LYS B 1 151 ? -13.879 17.835 -0.114 1.00 50.72 151 LYS B N 1
ATOM 2719 C CA . LYS B 1 151 ? -12.649 18.295 0.524 1.00 50.44 151 LYS B CA 1
ATOM 2720 C C . LYS B 1 151 ? -11.652 17.192 0.919 1.00 50.84 151 LYS B C 1
ATOM 2721 O O . LYS B 1 151 ? -10.473 17.275 0.555 1.00 52.52 151 LYS B O 1
ATOM 2727 N N . GLY B 1 152 ? -12.095 16.165 1.643 1.00 49.57 152 GLY B N 1
ATOM 2728 C CA . GLY B 1 152 ? -11.163 15.117 2.047 1.00 48.64 152 GLY B CA 1
ATOM 2729 C C . GLY B 1 152 ? -10.869 14.076 0.977 1.00 48.23 152 GLY B C 1
ATOM 2730 O O . GLY B 1 152 ? -11.315 14.229 -0.162 1.00 49.44 152 GLY B O 1
ATOM 2731 N N . PRO B 1 153 ? -10.117 13.003 1.300 1.00 47.20 153 PRO B N 1
ATOM 2732 C CA . PRO B 1 153 ? -9.797 11.954 0.315 1.00 45.90 153 PRO B CA 1
ATOM 2733 C C . PRO B 1 153 ? -10.986 10.995 0.091 1.00 44.86 153 PRO B C 1
ATOM 2734 O O . PRO B 1 153 ? -12.034 11.120 0.734 1.00 44.42 153 PRO B O 1
ATOM 2738 N N . PRO B 1 154 ? -10.841 10.025 -0.826 1.00 44.30 154 PRO B N 1
ATOM 2739 C CA . PRO B 1 154 ? -11.953 9.090 -1.066 1.00 43.85 154 PRO B CA 1
ATOM 2740 C C . PRO B 1 154 ? -12.338 8.360 0.219 1.00 42.89 154 PRO B C 1
ATOM 2741 O O . PRO B 1 154 ? -11.488 8.117 1.073 1.00 42.23 154 PRO B O 1
ATOM 2745 N N . PRO B 1 155 ? -13.626 8.005 0.372 1.00 42.66 155 PRO B N 1
ATOM 2746 C CA . PRO B 1 155 ? -14.106 7.297 1.563 1.00 42.00 155 PRO B CA 1
ATOM 2747 C C . PRO B 1 155 ? -13.513 5.900 1.751 1.00 41.62 155 PRO B C 1
ATOM 2748 O O . PRO B 1 155 ? -13.412 5.410 2.875 1.00 41.35 155 PRO B O 1
ATOM 2752 N N . GLU B 1 156 ? -13.117 5.259 0.658 1.00 42.01 156 GLU B N 1
ATOM 2753 C CA . GLU B 1 156 ? -12.545 3.918 0.745 1.00 42.02 156 GLU B CA 1
ATOM 2754 C C . GLU B 1 156 ? -11.260 3.922 1.581 1.00 42.17 156 GLU B C 1
ATOM 2755 O O . GLU B 1 156 ? -10.915 2.905 2.185 1.00 41.13 156 GLU B O 1
ATOM 2761 N N . GLU B 1 157 ? -10.565 5.064 1.610 1.00 42.43 157 GLU B N 1
ATOM 2762 C CA . GLU B 1 157 ? -9.298 5.214 2.345 1.00 42.82 157 GLU B CA 1
ATOM 2763 C C . GLU B 1 157 ? -9.427 5.693 3.785 1.00 42.12 157 GLU B C 1
ATOM 2764 O O . GLU B 1 157 ? -8.440 6.157 4.356 1.00 42.92 157 GLU B O 1
ATOM 2770 N N . VAL B 1 158 ? -10.608 5.589 4.385 1.00 40.61 158 VAL B N 1
ATOM 2771 C CA . VAL B 1 158 ? -10.766 6.075 5.749 1.00 39.52 158 VAL B CA 1
ATOM 2772 C C . VAL B 1 158 ? -11.730 5.267 6.612 1.00 39.46 158 VAL B C 1
ATOM 2773 O O . VAL B 1 158 ? -12.856 5.018 6.207 1.00 40.92 158 VAL B O 1
ATOM 2777 N N . TYR B 1 159 ? -11.307 4.869 7.808 1.00 38.87 159 TYR B N 1
ATOM 2778 C CA . TYR B 1 159 ? -12.205 4.110 8.681 1.00 38.57 159 TYR B CA 1
ATOM 2779 C C . TYR B 1 159 ? -13.439 4.938 9.023 1.00 38.20 159 TYR B C 1
ATOM 2780 O O . TYR B 1 159 ? -13.363 6.159 9.153 1.00 38.47 159 TYR B O 1
ATOM 2789 N N . SER B 1 160 ? -14.580 4.281 9.167 1.00 37.39 160 SER B N 1
ATOM 2790 C CA . SER B 1 160 ? -15.768 5.019 9.541 1.00 38.05 160 SER B CA 1
ATOM 2791 C C . SER B 1 160 ? -15.663 5.215 11.053 1.00 39.75 160 SER B C 1
ATOM 2792 O O . SER B 1 160 ? -14.825 4.589 11.719 1.00 39.94 160 SER B O 1
ATOM 2795 N N . GLU B 1 161 ? -16.501 6.082 11.604 1.00 41.06 161 GLU B N 1
ATOM 2796 C CA . GLU B 1 161 ? -16.475 6.306 13.033 1.00 42.55 161 GLU B CA 1
ATOM 2797 C C . GLU B 1 161 ? -17.337 5.226 13.656 1.00 44.17 161 GLU B C 1
ATOM 2798 O O . GLU B 1 161 ? -18.365 5.510 14.259 1.00 45.76 161 GLU B O 1
ATOM 2804 N N . TRP B 1 162 ? -16.922 3.978 13.460 1.00 45.72 162 TRP B N 1
ATOM 2805 C CA . TRP B 1 162 ? -17.618 2.802 13.989 1.00 46.48 162 TRP B CA 1
ATOM 2806 C C . TRP B 1 162 ? -16.560 1.705 14.097 1.00 46.17 162 TRP B C 1
ATOM 2807 O O . TRP B 1 162 ? -16.426 1.052 15.134 1.00 45.87 162 TRP B O 1
ATOM 2818 N N . GLU B 1 163 ? -15.820 1.491 13.015 1.00 44.34 163 GLU B N 1
ATOM 2819 C CA . GLU B 1 163 ? -14.773 0.496 13.049 1.00 44.47 163 GLU B CA 1
ATOM 2820 C C . GLU B 1 163 ? -13.740 1.010 14.041 1.00 42.98 163 GLU B C 1
ATOM 2821 O O . GLU B 1 163 ? -13.243 0.263 14.884 1.00 43.19 163 GLU B O 1
ATOM 2827 N N . VAL B 1 164 ? -13.436 2.299 13.942 1.00 41.14 164 VAL B N 1
ATOM 2828 C CA . VAL B 1 164 ? -12.478 2.927 14.845 1.00 38.72 164 VAL B CA 1
ATOM 2829 C C . VAL B 1 164 ? -12.823 2.568 16.283 1.00 37.14 164 VAL B C 1
ATOM 2830 O O . VAL B 1 164 ? -11.947 2.241 17.079 1.00 37.25 164 VAL B O 1
ATOM 2834 N N . GLY B 1 165 ? -14.111 2.630 16.599 1.00 36.01 165 GLY B N 1
ATOM 2835 C CA . GLY B 1 165 ? -14.569 2.318 17.941 1.00 35.79 165 GLY B CA 1
ATOM 2836 C C . GLY B 1 165 ? -14.335 0.879 18.362 1.00 35.77 165 GLY B C 1
ATOM 2837 O O . GLY B 1 165 ? -13.860 0.619 19.469 1.00 35.18 165 GLY B O 1
ATOM 2838 N N . LEU B 1 166 ? -14.663 -0.056 17.476 1.00 35.44 166 LEU B N 1
ATOM 2839 C CA . LEU B 1 166 ? -14.487 -1.472 17.762 1.00 35.63 166 LEU B CA 1
ATOM 2840 C C . LEU B 1 166 ? -13.011 -1.841 17.900 1.00 35.03 166 LEU B C 1
ATOM 2841 O O . LEU B 1 166 ? -12.663 -2.810 18.582 1.00 35.75 166 LEU B O 1
ATOM 2846 N N . ILE B 1 167 ? -12.148 -1.079 17.237 1.00 32.67 167 ILE B N 1
ATOM 2847 C CA . ILE B 1 167 ? -10.717 -1.311 17.329 1.00 31.68 167 ILE B CA 1
ATOM 2848 C C . ILE B 1 167 ? -10.292 -0.894 18.750 1.00 32.11 167 ILE B C 1
ATOM 2849 O O . ILE B 1 167 ? -9.715 -1.681 19.492 1.00 32.28 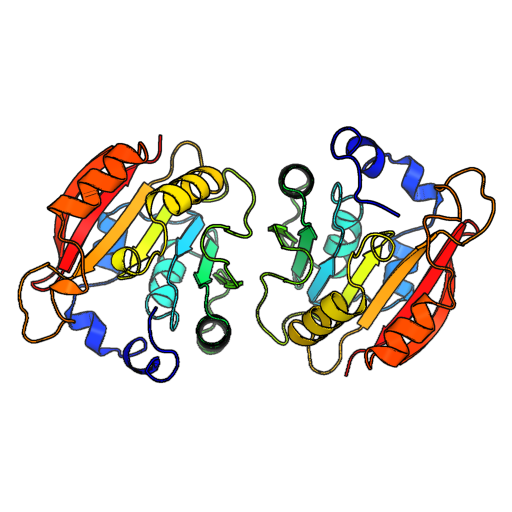167 ILE B O 1
ATOM 2854 N N . LEU B 1 168 ? -10.602 0.336 19.134 1.00 31.78 168 LEU B N 1
ATOM 2855 C CA . LEU B 1 168 ? -10.272 0.820 20.467 1.00 33.90 168 LEU B CA 1
ATOM 2856 C C . LEU B 1 168 ? -10.739 -0.188 21.518 1.00 35.83 168 LEU B C 1
ATOM 2857 O O . LEU B 1 168 ? -9.983 -0.614 22.397 1.00 35.71 168 LEU B O 1
ATOM 2862 N N . GLU B 1 169 ? -12.012 -0.547 21.419 1.00 38.49 169 GLU B N 1
ATOM 2863 C CA . GLU B 1 169 ? -12.638 -1.498 22.327 1.00 40.44 169 GLU B CA 1
ATOM 2864 C C . GLU B 1 169 ? -11.808 -2.784 22.343 1.00 40.87 169 GLU B C 1
ATOM 2865 O O . GLU B 1 169 ? -11.427 -3.288 23.396 1.00 40.99 169 GLU B O 1
ATOM 2871 N N . ASP B 1 170 ? -11.505 -3.289 21.158 1.00 40.92 170 ASP B N 1
ATOM 2872 C CA . ASP B 1 170 ? -10.730 -4.508 21.017 1.00 41.72 170 ASP B CA 1
ATOM 2873 C C . ASP B 1 170 ? -9.270 -4.310 21.439 1.00 41.60 170 ASP B C 1
ATOM 2874 O O . ASP B 1 170 ? -8.504 -5.269 21.557 1.00 41.31 170 ASP B O 1
ATOM 2879 N N . ALA B 1 171 ? -8.889 -3.057 21.663 1.00 40.93 171 ALA B N 1
ATOM 2880 C CA . ALA B 1 171 ? -7.525 -2.738 22.062 1.00 39.32 171 ALA B CA 1
ATOM 2881 C C . ALA B 1 171 ? -7.504 -2.404 23.541 1.00 38.24 171 ALA B C 1
ATOM 2882 O O . ALA B 1 171 ? -6.479 -1.996 24.083 1.00 38.37 171 ALA B O 1
ATOM 2884 N N . GLY B 1 172 ? -8.646 -2.583 24.189 1.00 36.64 172 GLY B N 1
ATOM 2885 C CA . GLY B 1 172 ? -8.728 -2.293 25.602 1.00 36.21 172 GLY B CA 1
ATOM 2886 C C . GLY B 1 172 ? -9.100 -0.858 25.897 1.00 36.73 172 GLY B C 1
ATOM 2887 O O . GLY B 1 172 ? -9.602 -0.577 26.979 1.00 37.90 172 GLY B O 1
ATOM 2888 N N . ILE B 1 173 ? -8.858 0.052 24.952 1.00 36.03 173 ILE B N 1
ATOM 2889 C CA . ILE B 1 173 ? -9.187 1.467 25.142 1.00 34.15 173 ILE B CA 1
ATOM 2890 C C . ILE B 1 173 ? -10.691 1.669 25.239 1.00 34.67 173 ILE B C 1
ATOM 2891 O O . ILE B 1 173 ? -11.438 1.063 24.472 1.00 35.45 173 ILE B O 1
ATOM 2896 N N . ARG B 1 174 ? -11.142 2.520 26.163 1.00 34.94 174 ARG B N 1
ATOM 2897 C CA . ARG B 1 174 ? -12.579 2.782 26.289 1.00 35.52 174 ARG B CA 1
ATOM 2898 C C . ARG B 1 174 ? -13.014 4.126 25.703 1.00 34.52 174 ARG B C 1
ATOM 2899 O O . ARG B 1 174 ? -12.465 5.184 26.021 1.00 33.18 174 ARG B O 1
ATOM 2907 N N . VAL B 1 175 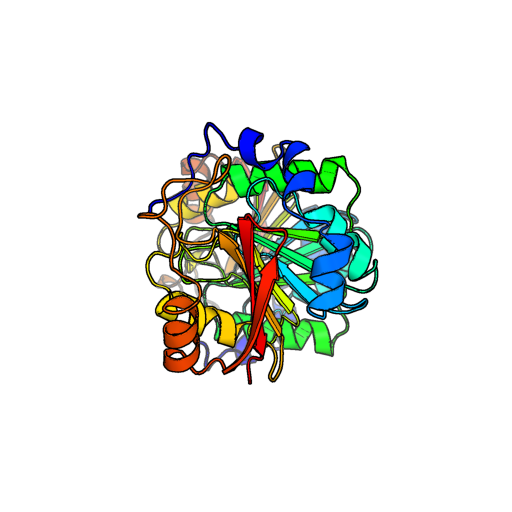? -14.020 4.060 24.837 1.00 33.52 175 VAL B N 1
ATOM 2908 C CA . VAL B 1 175 ? -14.558 5.228 24.157 1.00 32.67 175 VAL B CA 1
ATOM 2909 C C . VAL B 1 175 ? -15.627 5.975 24.960 1.00 32.31 175 VAL B C 1
ATOM 2910 O O . VAL B 1 175 ? -16.706 5.457 25.218 1.00 31.78 175 VAL B O 1
ATOM 2914 N N . GLY B 1 176 ? -15.323 7.205 25.347 1.00 32.27 176 GLY B N 1
ATOM 2915 C CA . GLY B 1 176 ? -16.285 7.973 26.105 1.00 32.81 176 GLY B CA 1
ATOM 2916 C C . GLY B 1 176 ? -17.346 8.549 25.191 1.00 34.37 176 GLY B C 1
ATOM 2917 O O . GLY B 1 176 ? -18.542 8.468 25.479 1.00 35.87 176 GLY B O 1
ATOM 2918 N N . ARG B 1 177 ? -16.919 9.126 24.074 1.00 34.16 177 ARG B N 1
ATOM 2919 C CA . ARG B 1 177 ? -17.867 9.705 23.145 1.00 33.33 177 ARG B CA 1
ATOM 2920 C C . ARG B 1 177 ? -17.318 9.871 21.737 1.00 33.50 177 ARG B C 1
ATOM 2921 O O . ARG B 1 177 ? -16.112 9.980 21.538 1.00 33.86 177 ARG B O 1
ATOM 2929 N N . VAL B 1 178 ? -18.218 9.879 20.759 1.00 32.95 178 VAL B N 1
ATOM 2930 C CA . VAL B 1 178 ? -17.840 10.086 19.365 1.00 32.68 178 VAL B CA 1
ATOM 2931 C C . VAL B 1 178 ? -18.708 11.239 18.857 1.00 32.66 178 VAL B C 1
ATOM 2932 O O . VAL B 1 178 ? -19.914 11.099 18.727 1.00 33.73 178 VAL B O 1
ATOM 2936 N N . VAL B 1 179 ? -18.091 12.380 18.586 1.00 33.63 179 VAL B N 1
ATOM 2937 C CA . VAL B 1 179 ? -18.815 13.563 18.129 1.00 34.26 179 VAL B CA 1
ATOM 2938 C C . VAL B 1 179 ? -18.534 13.870 16.660 1.00 34.89 179 VAL B C 1
ATOM 2939 O O . VAL B 1 179 ? -17.699 13.219 16.035 1.00 35.21 179 VAL B O 1
ATOM 2943 N N . GLU B 1 180 ? -19.229 14.855 16.103 1.00 35.82 180 GLU B N 1
ATOM 2944 C CA . GLU B 1 180 ? -18.980 15.226 14.712 1.00 37.54 180 GLU B CA 1
ATOM 2945 C C . GLU B 1 180 ? -18.169 16.503 14.742 1.00 37.12 180 GLU B C 1
ATOM 2946 O O . GLU B 1 180 ? -18.441 17.367 15.564 1.00 36.63 180 GLU B O 1
ATOM 2952 N N . VAL B 1 181 ? -17.171 16.617 13.865 1.00 37.76 181 VAL B N 1
ATOM 2953 C CA . VAL B 1 181 ? -16.320 17.803 13.829 1.00 37.95 181 VAL B CA 1
ATOM 2954 C C . VAL B 1 181 ? -16.360 18.581 12.508 1.00 40.35 181 VAL B C 1
ATOM 2955 O O . VAL B 1 181 ? -15.844 18.126 11.478 1.00 41.15 181 VAL B O 1
ATOM 2959 N N . GLY B 1 182 ? -16.989 19.755 12.557 1.00 41.78 182 GLY B N 1
ATOM 2960 C CA . GLY B 1 182 ? -17.092 20.626 11.398 1.00 43.21 182 GLY B CA 1
ATOM 2961 C C . GLY B 1 182 ? -17.807 20.128 10.154 1.00 43.99 182 GLY B C 1
ATOM 2962 O O . GLY B 1 182 ? -17.617 20.692 9.068 1.00 44.22 182 GLY B O 1
ATOM 2963 N N . LYS B 1 183 ? -18.623 19.089 10.280 1.00 44.20 183 LYS B N 1
ATOM 2964 C CA . LYS B 1 183 ? -19.333 18.581 9.104 1.00 45.62 183 LYS B CA 1
ATOM 2965 C C . LYS B 1 183 ? -18.377 18.246 7.943 1.00 43.04 183 LYS B C 1
ATOM 2966 O O . LYS B 1 183 ? -18.483 18.796 6.846 1.00 41.26 183 LYS B O 1
ATOM 2972 N N . TYR B 1 184 ? -17.447 17.340 8.235 1.00 41.48 184 TYR B N 1
ATOM 2973 C CA . TYR B 1 184 ? -16.426 16.832 7.309 1.00 39.56 184 TYR B CA 1
ATOM 2974 C C . TYR B 1 184 ? -15.696 15.727 8.057 1.00 37.26 184 TYR B C 1
ATOM 2975 O O . TYR B 1 184 ? -15.261 14.741 7.472 1.00 37.17 184 TYR B O 1
ATOM 2984 N N . CYS B 1 185 ? -15.591 15.907 9.369 1.00 35.11 185 CYS B N 1
ATOM 2985 C CA . CYS B 1 185 ? -14.916 14.953 10.232 1.00 33.38 185 CYS B CA 1
ATOM 2986 C C . CYS B 1 185 ? -15.758 14.504 11.416 1.00 33.00 185 CYS B C 1
ATOM 2987 O O . CYS B 1 185 ? -16.931 14.833 11.547 1.00 31.25 185 CYS B O 1
ATOM 2990 N N . PHE B 1 186 ? -15.103 13.737 12.276 1.00 33.00 186 PHE B N 1
ATOM 2991 C CA . PHE B 1 186 ? -15.680 13.252 13.512 1.00 33.41 186 PHE B CA 1
ATOM 2992 C C . PHE B 1 186 ? -14.508 13.198 14.479 1.00 32.54 186 PHE B C 1
ATOM 2993 O O . PHE B 1 186 ? -13.356 13.076 14.069 1.00 32.79 186 PHE B O 1
ATOM 3001 N N . GLY B 1 187 ? -14.794 13.338 15.757 1.00 31.16 187 GLY B N 1
ATOM 3002 C CA . GLY B 1 187 ? -13.733 13.295 16.725 1.00 31.12 187 GLY B CA 1
ATOM 3003 C C . GLY B 1 187 ? -14.146 12.299 17.768 1.00 31.25 187 GLY B C 1
ATOM 3004 O O . GLY B 1 187 ? -15.199 12.442 18.371 1.00 30.88 187 GLY B O 1
ATOM 3005 N N . VAL B 1 188 ? -13.349 11.263 17.960 1.00 32.26 188 VAL B N 1
ATOM 3006 C CA . VAL B 1 188 ? -13.673 10.279 18.974 1.00 33.07 188 VAL B CA 1
ATOM 3007 C C . VAL B 1 188 ? -12.853 10.588 20.217 1.00 32.48 188 VAL B C 1
ATOM 3008 O O . VAL B 1 188 ? -11.683 10.961 20.132 1.00 29.83 188 VAL B O 1
ATOM 3012 N N . TYR B 1 189 ? -13.494 10.460 21.370 1.00 33.31 189 TYR B N 1
ATOM 3013 C CA . TYR B 1 189 ? -12.854 10.730 22.657 1.00 34.21 189 TYR B CA 1
ATOM 3014 C C . TYR B 1 189 ? -12.781 9.485 23.563 1.00 32.16 189 TYR B C 1
ATOM 3015 O O . TYR B 1 189 ? -13.799 8.906 23.941 1.00 30.31 189 TYR B O 1
ATOM 3024 N N . ALA B 1 190 ? -11.561 9.067 23.886 1.00 31.63 190 ALA B N 1
ATOM 3025 C CA . ALA B 1 190 ? -11.361 7.899 24.736 1.00 30.93 190 ALA B CA 1
ATOM 3026 C C . ALA B 1 190 ? -10.333 8.146 25.836 1.00 30.21 190 ALA B C 1
ATOM 3027 O O . ALA B 1 190 ? -9.583 9.126 25.822 1.00 27.08 190 ALA B O 1
ATOM 3029 N N . MET B 1 191 ? -10.320 7.238 26.799 1.00 31.39 191 MET B N 1
ATOM 3030 C CA . MET B 1 191 ? -9.410 7.331 27.919 1.00 31.38 191 MET B CA 1
ATOM 3031 C C . MET B 1 191 ? -8.691 6.005 28.093 1.00 30.65 191 MET B C 1
ATOM 3032 O O . MET B 1 191 ? -9.287 4.937 28.017 1.00 28.25 191 MET B O 1
ATOM 3037 N N . ILE B 1 192 ? -7.390 6.093 28.311 1.00 32.75 192 ILE B N 1
ATOM 3038 C CA . ILE B 1 192 ? -6.561 4.920 28.525 1.00 33.67 192 ILE B CA 1
ATOM 3039 C C . ILE B 1 192 ? -6.499 4.673 30.025 1.00 35.39 192 ILE B C 1
ATOM 3040 O O . ILE B 1 192 ? -6.569 5.610 30.821 1.00 34.69 192 ILE B O 1
ATOM 3045 N N . VAL B 1 193 ? -6.373 3.411 30.407 1.00 37.96 193 VAL B N 1
ATOM 3046 C CA . VAL B 1 193 ? -6.297 3.067 31.824 1.00 40.50 193 VAL B CA 1
ATOM 3047 C C . VAL B 1 193 ? -5.865 1.608 32.010 1.00 42.82 193 VAL B C 1
ATOM 3048 O O . VAL B 1 193 ? -4.773 1.375 32.602 1.00 43.36 193 VAL B O 1
#

B-factor: mean 33.48, std 8.51, range [8.4, 60.81]